Protein AF-0000000072204486 (afdb_homodimer)

Sequence (566 aa):
MQRIENWVGKGLTKVEKESEEYESIKNGFLKGMEFMGNATTVIAIHKNDVSFSLARQARWDSFNIFSKAVAIKSGGDANVRNAWYGGSLDDLLEIVSVGFNGCKSHDDHDESHGVGIPLFSVHSSIDSAMCTVADEHGLRHVLLCRVILGKVEAVGCGSKQSQPSSKQYDSGVDDILAPTKHIIWTAFMNSHIHPNYILSFRYNYTKDSVVHGALKPQSPYVLFHNLVARVSNDLKPAEMTMLLRSYRIYRQRKISREVWINRVRLIVGDTLLHSVITKSNYDMQRIENWVGKGLTKVEKESEEYESIKNGFLKGMEFMGNATTVIAIHKNDVSFSLARQARWDSFNIFSKAVAIKSGGDANVRNAWYGGSLDDLLEIVSVGFNGCKSHDDHDESHGVGIPLFSVHSSIDSAMCTVADEHGLRHVLLCRVILGKVEAVGCGSKQSQPSSKQYDSGVDDILAPTKHIIWTAFMNSHIHPNYILSFRYNYTKDSVVHGALKPQSPYVLFHNLVARVSNDLKPAEMTMLLRSYRIYRQRKISREVWINRVRLIVGDTLLHSVITKSNYD

Organism: Vigna radiata var. radiata (NCBI:txid3916)

pLDDT: mean 88.45, std 14.52, range [36.92, 98.74]

Nearest PDB structures (foldseek):
  5ngo-assembly1_A  TM=8.896E-01  e=8.309E-18  Arabidopsis thaliana
  7plq-assembly2_B  TM=8.714E-01  e=3.525E-15  Triticum aestivum
  7plq-assembly1_A  TM=8.861E-01  e=4.785E-15  Triticum aestivum
  4py4-assembly1_B  TM=8.687E-01  e=6.100E-12  Homo sapiens
  3smi-assembly3_A  TM=8.714E-01  e=1.464E-10  Homo sapiens

InterPro domains:
  IPR012317 Poly(ADP-ribose) polymerase, catalytic domain [PS51059] (1-222)
  IPR022003 RST domain [PF12174] (216-279)
  IPR022003 RST domain [PS51879] (215-283)
  IPR044964 Inactive poly [ADP-ribose] polymerase RCD1/SRO1-5 [PTHR32263] (13-282)

Radius of gyration: 28.66 Å; Cα contacts (8 Å, |Δi|>4): 1047; chains: 2; bounding box: 44×99×75 Å

Solvent-accessible surface area (backbone atoms only — not comparable to full-atom values): 29965 Å² total; per-residue (Å²): 131,64,77,69,60,75,30,48,84,65,44,28,38,75,51,54,78,88,36,68,67,38,46,52,54,51,51,44,42,37,63,13,24,59,83,37,26,88,34,46,46,79,74,48,42,32,32,55,42,44,82,70,42,55,67,44,38,36,43,52,52,32,28,50,46,41,40,51,36,37,7,61,75,55,78,68,44,21,52,70,42,60,27,27,36,44,29,40,64,68,56,53,54,42,31,71,74,66,34,52,67,65,54,75,81,70,54,93,80,48,76,33,49,30,43,31,46,70,28,18,26,51,69,29,32,41,64,23,59,32,41,28,42,60,46,99,83,55,40,28,36,36,35,40,25,44,33,54,35,42,41,67,40,72,28,54,76,62,37,76,51,52,60,62,96,45,89,78,38,61,25,30,19,65,30,82,91,67,50,52,36,36,30,34,25,47,41,37,41,58,44,35,43,44,74,42,32,43,40,31,29,36,68,40,70,69,75,59,76,73,77,71,72,82,69,71,94,63,73,82,78,67,54,64,53,39,48,50,42,69,44,54,83,79,48,52,34,70,49,42,44,50,51,52,49,51,48,52,44,39,75,69,63,73,47,53,71,68,59,45,52,53,50,48,38,68,67,68,30,65,68,56,50,48,54,52,55,55,46,52,73,69,96,131,64,76,68,60,74,30,48,84,63,44,27,39,76,53,54,76,88,37,68,68,39,47,51,54,51,51,44,43,38,61,12,24,58,84,38,26,86,33,45,46,78,73,50,42,32,34,54,42,43,82,68,41,56,67,44,38,36,45,52,52,33,28,50,45,40,40,52,36,37,7,60,75,54,77,68,45,22,51,68,43,60,27,27,35,42,29,40,62,70,56,51,53,43,32,71,71,65,34,53,69,66,54,75,80,68,55,92,81,49,78,33,52,31,43,30,46,70,28,18,27,52,70,29,32,40,65,23,58,32,42,27,42,60,46,99,86,55,40,27,37,36,35,39,24,43,32,54,34,42,40,66,40,71,27,53,77,62,36,77,50,52,61,64,94,45,90,77,38,61,24,31,20,65,31,82,90,67,50,50,36,36,29,35,25,47,42,36,40,58,45,34,45,45,73,41,32,42,40,31,29,36,68,40,69,68,75,62,75,74,76,71,70,84,71,72,94,62,74,82,76,69,54,64,52,39,50,49,42,70,44,54,84,78,49,52,34,70,47,43,45,50,52,53,49,50,48,52,42,37,76,68,62,73,47,52,70,68,58,44,53,52,51,48,40,70,66,67,32,61,70,56,50,49,54,53,55,56,46,53,73,68,96

Structure (mmCIF, N/CA/C/O backbone):
data_AF-0000000072204486-model_v1
#
loop_
_entity.id
_entity.type
_entity.pdbx_description
1 polymer 'Probable inactive poly'
#
loop_
_atom_site.group_PDB
_atom_site.id
_atom_site.type_symbol
_atom_site.label_atom_id
_atom_site.label_alt_id
_atom_site.label_comp_id
_atom_site.label_asym_id
_atom_site.label_entity_id
_atom_site.label_seq_id
_atom_site.pdbx_PDB_ins_code
_atom_site.Cartn_x
_atom_site.Cartn_y
_atom_site.Cartn_z
_atom_site.occupancy
_atom_site.B_iso_or_equiv
_atom_site.auth_seq_id
_atom_site.auth_comp_id
_atom_site.auth_asym_id
_atom_site.auth_atom_id
_atom_site.pdbx_PDB_model_num
ATOM 1 N N . MET A 1 1 ? -22.84 -21.935 -11.918 1 50.25 1 MET A N 1
ATOM 2 C CA . MET A 1 1 ? -21.919 -21.038 -12.611 1 50.25 1 MET A CA 1
ATOM 3 C C . MET A 1 1 ? -20.798 -20.585 -11.681 1 50.25 1 MET A C 1
ATOM 5 O O . MET A 1 1 ? -21.033 -20.322 -10.501 1 50.25 1 MET A O 1
ATOM 9 N N . GLN A 1 2 ? -19.505 -20.815 -12.13 1 75.04 2 GLN A N 1
ATOM 10 C CA . GLN A 1 2 ? -18.332 -20.444 -11.345 1 75.04 2 GLN A CA 1
ATOM 11 C C . GLN A 1 2 ? -18.327 -18.949 -11.037 1 75.04 2 GLN A C 1
ATOM 13 O O . GLN A 1 2 ? -18.758 -18.139 -11.861 1 75.04 2 GLN A O 1
ATOM 18 N N . ARG A 1 3 ? -18.228 -18.531 -9.823 1 83.73 3 ARG A N 1
ATOM 19 C CA . ARG A 1 3 ? -18.246 -17.156 -9.335 1 83.73 3 ARG A CA 1
ATOM 20 C C . ARG A 1 3 ? -17.466 -16.235 -10.267 1 83.73 3 ARG A C 1
ATOM 22 O O . ARG A 1 3 ? -17.89 -15.107 -10.532 1 83.73 3 ARG A O 1
ATOM 29 N N . ILE A 1 4 ? -16.421 -16.802 -10.875 1 90.61 4 ILE A N 1
ATOM 30 C CA . ILE A 1 4 ? -15.576 -15.968 -11.722 1 90.61 4 ILE A CA 1
ATOM 31 C C . ILE A 1 4 ? -16.309 -15.641 -13.021 1 90.61 4 ILE A C 1
ATOM 33 O O . ILE A 1 4 ? -16.08 -14.589 -13.622 1 90.61 4 ILE A O 1
ATOM 37 N N . GLU A 1 5 ? -17.28 -16.431 -13.422 1 90.09 5 GLU A N 1
ATOM 38 C CA . GLU A 1 5 ? -18.035 -16.209 -14.651 1 90.09 5 GLU A CA 1
ATOM 39 C C . GLU A 1 5 ? -18.903 -14.958 -14.548 1 90.09 5 GLU A C 1
ATOM 41 O O . GLU A 1 5 ? -19.212 -14.325 -15.559 1 90.09 5 GLU A O 1
ATOM 46 N N . ASN A 1 6 ? -19.257 -14.589 -13.336 1 90.48 6 ASN A N 1
ATOM 47 C CA . ASN A 1 6 ? -20.05 -13.385 -13.11 1 90.48 6 ASN A CA 1
ATOM 48 C C . ASN A 1 6 ? -19.264 -12.124 -13.453 1 90.48 6 ASN A C 1
ATOM 50 O O . ASN A 1 6 ? -19.845 -11.048 -13.61 1 90.48 6 ASN A O 1
ATOM 54 N N . TRP A 1 7 ? -17.983 -12.319 -13.604 1 92.37 7 TRP A N 1
ATOM 55 C CA . TRP A 1 7 ? -17.12 -11.173 -13.871 1 92.37 7 TRP A CA 1
ATOM 56 C C . TRP A 1 7 ? -16.779 -11.081 -15.354 1 92.37 7 TRP A C 1
ATOM 58 O O . TRP A 1 7 ? -16.186 -10.097 -15.801 1 92.37 7 TRP A O 1
ATOM 68 N N . VAL A 1 8 ? -17.148 -12.13 -16.042 1 92.55 8 VAL A N 1
ATOM 69 C CA . VAL A 1 8 ? -16.941 -12.089 -17.486 1 92.55 8 VAL A CA 1
ATOM 70 C C . VAL A 1 8 ? -17.818 -11.003 -18.104 1 92.55 8 VAL A C 1
ATOM 72 O O . VAL A 1 8 ? -19.026 -10.958 -17.859 1 92.55 8 VAL A O 1
ATOM 75 N N . GLY A 1 9 ? -17.258 -10.07 -18.901 1 91 9 GLY A N 1
ATOM 76 C CA . GLY A 1 9 ? -17.978 -8.919 -19.42 1 91 9 GLY A CA 1
ATOM 77 C C . GLY A 1 9 ? -18.033 -7.759 -18.444 1 91 9 GLY A C 1
ATOM 78 O O . GLY A 1 9 ? -18.507 -6.673 -18.787 1 91 9 GLY A O 1
ATOM 79 N N . LYS A 1 10 ? -17.64 -8.03 -17.205 1 91.47 10 LYS A N 1
ATOM 80 C CA . LYS A 1 10 ? -17.58 -7.004 -16.168 1 91.47 10 LYS A CA 1
ATOM 81 C C . LYS A 1 10 ? -16.154 -6.82 -15.658 1 91.47 10 LYS A C 1
ATOM 83 O O . LYS A 1 10 ? -15.914 -6.842 -14.449 1 91.47 10 LYS A O 1
ATOM 88 N N . GLY A 1 11 ? -15.265 -6.762 -16.584 1 94.35 11 GLY A N 1
ATOM 89 C CA . GLY A 1 11 ? -13.88 -6.498 -16.231 1 94.35 11 GLY A CA 1
ATOM 90 C C . GLY A 1 11 ? -12.944 -7.634 -16.595 1 94.35 11 GLY A C 1
ATOM 91 O O . GLY A 1 11 ? -11.723 -7.463 -16.6 1 94.35 11 GLY A O 1
ATOM 92 N N . LEU A 1 12 ? -13.526 -8.813 -16.815 1 97.51 12 LEU A N 1
ATOM 93 C CA . LEU A 1 12 ? -12.738 -9.959 -17.255 1 97.51 12 LEU A CA 1
ATOM 94 C C . LEU A 1 12 ? -13.234 -10.475 -18.602 1 97.51 12 LEU A C 1
ATOM 96 O O . LEU A 1 12 ? -14.424 -10.378 -18.908 1 97.51 12 LEU A O 1
ATOM 100 N N . THR A 1 13 ? -12.345 -11 -19.392 1 97.47 13 THR A N 1
ATOM 101 C CA . THR A 1 13 ? -12.675 -11.637 -20.662 1 97.47 13 THR A CA 1
ATOM 102 C C . THR A 1 13 ? -12.142 -13.067 -20.704 1 97.47 13 THR A C 1
ATOM 104 O O . THR A 1 13 ? -10.995 -13.319 -20.327 1 97.47 13 THR A O 1
ATOM 107 N N . LYS A 1 14 ? -12.956 -13.923 -21.134 1 96.69 14 LYS A N 1
ATOM 108 C CA . LYS A 1 14 ? -12.538 -15.318 -21.242 1 96.69 14 LYS A CA 1
ATOM 109 C C . LYS A 1 14 ? -11.584 -15.516 -22.417 1 96.69 14 LYS A C 1
ATOM 111 O O . LYS A 1 14 ? -11.852 -15.051 -23.527 1 96.69 14 LYS A O 1
ATOM 116 N N . VAL A 1 15 ? -10.466 -16.127 -22.173 1 97.72 15 VAL A N 1
ATOM 117 C CA . VAL A 1 15 ? -9.524 -16.448 -23.24 1 97.72 15 VAL A CA 1
ATOM 118 C C . VAL A 1 15 ? -9.951 -17.74 -23.935 1 97.72 15 VAL A C 1
ATOM 120 O O . VAL A 1 15 ? -10.219 -18.747 -23.276 1 97.72 15 VAL A O 1
ATOM 123 N N . GLU A 1 16 ? -9.973 -17.714 -25.205 1 96.81 16 GLU A N 1
ATOM 124 C CA . GLU A 1 16 ? -10.433 -18.871 -25.968 1 96.81 16 GLU A CA 1
ATOM 125 C C . GLU A 1 16 ? -9.454 -20.035 -25.85 1 96.81 16 GLU A C 1
ATOM 127 O O . GLU A 1 16 ? -8.251 -19.865 -26.063 1 96.81 16 GLU A O 1
ATOM 132 N N . LYS A 1 17 ? -9.918 -21.25 -25.599 1 95.02 17 LYS A N 1
ATOM 133 C CA . LYS A 1 17 ? -9.108 -22.441 -25.361 1 95.02 17 LYS A CA 1
ATOM 134 C C . LYS A 1 17 ? -8.283 -22.801 -26.594 1 95.02 17 LYS A C 1
ATOM 136 O O . LYS A 1 17 ? -7.183 -23.343 -26.474 1 95.02 17 LYS A O 1
ATOM 141 N N . GLU A 1 18 ? -8.675 -22.5 -27.785 1 93.61 18 GLU A N 1
ATOM 142 C CA . GLU A 1 18 ? -7.984 -22.877 -29.014 1 93.61 18 GLU A CA 1
ATOM 143 C C . GLU A 1 18 ? -6.989 -21.801 -29.441 1 93.61 18 GLU A C 1
ATOM 145 O O . GLU A 1 18 ? -6.254 -21.979 -30.414 1 93.61 18 GLU A O 1
ATOM 150 N N . SER A 1 19 ? -6.937 -20.792 -28.645 1 96.93 19 SER A N 1
ATOM 151 C CA . SER A 1 19 ? -6.052 -19.694 -29.021 1 96.93 19 SER A CA 1
ATOM 152 C C . SER A 1 19 ? -4.614 -19.972 -28.596 1 96.93 19 SER A C 1
ATOM 154 O O . SER A 1 19 ? -4.375 -20.737 -27.659 1 96.93 19 SER A O 1
ATOM 156 N N . GLU A 1 20 ? -3.688 -19.413 -29.282 1 97.49 20 GLU A N 1
ATOM 157 C CA . GLU A 1 20 ? -2.275 -19.514 -28.93 1 97.49 20 GLU A CA 1
ATOM 158 C C . GLU A 1 20 ? -2.007 -18.928 -27.547 1 97.49 20 GLU A C 1
ATOM 160 O O . GLU A 1 20 ? -1.173 -19.443 -26.8 1 97.49 20 GLU A O 1
ATOM 165 N N . GLU A 1 21 ? -2.72 -17.868 -27.282 1 97.36 21 GLU A N 1
ATOM 166 C CA . GLU A 1 21 ? -2.593 -17.214 -25.983 1 97.36 21 GLU A CA 1
ATOM 167 C C . GLU A 1 21 ? -2.944 -18.17 -24.847 1 97.36 21 GLU A C 1
ATOM 169 O O . GLU A 1 21 ? -2.189 -18.299 -23.881 1 97.36 21 GLU A O 1
ATOM 174 N N . TYR A 1 22 ? -3.985 -18.814 -24.955 1 97.86 22 TYR A N 1
ATOM 175 C CA . TYR A 1 22 ? -4.429 -19.778 -23.954 1 97.86 22 TYR A CA 1
ATOM 176 C C . TYR A 1 22 ? -3.404 -20.892 -23.778 1 97.86 22 TYR A C 1
ATOM 178 O O . TYR A 1 22 ? -3.011 -21.21 -22.653 1 97.86 22 TYR A O 1
ATOM 186 N N . GLU A 1 23 ? -2.943 -21.458 -24.833 1 97.71 23 GLU A N 1
ATOM 187 C CA . GLU A 1 23 ? -2.026 -22.593 -24.799 1 97.71 23 GLU A CA 1
ATOM 188 C C . GLU A 1 23 ? -0.687 -22.201 -24.179 1 97.71 23 GLU A C 1
ATOM 190 O O . GLU A 1 23 ? -0.098 -22.975 -23.421 1 97.71 23 GLU A O 1
ATOM 195 N N . SER A 1 24 ? -0.28 -21.052 -24.569 1 97.65 24 SER A N 1
ATOM 196 C CA . SER A 1 24 ? 1.001 -20.585 -24.048 1 97.65 24 SER A CA 1
ATOM 197 C C . SER A 1 24 ? 0.959 -20.435 -22.531 1 97.65 24 SER A C 1
ATOM 199 O O . SER A 1 24 ? 1.851 -20.916 -21.829 1 97.65 24 SER A O 1
ATOM 201 N N . ILE A 1 25 ? -0.062 -19.786 -21.993 1 98.27 25 ILE A N 1
ATOM 202 C CA . ILE A 1 25 ? -0.194 -19.554 -20.559 1 98.27 25 ILE A CA 1
ATOM 203 C C . ILE A 1 25 ? -0.395 -20.885 -19.837 1 98.27 25 ILE A C 1
ATOM 205 O O . ILE A 1 25 ? 0.243 -21.146 -18.814 1 98.27 25 ILE A O 1
ATOM 209 N N . LYS A 1 26 ? -1.264 -21.747 -20.398 1 98.07 26 LYS A N 1
ATOM 210 C CA . LYS A 1 26 ? -1.537 -23.063 -19.826 1 98.07 26 LYS A CA 1
ATOM 211 C C . LYS A 1 26 ? -0.262 -23.897 -19.735 1 98.07 26 LYS A C 1
ATOM 213 O O . LYS A 1 26 ? 0.059 -24.436 -18.673 1 98.07 26 LYS A O 1
ATOM 218 N N . ASN A 1 27 ? 0.456 -23.977 -20.806 1 97.24 27 ASN A N 1
ATOM 219 C CA . ASN A 1 27 ? 1.669 -24.789 -20.841 1 97.24 27 ASN A CA 1
ATOM 220 C C . ASN A 1 27 ? 2.734 -24.245 -19.893 1 97.24 27 ASN A C 1
ATOM 222 O O . ASN A 1 27 ? 3.44 -25.015 -19.239 1 97.24 27 ASN A O 1
ATOM 226 N N . GLY A 1 28 ? 2.837 -22.904 -19.914 1 97.2 28 GLY A N 1
ATOM 227 C CA . GLY A 1 28 ? 3.762 -22.298 -18.97 1 97.2 28 GLY A CA 1
ATOM 228 C C . GLY A 1 28 ? 3.438 -22.624 -17.524 1 97.2 28 GLY A C 1
ATOM 229 O O . GLY A 1 28 ? 4.333 -22.942 -16.738 1 97.2 28 GLY A O 1
ATOM 230 N N . PHE A 1 29 ? 2.207 -22.574 -17.193 1 98.38 29 PHE A N 1
ATOM 231 C CA . PHE A 1 29 ? 1.757 -22.872 -15.839 1 98.38 29 PHE A CA 1
ATOM 232 C C . PHE A 1 29 ? 2.05 -24.323 -15.478 1 98.38 29 PHE A C 1
ATOM 234 O O . PHE A 1 29 ? 2.602 -24.604 -14.412 1 98.38 29 PHE A O 1
ATOM 241 N N . LEU A 1 30 ? 1.705 -25.216 -16.325 1 97.46 30 LEU A N 1
ATOM 242 C CA . LEU A 1 30 ? 1.849 -26.643 -16.062 1 97.46 30 LEU A CA 1
ATOM 243 C C . LEU A 1 30 ? 3.32 -27.032 -15.963 1 97.46 30 LEU A C 1
ATOM 245 O O . LEU A 1 30 ? 3.687 -27.893 -15.16 1 97.46 30 LEU A O 1
ATOM 249 N N . LYS A 1 31 ? 4.11 -26.427 -16.802 1 96.44 31 LYS A N 1
ATOM 250 C CA . LYS A 1 31 ? 5.544 -26.691 -16.73 1 96.44 31 LYS A CA 1
ATOM 251 C C . LYS A 1 31 ? 6.108 -26.3 -15.367 1 96.44 31 LYS A C 1
ATOM 253 O O . LYS A 1 31 ? 6.955 -27.006 -14.814 1 96.44 31 LYS A O 1
ATOM 258 N N . GLY A 1 32 ? 5.633 -25.187 -14.803 1 96.92 32 GLY A N 1
ATOM 259 C CA . GLY A 1 32 ? 6.098 -24.713 -13.51 1 96.92 32 GLY A CA 1
ATOM 260 C C . GLY A 1 32 ? 5.525 -25.497 -12.345 1 96.92 32 GLY A C 1
ATOM 261 O O . GLY A 1 32 ? 5.937 -25.307 -11.199 1 96.92 32 GLY A O 1
ATOM 262 N N . MET A 1 33 ? 4.635 -26.381 -12.571 1 96.21 33 MET A N 1
ATOM 263 C CA . MET A 1 33 ? 3.989 -27.183 -11.536 1 96.21 33 MET A CA 1
ATOM 264 C C . MET A 1 33 ? 4.817 -28.421 -11.209 1 96.21 33 MET A C 1
ATOM 266 O O . MET A 1 33 ? 4.453 -29.202 -10.329 1 96.21 33 MET A O 1
ATOM 270 N N . GLU A 1 34 ? 5.945 -28.607 -11.877 1 92.17 34 GLU A N 1
ATOM 271 C CA . GLU A 1 34 ? 6.867 -29.706 -11.607 1 92.17 34 GLU A CA 1
ATOM 272 C C . GLU A 1 34 ? 6.137 -31.046 -11.589 1 92.17 34 GLU A C 1
ATOM 274 O O . GLU A 1 34 ? 5.428 -31.386 -12.539 1 92.17 34 GLU A O 1
ATOM 279 N N . PHE A 1 35 ? 6.184 -31.812 -10.448 1 88.45 35 PHE A N 1
ATOM 280 C CA . PHE A 1 35 ? 5.635 -33.156 -10.316 1 88.45 35 PHE A CA 1
ATOM 281 C C . PHE A 1 35 ? 4.111 -33.119 -10.293 1 88.45 35 PHE A C 1
ATOM 283 O O . PHE A 1 35 ? 3.457 -34.145 -10.487 1 88.45 35 PHE A O 1
ATOM 290 N N . MET A 1 36 ? 3.579 -31.922 -10.071 1 92.61 36 MET A N 1
ATOM 291 C CA . MET A 1 36 ? 2.126 -31.796 -9.989 1 92.61 36 MET A CA 1
ATOM 292 C C . MET A 1 36 ? 1.523 -31.545 -11.367 1 92.61 36 MET A C 1
ATOM 294 O O . MET A 1 36 ? 0.3 -31.507 -11.517 1 92.61 36 MET A O 1
ATOM 298 N N . GLY A 1 37 ? 2.288 -31.321 -12.328 1 92.48 37 GLY A N 1
ATOM 299 C CA . GLY A 1 37 ? 1.819 -30.957 -13.656 1 92.48 37 GLY A CA 1
ATOM 300 C C . GLY A 1 37 ? 0.76 -31.9 -14.194 1 92.48 37 GLY A C 1
ATOM 301 O O . GLY A 1 37 ? -0.291 -31.459 -14.663 1 92.48 37 GLY A O 1
ATOM 302 N N . ASN A 1 38 ? 1.003 -33.162 -14.062 1 89.21 38 ASN A N 1
ATOM 303 C CA . ASN A 1 38 ? 0.089 -34.164 -14.6 1 89.21 38 ASN A CA 1
ATOM 304 C C . ASN A 1 38 ? -1.152 -34.318 -13.727 1 89.21 38 ASN A C 1
ATOM 306 O O . ASN A 1 38 ? -2.161 -34.873 -14.166 1 89.21 38 ASN A O 1
ATOM 310 N N . ALA A 1 39 ? -1.05 -33.848 -12.517 1 91.48 39 ALA A N 1
ATOM 311 C CA . ALA A 1 39 ? -2.165 -33.946 -11.579 1 91.48 39 ALA A CA 1
ATOM 312 C C . ALA A 1 39 ? -2.936 -32.631 -11.505 1 91.48 39 ALA A C 1
ATOM 314 O O . ALA A 1 39 ? -3.631 -32.366 -10.521 1 91.48 39 ALA A O 1
ATOM 315 N N . THR A 1 40 ? -2.689 -31.812 -12.508 1 94.98 40 THR A N 1
ATOM 316 C CA . THR A 1 40 ? -3.339 -30.506 -12.526 1 94.98 40 THR A CA 1
ATOM 317 C C . THR A 1 40 ? -4.077 -30.288 -13.843 1 94.98 40 THR A C 1
ATOM 319 O O . THR A 1 40 ? -3.536 -30.561 -14.917 1 94.98 40 THR A O 1
ATOM 322 N N . THR A 1 41 ? -5.326 -29.915 -13.756 1 95.73 41 THR A N 1
ATOM 323 C CA . THR A 1 41 ? -6.118 -29.584 -14.935 1 95.73 41 THR A CA 1
ATOM 324 C C . THR A 1 41 ? -6.47 -28.099 -14.952 1 95.73 41 THR A C 1
ATOM 326 O O . THR A 1 41 ? -7.054 -27.584 -13.996 1 95.73 41 THR A O 1
ATOM 329 N N . VAL A 1 42 ? -6.101 -27.432 -15.994 1 97.28 42 VAL A N 1
ATOM 330 C CA . VAL A 1 42 ? -6.469 -26.032 -16.172 1 97.28 42 VAL A CA 1
ATOM 331 C C . VAL A 1 42 ? -7.888 -25.937 -16.73 1 97.28 42 VAL A C 1
ATOM 333 O O . VAL A 1 42 ? -8.2 -26.543 -17.757 1 97.28 42 VAL A O 1
ATOM 336 N N . ILE A 1 43 ? -8.716 -25.177 -16.075 1 96.43 43 ILE A N 1
ATOM 337 C CA . ILE A 1 43 ? -10.137 -25.115 -16.402 1 96.43 43 ILE A CA 1
ATOM 338 C C . ILE A 1 43 ? -10.41 -23.903 -17.29 1 96.43 43 ILE A C 1
ATOM 340 O O . ILE A 1 43 ? -11.16 -23.996 -18.264 1 96.43 43 ILE A O 1
ATOM 344 N N . ALA A 1 44 ? -9.871 -22.78 -16.975 1 97.11 44 ALA A N 1
ATOM 345 C CA . ALA A 1 44 ? -10.156 -21.549 -17.707 1 97.11 44 ALA A CA 1
ATOM 346 C C . ALA A 1 44 ? -9.089 -20.491 -17.44 1 97.11 44 ALA A C 1
ATOM 348 O O . ALA A 1 44 ? -8.376 -20.559 -16.435 1 97.11 44 ALA A O 1
ATOM 349 N N . ILE A 1 45 ? -8.962 -19.623 -18.349 1 98.29 45 ILE A N 1
ATOM 350 C CA . ILE A 1 45 ? -8.115 -18.442 -18.228 1 98.29 45 ILE A CA 1
ATOM 351 C C . ILE A 1 45 ? -8.927 -17.189 -18.547 1 98.29 45 ILE A C 1
ATOM 353 O O . ILE A 1 45 ? -9.624 -17.136 -19.563 1 98.29 45 ILE A O 1
ATOM 357 N N . HIS A 1 46 ? -8.924 -16.27 -17.695 1 98.25 46 HIS A N 1
ATOM 358 C CA . HIS A 1 46 ? -9.622 -15.002 -17.869 1 98.25 46 HIS A CA 1
ATOM 359 C C . HIS A 1 46 ? -8.641 -13.835 -17.918 1 98.25 46 HIS A C 1
ATOM 361 O O . HIS A 1 46 ? -7.719 -13.759 -17.103 1 98.25 46 HIS A O 1
ATOM 367 N N . LYS A 1 47 ? -8.823 -13.009 -18.854 1 98.22 47 LYS A N 1
ATOM 368 C CA . LYS A 1 47 ? -7.94 -11.863 -19.054 1 98.22 47 LYS A CA 1
ATOM 369 C C . LYS A 1 47 ? -8.51 -10.608 -18.399 1 98.22 47 LYS A C 1
ATOM 371 O O . LYS A 1 47 ? -9.711 -10.345 -18.49 1 98.22 47 LYS A O 1
ATOM 376 N N . ASN A 1 48 ? -7.667 -9.845 -17.651 1 97.9 48 ASN A N 1
ATOM 377 C CA . ASN A 1 48 ? -8.016 -8.528 -17.129 1 97.9 48 ASN A CA 1
ATOM 378 C C . ASN A 1 48 ? -8.272 -7.529 -18.253 1 97.9 48 ASN A C 1
ATOM 380 O O . ASN A 1 48 ? -7.365 -7.209 -19.024 1 97.9 48 ASN A O 1
ATOM 384 N N . ASP A 1 49 ? -9.463 -7.033 -18.37 1 96.76 49 ASP A N 1
ATOM 385 C CA . ASP A 1 49 ? -9.831 -6.082 -19.415 1 96.76 49 ASP A CA 1
ATOM 386 C C . ASP A 1 49 ? -9.466 -4.655 -19.012 1 96.76 49 ASP A C 1
ATOM 388 O O . ASP A 1 49 ? -10.252 -3.97 -18.355 1 96.76 49 ASP A O 1
ATOM 392 N N . VAL A 1 50 ? -8.422 -4.141 -19.506 1 95.14 50 VAL A N 1
ATOM 393 C CA . VAL A 1 50 ? -7.88 -2.832 -19.158 1 95.14 50 VAL A CA 1
ATOM 394 C C . VAL A 1 50 ? -8.823 -1.736 -19.649 1 95.14 50 VAL A C 1
ATOM 396 O O . VAL A 1 50 ? -8.883 -0.652 -19.063 1 95.14 50 VAL A O 1
ATOM 399 N N . SER A 1 51 ? -9.617 -1.957 -20.631 1 94.12 51 SER A N 1
ATOM 400 C CA . SER A 1 51 ? -10.478 -0.952 -21.246 1 94.12 51 SER A CA 1
ATOM 401 C C . SER A 1 51 ? -11.834 -0.885 -20.552 1 94.12 51 SER A C 1
ATOM 403 O O . SER A 1 51 ? -12.676 -0.055 -20.9 1 94.12 51 SER A O 1
ATOM 405 N N . PHE A 1 52 ? -12.127 -1.738 -19.611 1 94.39 52 PHE A N 1
ATOM 406 C CA . PHE A 1 52 ? -13.424 -1.84 -18.953 1 94.39 52 PHE A CA 1
ATOM 407 C C . PHE A 1 52 ? -13.766 -0.544 -18.227 1 94.39 52 PHE A C 1
ATOM 409 O O . PHE A 1 52 ? -14.933 -0.151 -18.166 1 94.39 52 PHE A O 1
ATOM 416 N N . SER A 1 53 ? -12.675 0.099 -17.553 1 92.94 53 SER A N 1
ATOM 417 C CA . SER A 1 53 ? -12.887 1.347 -16.828 1 92.94 53 SER A CA 1
ATOM 418 C C . SER A 1 53 ? -11.693 2.284 -16.979 1 92.94 53 SER A C 1
ATOM 420 O O . SER A 1 53 ? -10.599 1.849 -17.344 1 92.94 53 SER A O 1
ATOM 422 N N . LEU A 1 54 ? -11.941 3.538 -16.666 1 93.74 54 LEU A N 1
ATOM 423 C CA . LEU A 1 54 ? -10.882 4.538 -16.735 1 93.74 54 LEU A CA 1
ATOM 424 C C . LEU A 1 54 ? -9.801 4.257 -15.696 1 93.74 54 LEU A C 1
ATOM 426 O O . LEU A 1 54 ? -8.618 4.504 -15.942 1 93.74 54 LEU A O 1
ATOM 430 N N . ALA A 1 55 ? -10.21 3.786 -14.558 1 92.48 55 ALA A N 1
ATOM 431 C CA . ALA A 1 55 ? -9.258 3.462 -13.499 1 92.48 55 ALA A CA 1
ATOM 432 C C . ALA A 1 55 ? -8.306 2.353 -13.938 1 92.48 55 ALA A C 1
ATOM 434 O O . ALA A 1 55 ? -7.101 2.425 -13.686 1 92.48 55 ALA A O 1
ATOM 435 N N . ARG A 1 56 ? -8.806 1.341 -14.567 1 94.86 56 ARG A N 1
ATOM 436 C CA . ARG A 1 56 ? -7.98 0.238 -15.049 1 94.86 56 ARG A CA 1
ATOM 437 C C . ARG A 1 56 ? -7.015 0.709 -16.131 1 94.86 56 ARG A C 1
ATOM 439 O O . ARG A 1 56 ? -5.844 0.323 -16.137 1 94.86 56 ARG A O 1
ATOM 446 N N . GLN A 1 57 ? -7.53 1.542 -17.003 1 96.91 57 GLN A N 1
ATOM 447 C CA . GLN A 1 57 ? -6.674 2.11 -18.039 1 96.91 57 GLN A CA 1
ATOM 448 C C . GLN A 1 57 ? -5.557 2.952 -17.43 1 96.91 57 GLN A C 1
ATOM 450 O O . GLN A 1 57 ? -4.409 2.886 -17.876 1 96.91 57 GLN A O 1
ATOM 455 N N . ALA A 1 58 ? -5.9 3.729 -16.453 1 97.33 58 ALA A N 1
ATOM 456 C CA . ALA A 1 58 ? -4.907 4.554 -15.769 1 97.33 58 ALA A CA 1
ATOM 457 C C . ALA A 1 58 ? -3.828 3.691 -15.122 1 97.33 58 ALA A C 1
ATOM 459 O O . ALA A 1 58 ? -2.647 4.047 -15.138 1 97.33 58 ALA A O 1
ATOM 460 N N . ARG A 1 59 ? -4.221 2.586 -14.562 1 97.4 59 ARG A N 1
ATOM 461 C CA . ARG A 1 59 ? -3.255 1.673 -13.959 1 97.4 59 ARG A CA 1
ATOM 462 C C . ARG A 1 59 ? -2.309 1.104 -15.01 1 97.4 59 ARG A C 1
ATOM 464 O O . ARG A 1 59 ? -1.103 1 -14.776 1 97.4 59 ARG A O 1
ATOM 471 N N . TRP A 1 60 ? -2.837 0.773 -16.136 1 98.02 60 TRP A N 1
ATOM 472 C CA . TRP A 1 60 ? -2.013 0.273 -17.231 1 98.02 60 TRP A CA 1
ATOM 473 C C . TRP A 1 60 ? -1.039 1.343 -17.713 1 98.02 60 TRP A C 1
ATOM 475 O O . TRP A 1 60 ? 0.144 1.066 -17.92 1 98.02 60 TRP A O 1
ATOM 485 N N . ASP A 1 61 ? -1.545 2.549 -17.858 1 98.07 61 ASP A N 1
ATOM 486 C CA . ASP A 1 61 ? -0.705 3.658 -18.298 1 98.07 61 ASP A CA 1
ATOM 487 C C . ASP A 1 61 ? 0.393 3.953 -17.278 1 98.07 61 ASP A C 1
ATOM 489 O O . ASP A 1 61 ? 1.538 4.221 -17.651 1 98.07 61 ASP A O 1
ATOM 493 N N . SER A 1 62 ? -0.006 3.949 -16.058 1 97.8 62 SER A N 1
ATOM 494 C CA . SER A 1 62 ? 0.963 4.162 -14.988 1 97.8 62 SER A CA 1
ATOM 495 C C . SER A 1 62 ? 2.055 3.098 -15.01 1 97.8 62 SER A C 1
ATOM 497 O O . SER A 1 62 ? 3.241 3.415 -14.9 1 97.8 62 SER A O 1
ATOM 499 N N . PHE A 1 63 ? 1.697 1.831 -15.138 1 98.41 63 PHE A N 1
ATOM 500 C CA . PHE A 1 63 ? 2.659 0.739 -15.233 1 98.41 63 PHE A CA 1
ATOM 501 C C . PHE A 1 63 ? 3.655 0.992 -16.359 1 98.41 63 PHE A C 1
ATOM 503 O O . PHE A 1 63 ? 4.86 0.802 -16.182 1 98.41 63 PHE A O 1
ATOM 510 N N . ASN A 1 64 ? 3.13 1.454 -17.47 1 98.31 64 ASN A N 1
ATOM 511 C CA . ASN A 1 64 ? 3.979 1.719 -18.626 1 98.31 64 ASN A CA 1
ATOM 512 C C . ASN A 1 64 ? 4.934 2.88 -18.366 1 98.31 64 ASN A C 1
ATOM 514 O O . ASN A 1 64 ? 6.09 2.846 -18.792 1 98.31 64 ASN A O 1
ATOM 518 N N . ILE A 1 65 ? 4.488 3.863 -17.708 1 98.09 65 ILE A N 1
ATOM 519 C CA . ILE A 1 65 ? 5.325 5.006 -17.364 1 98.09 65 ILE A CA 1
ATOM 520 C C . ILE A 1 65 ? 6.476 4.553 -16.469 1 98.09 65 ILE A C 1
ATOM 522 O O . ILE A 1 65 ? 7.634 4.899 -16.713 1 98.09 65 ILE A O 1
ATOM 526 N N . PHE A 1 66 ? 6.133 3.787 -15.481 1 98.19 66 PHE A N 1
ATOM 527 C CA . PHE A 1 66 ? 7.167 3.31 -14.569 1 98.19 66 PHE A CA 1
ATOM 528 C C . PHE A 1 66 ? 8.112 2.348 -15.278 1 98.19 66 PHE A C 1
ATOM 530 O O . PHE A 1 66 ? 9.314 2.334 -15.002 1 98.19 66 PHE A O 1
ATOM 537 N N . SER A 1 67 ? 7.545 1.472 -16.14 1 98.41 67 SER A N 1
ATOM 538 C CA . SER A 1 67 ? 8.385 0.56 -16.91 1 98.41 67 SER A CA 1
ATOM 539 C C . SER A 1 67 ? 9.429 1.321 -17.72 1 98.41 67 SER A C 1
ATOM 541 O O . SER A 1 67 ? 10.606 0.953 -17.727 1 98.41 67 SER A O 1
ATOM 543 N N . LYS A 1 68 ? 9.019 2.389 -18.35 1 97.84 68 LYS A N 1
ATOM 544 C CA . LYS A 1 68 ? 9.93 3.21 -19.142 1 97.84 68 LYS A CA 1
ATOM 545 C C . LYS A 1 68 ? 10.958 3.904 -18.253 1 97.84 68 LYS A C 1
ATOM 547 O O . LYS A 1 68 ? 12.146 3.942 -18.581 1 97.84 68 LYS A O 1
ATOM 552 N N . ALA A 1 69 ? 10.526 4.447 -17.17 1 97.02 69 ALA A N 1
ATOM 553 C CA . ALA A 1 69 ? 11.419 5.144 -16.248 1 97.02 69 ALA A CA 1
ATOM 554 C C . ALA A 1 69 ? 12.503 4.207 -15.721 1 97.02 69 ALA A C 1
ATOM 556 O O . ALA A 1 69 ? 13.683 4.564 -15.699 1 97.02 69 ALA A O 1
ATOM 557 N N . VAL A 1 70 ? 12.083 3.012 -15.319 1 97.21 70 VAL A N 1
ATOM 558 C CA . VAL A 1 70 ? 13.022 2.041 -14.766 1 97.21 70 VAL A CA 1
ATOM 559 C C . VAL A 1 70 ? 13.98 1.568 -15.858 1 97.21 70 VAL A C 1
ATOM 561 O O . VAL A 1 70 ? 15.16 1.327 -15.594 1 97.21 70 VAL A O 1
ATOM 564 N N . ALA A 1 71 ? 13.453 1.399 -17.097 1 97.57 71 ALA A N 1
ATOM 565 C CA . ALA A 1 71 ? 14.299 1.004 -18.219 1 97.57 71 ALA A CA 1
ATOM 566 C C . ALA A 1 71 ? 15.422 2.013 -18.441 1 97.57 71 ALA A C 1
ATOM 568 O O . ALA A 1 71 ? 16.583 1.632 -18.608 1 97.57 71 ALA A O 1
ATOM 569 N N . ILE A 1 72 ? 15.077 3.269 -18.43 1 96.23 72 ILE A N 1
ATOM 570 C CA . ILE A 1 72 ? 16.068 4.321 -18.633 1 96.23 72 ILE A CA 1
ATOM 571 C C . ILE A 1 72 ? 17.092 4.29 -17.501 1 96.23 72 ILE A C 1
ATOM 573 O O . ILE A 1 72 ? 18.3 4.334 -17.746 1 96.23 72 ILE A O 1
ATOM 577 N N . LYS A 1 73 ? 16.588 4.176 -16.281 1 93.73 73 LYS A N 1
ATOM 578 C CA . LYS A 1 73 ? 17.451 4.139 -15.103 1 93.73 73 LYS A CA 1
ATOM 579 C C . LYS A 1 73 ? 18.396 2.942 -15.152 1 93.73 73 LYS A C 1
ATOM 581 O O . LYS A 1 73 ? 19.53 3.02 -14.675 1 93.73 73 LYS A O 1
ATOM 586 N N . SER A 1 74 ? 17.886 1.816 -15.685 1 91.73 74 SER A N 1
ATOM 587 C CA . SER A 1 74 ? 18.624 0.558 -15.646 1 91.73 74 SER A CA 1
ATOM 588 C C . SER A 1 74 ? 19.328 0.289 -16.972 1 91.73 74 SER A C 1
ATOM 590 O O . SER A 1 74 ? 19.618 -0.863 -17.304 1 91.73 74 SER A O 1
ATOM 592 N N . GLY A 1 75 ? 19.594 1.225 -17.841 1 91.57 75 GLY A N 1
ATOM 593 C CA . GLY A 1 75 ? 20.36 1.064 -19.066 1 91.57 75 GLY A CA 1
ATOM 594 C C . GLY A 1 75 ? 19.539 0.506 -20.214 1 91.57 75 GLY A C 1
ATOM 595 O O . GLY A 1 75 ? 20.057 -0.237 -21.051 1 91.57 75 GLY A O 1
ATOM 596 N N . GLY A 1 76 ? 18.231 0.67 -20.158 1 93.03 76 GLY A N 1
ATOM 597 C CA . GLY A 1 76 ? 17.413 0.349 -21.317 1 93.03 76 GLY A CA 1
ATOM 598 C C . GLY A 1 76 ? 16.501 -0.842 -21.093 1 93.03 76 GLY A C 1
ATOM 599 O O . GLY A 1 76 ? 15.708 -1.196 -21.968 1 93.03 76 GLY A O 1
ATOM 600 N N . ASP A 1 77 ? 16.589 -1.527 -19.993 1 95.98 77 ASP A N 1
ATOM 601 C CA . ASP A 1 77 ? 15.771 -2.701 -19.707 1 95.98 77 ASP A CA 1
ATOM 602 C C . ASP A 1 77 ? 15.126 -2.598 -18.327 1 95.98 77 ASP A C 1
ATOM 604 O O . ASP A 1 77 ? 15.823 -2.582 -17.31 1 95.98 77 ASP A O 1
ATOM 608 N N . ALA A 1 78 ? 13.868 -2.565 -18.291 1 97.65 78 ALA A N 1
ATOM 609 C CA . ALA A 1 78 ? 13.14 -2.485 -17.027 1 97.65 78 ALA A CA 1
ATOM 610 C C . ALA A 1 78 ? 13.068 -3.85 -16.349 1 97.65 78 ALA A C 1
ATOM 612 O O . ALA A 1 78 ? 12.62 -3.959 -15.205 1 97.65 78 ALA A O 1
ATOM 613 N N . ASN A 1 79 ? 13.617 -4.934 -17.059 1 97.63 79 ASN A N 1
ATOM 614 C CA . ASN A 1 79 ? 13.563 -6.284 -16.508 1 97.63 79 ASN A CA 1
ATOM 615 C C . ASN A 1 79 ? 12.134 -6.688 -16.154 1 97.63 79 ASN A C 1
ATOM 617 O O . ASN A 1 79 ? 11.863 -7.097 -15.024 1 97.63 79 ASN A O 1
ATOM 621 N N . VAL A 1 80 ? 11.205 -6.453 -17.121 1 98.3 80 VAL A N 1
ATOM 622 C CA . VAL A 1 80 ? 9.804 -6.82 -16.948 1 98.3 80 VAL A CA 1
ATOM 623 C C . VAL A 1 80 ? 9.632 -8.323 -17.157 1 98.3 80 VAL A C 1
ATOM 625 O O . VAL A 1 80 ? 10.096 -8.873 -18.158 1 98.3 80 VAL A O 1
ATOM 628 N N . ARG A 1 81 ? 8.977 -9.016 -16.188 1 97.87 81 ARG A N 1
ATOM 629 C CA . ARG A 1 81 ? 8.793 -10.463 -16.231 1 97.87 81 ARG A CA 1
ATOM 630 C C . ARG A 1 81 ? 7.373 -10.847 -15.829 1 97.87 81 ARG A C 1
ATOM 632 O O . ARG A 1 81 ? 6.656 -10.046 -15.225 1 97.87 81 ARG A O 1
ATOM 639 N N . ASN A 1 82 ? 7.038 -12.014 -16.235 1 98.14 82 ASN A N 1
ATOM 640 C CA . ASN A 1 82 ? 5.805 -12.607 -15.728 1 98.14 82 ASN A CA 1
ATOM 641 C C . ASN A 1 82 ? 6.028 -13.306 -14.39 1 98.14 82 ASN A C 1
ATOM 643 O O . ASN A 1 82 ? 7.085 -13.897 -14.162 1 98.14 82 ASN A O 1
ATOM 647 N N . ALA A 1 83 ? 5.094 -13.208 -13.51 1 98.29 83 ALA A N 1
ATOM 648 C CA . ALA A 1 83 ? 5.159 -13.848 -12.198 1 98.29 83 ALA A CA 1
ATOM 649 C C . ALA A 1 83 ? 3.768 -14.239 -11.708 1 98.29 83 ALA A C 1
ATOM 651 O O . ALA A 1 83 ? 2.769 -13.645 -12.119 1 98.29 83 ALA A O 1
ATOM 652 N N . TRP A 1 84 ? 3.734 -15.199 -10.816 1 98.08 84 TRP A N 1
ATOM 653 C CA . TRP A 1 84 ? 2.469 -15.72 -10.308 1 98.08 84 TRP A CA 1
ATOM 654 C C . TRP A 1 84 ? 2.173 -15.169 -8.917 1 98.08 84 TRP A C 1
ATOM 656 O O . TRP A 1 84 ? 3.084 -14.998 -8.104 1 98.08 84 TRP A O 1
ATOM 666 N N . TYR A 1 85 ? 0.951 -14.895 -8.666 1 96.77 85 TYR A N 1
ATOM 667 C CA . TYR A 1 85 ? 0.438 -14.536 -7.348 1 96.77 85 TYR A CA 1
ATOM 668 C C . TYR A 1 85 ? -0.713 -15.448 -6.944 1 96.77 85 TYR A C 1
ATOM 670 O O . TYR A 1 85 ? -1.682 -15.604 -7.691 1 96.77 85 TYR A O 1
ATOM 678 N N . GLY A 1 86 ? -0.557 -16.079 -5.82 1 93.7 86 GLY A N 1
ATOM 679 C CA . GLY A 1 86 ? -1.603 -16.954 -5.315 1 93.7 86 GLY A CA 1
ATOM 680 C C . GLY A 1 86 ? -2.455 -16.306 -4.24 1 93.7 86 GLY A C 1
ATOM 681 O O . GLY A 1 86 ? -1.95 -15.535 -3.422 1 93.7 86 GLY A O 1
ATOM 682 N N . GLY A 1 87 ? -3.743 -16.648 -4.235 1 91.45 87 GLY A N 1
ATOM 683 C CA . GLY A 1 87 ? -4.692 -16.161 -3.247 1 91.45 87 GLY A CA 1
ATOM 684 C C . GLY A 1 87 ? -6.085 -16.736 -3.424 1 91.45 87 GLY A C 1
ATOM 685 O O . GLY A 1 87 ? -6.276 -17.693 -4.177 1 91.45 87 GLY A O 1
ATOM 686 N N . SER A 1 88 ? -6.987 -16.241 -2.683 1 92.22 88 SER A N 1
ATOM 687 C CA . SER A 1 88 ? -8.388 -16.609 -2.866 1 92.22 88 SER A CA 1
ATOM 688 C C . SER A 1 88 ? -8.984 -15.921 -4.089 1 92.22 88 SER A C 1
ATOM 690 O O . SER A 1 88 ? -8.471 -14.896 -4.543 1 92.22 88 SER A O 1
ATOM 692 N N . LEU A 1 89 ? -10.016 -16.476 -4.602 1 94.51 89 LEU A N 1
ATOM 693 C CA . LEU A 1 89 ? -10.667 -15.857 -5.751 1 94.51 89 LEU A CA 1
ATOM 694 C C . LEU A 1 89 ? -11.116 -14.437 -5.422 1 94.51 89 LEU A C 1
ATOM 696 O O . LEU A 1 89 ? -10.951 -13.525 -6.235 1 94.51 89 LEU A O 1
ATOM 700 N N . ASP A 1 90 ? -11.643 -14.239 -4.222 1 92.78 90 ASP A N 1
ATOM 701 C CA . ASP A 1 90 ? -12.097 -12.916 -3.805 1 92.78 90 ASP A CA 1
ATOM 702 C C . ASP A 1 90 ? -10.946 -11.913 -3.812 1 92.78 90 ASP A C 1
ATOM 704 O O . ASP A 1 90 ? -11.107 -10.778 -4.266 1 92.78 90 ASP A O 1
ATOM 708 N N . ASP A 1 91 ? -9.836 -12.353 -3.341 1 92.41 91 ASP A N 1
ATOM 709 C CA . ASP A 1 91 ? -8.65 -11.503 -3.318 1 92.41 91 ASP A CA 1
ATOM 710 C C . ASP A 1 91 ? -8.228 -11.111 -4.733 1 92.41 91 ASP A C 1
ATOM 712 O O . ASP A 1 91 ? -7.917 -9.947 -4.993 1 92.41 91 ASP A O 1
ATOM 716 N N . LEU A 1 92 ? -8.22 -12.07 -5.557 1 96.06 92 LEU A N 1
ATOM 717 C CA . LEU A 1 92 ? -7.762 -11.835 -6.922 1 96.06 92 LEU A CA 1
ATOM 718 C C . LEU A 1 92 ? -8.704 -10.885 -7.655 1 96.06 92 LEU A C 1
ATOM 720 O O . LEU A 1 92 ? -8.255 -9.995 -8.38 1 96.06 92 LEU A O 1
ATOM 724 N N . LEU A 1 93 ? -9.973 -11.066 -7.451 1 94.71 93 LEU A N 1
ATOM 725 C CA . LEU A 1 93 ? -10.956 -10.196 -8.088 1 94.71 93 LEU A CA 1
ATOM 726 C C . LEU A 1 93 ? -10.847 -8.771 -7.555 1 94.71 93 LEU A C 1
ATOM 728 O O . LEU A 1 93 ? -11.004 -7.808 -8.309 1 94.71 93 LEU A O 1
ATOM 732 N N . GLU A 1 94 ? -10.548 -8.667 -6.333 1 93.37 94 GLU A N 1
ATOM 733 C CA . GLU A 1 94 ? -10.33 -7.348 -5.746 1 93.37 94 GLU A CA 1
ATOM 734 C C . GLU A 1 94 ? -9.099 -6.674 -6.345 1 93.37 94 GLU A C 1
ATOM 736 O O . GLU A 1 94 ? -9.132 -5.485 -6.67 1 93.37 94 GLU A O 1
ATOM 741 N N . ILE A 1 95 ? -8.082 -7.395 -6.468 1 95.42 95 ILE A N 1
ATOM 742 C CA . ILE A 1 95 ? -6.835 -6.871 -7.015 1 95.42 95 ILE A CA 1
ATOM 743 C C . ILE A 1 95 ? -7.069 -6.36 -8.435 1 95.42 95 ILE A C 1
ATOM 745 O O . ILE A 1 95 ? -6.634 -5.26 -8.785 1 95.42 95 ILE A O 1
ATOM 749 N N . VAL A 1 96 ? -7.752 -7.083 -9.235 1 95.49 96 VAL A N 1
ATOM 750 C CA . VAL A 1 96 ? -7.995 -6.695 -10.62 1 95.49 96 VAL A CA 1
ATOM 751 C C . VAL A 1 96 ? -8.91 -5.474 -10.663 1 95.49 96 VAL A C 1
ATOM 753 O O . VAL A 1 96 ? -8.763 -4.609 -11.53 1 95.49 96 VAL A O 1
ATOM 756 N N . SER A 1 97 ? -9.76 -5.342 -9.734 1 93.35 97 SER A N 1
ATOM 757 C CA . SER A 1 97 ? -10.753 -4.273 -9.732 1 93.35 97 SER A CA 1
ATOM 758 C C . SER A 1 97 ? -10.169 -2.977 -9.178 1 93.35 97 SER A C 1
ATOM 760 O O . SER A 1 97 ? -10.399 -1.9 -9.731 1 93.35 97 SER A O 1
ATOM 762 N N . VAL A 1 98 ? -9.338 -3.095 -8.076 1 92.37 98 VAL A N 1
ATOM 763 C CA . VAL A 1 98 ? -8.961 -1.885 -7.353 1 92.37 98 VAL A CA 1
ATOM 764 C C . VAL A 1 98 ? -7.441 -1.809 -7.229 1 92.37 98 VAL A C 1
ATOM 766 O O . VAL A 1 98 ? -6.878 -0.723 -7.073 1 92.37 98 VAL A O 1
ATOM 769 N N . GLY A 1 99 ? -6.819 -2.91 -7.3 1 94.15 99 GLY A N 1
ATOM 770 C CA . GLY A 1 99 ? -5.382 -2.964 -7.082 1 94.15 99 GLY A CA 1
ATOM 771 C C . GLY A 1 99 ? -4.999 -3.687 -5.805 1 94.15 99 GLY A C 1
ATOM 772 O O . GLY A 1 99 ? -5.866 -4.068 -5.016 1 94.15 99 GLY A O 1
ATOM 773 N N . PHE A 1 100 ? -3.727 -3.849 -5.6 1 94.19 100 PHE A N 1
ATOM 774 C CA . PHE A 1 100 ? -3.204 -4.487 -4.398 1 94.19 100 PHE A CA 1
ATOM 775 C C . PHE A 1 100 ? -3.413 -3.597 -3.178 1 94.19 100 PHE A C 1
ATOM 777 O O . PHE A 1 100 ? -3.246 -2.378 -3.257 1 94.19 100 PHE A O 1
ATOM 784 N N . ASN A 1 101 ? -3.811 -4.1 -2.036 1 87.61 101 ASN A N 1
ATOM 785 C CA . ASN A 1 101 ? -4.104 -3.33 -0.832 1 87.61 101 ASN A CA 1
ATOM 786 C C . ASN A 1 101 ? -3.165 -3.699 0.313 1 87.61 101 ASN A C 1
ATOM 788 O O . ASN A 1 101 ? -3.518 -3.552 1.484 1 87.61 101 ASN A O 1
ATOM 792 N N . GLY A 1 102 ? -2.011 -4.079 0.021 1 77.19 102 GLY A N 1
ATOM 793 C CA . GLY A 1 102 ? -1.027 -4.388 1.047 1 77.19 102 GLY A CA 1
ATOM 794 C C . GLY A 1 102 ? -0.649 -5.857 1.087 1 77.19 102 GLY A C 1
ATOM 795 O O . GLY A 1 102 ? -1.008 -6.621 0.189 1 77.19 102 GLY A O 1
ATOM 796 N N . CYS A 1 103 ? 0.236 -5.94 2.099 1 60.97 103 CYS A N 1
ATOM 797 C CA . CYS A 1 103 ? 0.754 -7.298 2.216 1 60.97 103 CYS A CA 1
ATOM 798 C C . CYS A 1 103 ? -0.114 -8.135 3.149 1 60.97 103 CYS A C 1
ATOM 800 O O . CYS A 1 103 ? -0.653 -7.62 4.13 1 60.97 103 CYS A O 1
ATOM 802 N N . LYS A 1 104 ? -0.693 -9.131 2.649 1 55.67 104 LYS A N 1
ATOM 803 C CA . LYS A 1 104 ? -1.368 -10.03 3.58 1 55.67 104 LYS A CA 1
ATOM 804 C C . LYS A 1 104 ? -0.428 -10.471 4.699 1 55.67 104 LYS A C 1
ATOM 806 O O . LYS A 1 104 ? 0.785 -10.558 4.499 1 55.67 104 LYS A O 1
ATOM 811 N N . SER A 1 105 ? -0.886 -10.202 6.073 1 48.86 105 SER A N 1
ATOM 812 C CA . SER A 1 105 ? -0.2 -10.504 7.325 1 48.86 105 SER A CA 1
ATOM 813 C C . SER A 1 105 ? 0.606 -11.794 7.216 1 48.86 105 SER A C 1
ATOM 815 O O . SER A 1 105 ? 0.13 -12.784 6.656 1 48.86 105 SER A O 1
ATOM 817 N N . HIS A 1 106 ? 1.918 -11.551 6.994 1 44.93 106 HIS A N 1
ATOM 818 C CA . HIS A 1 106 ? 2.792 -12.703 7.183 1 44.93 106 HIS A CA 1
ATOM 819 C C . HIS A 1 106 ? 2.517 -13.391 8.516 1 44.93 106 HIS A C 1
ATOM 821 O O . HIS A 1 106 ? 2.384 -12.727 9.546 1 44.93 106 HIS A O 1
ATOM 827 N N . ASP A 1 107 ? 1.861 -14.268 8.55 1 45.17 107 ASP A N 1
ATOM 828 C CA . ASP A 1 107 ? 1.87 -15.092 9.755 1 45.17 107 ASP A CA 1
ATOM 829 C C . ASP A 1 107 ? 3.292 -15.278 10.282 1 45.17 107 ASP A C 1
ATOM 831 O O . ASP A 1 107 ? 4.255 -15.232 9.513 1 45.17 107 ASP A O 1
ATOM 835 N N . ASP A 1 108 ? 3.565 -15.119 11.549 1 44.83 108 ASP A N 1
ATOM 836 C CA . ASP A 1 108 ? 4.757 -15.334 12.364 1 44.83 108 ASP A CA 1
ATOM 837 C C . ASP A 1 108 ? 5.647 -16.418 11.759 1 44.83 108 ASP A C 1
ATOM 839 O O . ASP A 1 108 ? 6.847 -16.469 12.036 1 44.83 108 ASP A O 1
ATOM 843 N N . HIS A 1 109 ? 5.139 -17.361 11.203 1 46.04 109 HIS A N 1
ATOM 844 C CA . HIS A 1 109 ? 5.977 -18.478 10.782 1 46.04 109 HIS A CA 1
ATOM 845 C C . HIS A 1 109 ? 6.45 -18.299 9.343 1 46.04 109 HIS A C 1
ATOM 847 O O . HIS A 1 109 ? 7.041 -19.212 8.762 1 46.04 109 HIS A O 1
ATOM 853 N N . ASP A 1 110 ? 6.093 -17.125 8.797 1 52.89 110 ASP A N 1
ATOM 854 C CA . ASP A 1 110 ? 6.26 -17.049 7.348 1 52.89 110 ASP A CA 1
ATOM 855 C C . ASP A 1 110 ? 7.674 -16.605 6.981 1 52.89 110 ASP A C 1
ATOM 857 O O . ASP A 1 110 ? 8.207 -15.662 7.571 1 52.89 110 ASP A O 1
ATOM 861 N N . GLU A 1 111 ? 8.575 -17.527 6.66 1 61.83 111 GLU A N 1
ATOM 862 C CA . GLU A 1 111 ? 9.831 -17.344 5.939 1 61.83 111 GLU A CA 1
ATOM 863 C C . GLU A 1 111 ? 9.705 -16.251 4.881 1 61.83 111 GLU A C 1
ATOM 865 O O . GLU A 1 111 ? 9.913 -16.503 3.692 1 61.83 111 GLU A O 1
ATOM 870 N N . SER A 1 112 ? 9.3 -15.023 5.427 1 73.27 112 SER A N 1
ATOM 871 C CA . SER A 1 112 ? 9.11 -13.907 4.506 1 73.27 112 SER A CA 1
ATOM 872 C C . SER A 1 112 ? 10.438 -13.242 4.161 1 73.27 112 SER A C 1
ATOM 874 O O . SER A 1 112 ? 11.371 -13.252 4.967 1 73.27 112 SER A O 1
ATOM 876 N N . HIS A 1 113 ? 10.692 -13.005 2.908 1 79.4 113 HIS A N 1
ATOM 877 C CA . HIS A 1 113 ? 11.86 -12.289 2.409 1 79.4 113 HIS A CA 1
ATOM 878 C C . HIS A 1 113 ? 11.594 -10.789 2.33 1 79.4 113 HIS A C 1
ATOM 880 O O . HIS A 1 113 ? 11.82 -10.168 1.289 1 79.4 113 HIS A O 1
ATOM 886 N N . GLY A 1 114 ? 11.065 -10.186 3.475 1 81.77 114 GLY A N 1
ATOM 887 C CA . GLY A 1 114 ? 10.786 -8.758 3.486 1 81.77 114 GLY A CA 1
ATOM 888 C C . GLY A 1 114 ? 9.303 -8.441 3.532 1 81.77 114 GLY A C 1
ATOM 889 O O . GLY A 1 114 ? 8.468 -9.347 3.515 1 81.77 114 GLY A O 1
ATOM 890 N N . VAL A 1 115 ? 9.085 -7.198 3.602 1 86.62 115 VAL A N 1
ATOM 891 C CA . VAL A 1 115 ? 7.712 -6.71 3.681 1 86.62 115 VAL A CA 1
ATOM 892 C C . VAL A 1 115 ? 7.282 -6.153 2.326 1 86.62 115 VAL A C 1
ATOM 894 O O . VAL A 1 115 ? 7.761 -5.099 1.9 1 86.62 115 VAL A O 1
ATOM 897 N N . GLY A 1 116 ? 6.428 -6.849 1.635 1 92.3 116 GLY A N 1
ATOM 898 C CA . GLY A 1 116 ? 5.939 -6.5 0.311 1 92.3 116 GLY A CA 1
ATOM 899 C C . GLY A 1 116 ? 5.031 -7.558 -0.288 1 92.3 116 GLY A C 1
ATOM 900 O O . GLY A 1 116 ? 4.441 -8.36 0.439 1 92.3 116 GLY A O 1
ATOM 901 N N . ILE A 1 117 ? 4.843 -7.437 -1.551 1 94.02 117 ILE A N 1
ATOM 902 C CA . ILE A 1 117 ? 4.029 -8.404 -2.279 1 94.02 117 ILE A CA 1
ATOM 903 C C . ILE A 1 117 ? 4.922 -9.496 -2.863 1 94.02 117 ILE A C 1
ATOM 905 O O . ILE A 1 117 ? 5.689 -9.247 -3.796 1 94.02 117 ILE A O 1
ATOM 909 N N . PRO A 1 118 ? 4.832 -10.643 -2.298 1 93.61 118 PRO A N 1
ATOM 910 C CA . PRO A 1 118 ? 5.607 -11.745 -2.871 1 93.61 118 PRO A CA 1
ATOM 911 C C . PRO A 1 118 ? 4.982 -12.306 -4.146 1 93.61 118 PRO A C 1
ATOM 913 O O . PRO A 1 118 ? 3.781 -12.589 -4.177 1 93.61 118 PRO A O 1
ATOM 916 N N . LEU A 1 119 ? 5.743 -12.409 -5.164 1 96.08 119 LEU A N 1
ATOM 917 C CA . LEU A 1 119 ? 5.347 -13.062 -6.407 1 96.08 119 LEU A CA 1
ATOM 918 C C . LEU A 1 119 ? 6.296 -14.206 -6.747 1 96.08 119 LEU A C 1
ATOM 920 O O . LEU A 1 119 ? 7.496 -14.123 -6.478 1 96.08 119 LEU A O 1
ATOM 924 N N . PHE A 1 120 ? 5.739 -15.184 -7.331 1 96.71 120 PHE A N 1
ATOM 925 C CA . PHE A 1 120 ? 6.557 -16.342 -7.673 1 96.71 120 PHE A CA 1
ATOM 926 C C . PHE A 1 120 ? 6.96 -16.306 -9.142 1 96.71 120 PHE A C 1
ATOM 928 O O . PHE A 1 120 ? 6.156 -15.945 -10.003 1 96.71 120 PHE A O 1
ATOM 935 N N . SER A 1 121 ? 8.179 -16.741 -9.398 1 96.57 121 SER A N 1
ATOM 936 C CA . SER A 1 121 ? 8.692 -16.773 -10.764 1 96.57 121 SER A CA 1
ATOM 937 C C . SER A 1 121 ? 7.798 -17.613 -11.67 1 96.57 121 SER A C 1
ATOM 939 O O . SER A 1 121 ? 7.129 -18.539 -11.206 1 96.57 121 SER A O 1
ATOM 941 N N . VAL A 1 122 ? 7.848 -17.315 -12.917 1 94.64 122 VAL A N 1
ATOM 942 C CA . VAL A 1 122 ? 6.986 -17.956 -13.905 1 94.64 122 VAL A CA 1
ATOM 943 C C . VAL A 1 122 ? 7.28 -19.453 -13.953 1 94.64 122 VAL A C 1
ATOM 945 O O . VAL A 1 122 ? 6.4 -20.255 -14.277 1 94.64 122 VAL A O 1
ATOM 948 N N . HIS A 1 123 ? 8.463 -19.873 -13.542 1 94.4 123 HIS A N 1
ATOM 949 C CA . HIS A 1 123 ? 8.857 -21.278 -13.563 1 94.4 123 HIS A CA 1
ATOM 950 C C . HIS A 1 123 ? 8.561 -21.953 -12.228 1 94.4 123 HIS A C 1
ATOM 952 O O . HIS A 1 123 ? 8.845 -23.14 -12.051 1 94.4 123 HIS A O 1
ATOM 958 N N . SER A 1 124 ? 7.978 -21.174 -11.346 1 94.93 124 SER A N 1
ATOM 959 C CA . SER A 1 124 ? 7.672 -21.701 -10.021 1 94.93 124 SER A CA 1
ATOM 960 C C . SER A 1 124 ? 6.181 -21.597 -9.715 1 94.93 124 SER A C 1
ATOM 962 O O . SER A 1 124 ? 5.794 -21.15 -8.634 1 94.93 124 SER A O 1
ATOM 964 N N . SER A 1 125 ? 5.365 -21.995 -10.651 1 96.91 125 SER A N 1
ATOM 965 C CA . SER A 1 125 ? 3.921 -21.891 -10.47 1 96.91 125 SER A CA 1
ATOM 966 C C . SER A 1 125 ? 3.443 -22.766 -9.316 1 96.91 125 SER A C 1
ATOM 968 O O . SER A 1 125 ? 2.448 -22.45 -8.661 1 96.91 125 SER A O 1
ATOM 970 N N . ILE A 1 126 ? 4.169 -23.856 -9.006 1 96.12 126 ILE A N 1
ATOM 971 C CA . ILE A 1 126 ? 3.762 -24.771 -7.944 1 96.12 126 ILE A CA 1
ATOM 972 C C . ILE A 1 126 ? 3.741 -24.033 -6.607 1 96.12 126 ILE A C 1
ATOM 974 O O . ILE A 1 126 ? 2.843 -24.244 -5.789 1 96.12 126 ILE A O 1
ATOM 978 N N . ASP A 1 127 ? 4.658 -23.152 -6.39 1 94.15 127 ASP A N 1
ATOM 979 C CA . ASP A 1 127 ? 4.715 -22.403 -5.139 1 94.15 127 ASP A CA 1
ATOM 980 C C . ASP A 1 127 ? 3.492 -21.502 -4.981 1 94.15 127 ASP A C 1
ATOM 982 O O . ASP A 1 127 ? 2.934 -21.39 -3.888 1 94.15 127 ASP A O 1
ATOM 986 N N . SER A 1 128 ? 3.123 -20.842 -6.013 1 95.11 128 SER A N 1
ATOM 987 C CA . SER A 1 128 ? 1.933 -19.999 -5.98 1 95.11 128 SER A CA 1
ATOM 988 C C . SER A 1 128 ? 0.67 -20.833 -5.793 1 95.11 128 SER A C 1
ATOM 990 O O . SER A 1 128 ? -0.249 -20.426 -5.078 1 95.11 128 SER A O 1
ATOM 992 N N . ALA A 1 129 ? 0.639 -21.962 -6.45 1 95.72 129 ALA A N 1
ATOM 993 C CA . ALA A 1 129 ? -0.522 -22.844 -6.366 1 95.72 129 ALA A CA 1
ATOM 994 C C . ALA A 1 129 ? -0.754 -23.312 -4.932 1 95.72 129 ALA A C 1
ATOM 996 O O . ALA A 1 129 ? -1.898 -23.492 -4.508 1 95.72 129 ALA A O 1
ATOM 997 N N . MET A 1 130 ? 0.327 -23.467 -4.154 1 93.06 130 MET A N 1
ATOM 998 C CA . MET A 1 130 ? 0.222 -23.917 -2.769 1 93.06 130 MET A CA 1
ATOM 999 C C . MET A 1 130 ? -0.387 -22.831 -1.888 1 93.06 130 MET A C 1
ATOM 1001 O O . MET A 1 130 ? -0.849 -23.111 -0.78 1 93.06 130 MET A O 1
ATOM 1005 N N . CYS A 1 131 ? -0.427 -21.591 -2.421 1 91.19 131 CYS A N 1
ATOM 1006 C CA . CYS A 1 131 ? -0.93 -20.457 -1.654 1 91.19 131 CYS A CA 1
ATOM 1007 C C . CYS A 1 131 ? -2.411 -20.227 -1.931 1 91.19 131 CYS A C 1
ATOM 1009 O O . CYS A 1 131 ? -3.002 -19.275 -1.418 1 91.19 131 CYS A O 1
ATOM 1011 N N . THR A 1 132 ? -2.974 -21.031 -2.683 1 93.73 132 THR A N 1
ATOM 1012 C CA . THR A 1 132 ? -4.363 -20.832 -3.084 1 93.73 132 THR A CA 1
ATOM 1013 C C . THR A 1 132 ? -5.306 -21.6 -2.162 1 93.73 132 THR A C 1
ATOM 1015 O O . THR A 1 132 ? -4.876 -22.49 -1.426 1 93.73 132 THR A O 1
ATOM 1018 N N . VAL A 1 133 ? -6.538 -21.166 -2.206 1 90.47 133 VAL A N 1
ATOM 1019 C CA . VAL A 1 133 ? -7.633 -21.833 -1.509 1 90.47 133 VAL A CA 1
ATOM 1020 C C . VAL A 1 133 ? -8.725 -22.212 -2.506 1 90.47 133 VAL A C 1
ATOM 1022 O O . VAL A 1 133 ? -9.08 -21.417 -3.38 1 90.47 133 VAL A O 1
ATOM 1025 N N . ALA A 1 134 ? -9.143 -23.439 -2.379 1 90.47 134 ALA A N 1
ATOM 1026 C CA . ALA A 1 134 ? -10.199 -23.877 -3.288 1 90.47 134 ALA A CA 1
ATOM 1027 C C . ALA A 1 134 ? -11.496 -23.116 -3.029 1 90.47 134 ALA A C 1
ATOM 1029 O O . ALA A 1 134 ? -11.842 -22.84 -1.878 1 90.47 134 ALA A O 1
ATOM 1030 N N . ASP A 1 135 ? -12.149 -22.786 -4.068 1 88.22 135 ASP A N 1
ATOM 1031 C CA . ASP A 1 135 ? -13.446 -22.136 -3.908 1 88.22 135 ASP A CA 1
ATOM 1032 C C . ASP A 1 135 ? -14.554 -23.166 -3.697 1 88.22 135 ASP A C 1
ATOM 1034 O O . ASP A 1 135 ? -14.277 -24.341 -3.445 1 88.22 135 ASP A O 1
ATOM 1038 N N . GLU A 1 136 ? -15.827 -22.739 -3.699 1 84.55 136 GLU A N 1
ATOM 1039 C CA . GLU A 1 136 ? -16.975 -23.584 -3.384 1 84.55 136 GLU A CA 1
ATOM 1040 C C . GLU A 1 136 ? -17.119 -24.718 -4.395 1 84.55 136 GLU A C 1
ATOM 1042 O O . GLU A 1 136 ? -17.738 -25.743 -4.102 1 84.55 136 GLU A O 1
ATOM 1047 N N . HIS A 1 137 ? -16.525 -24.686 -5.54 1 85.15 137 HIS A N 1
ATOM 1048 C CA . HIS A 1 137 ? -16.622 -25.705 -6.579 1 85.15 137 HIS A CA 1
ATOM 1049 C C . HIS A 1 137 ? -15.333 -26.514 -6.679 1 85.15 137 HIS A C 1
ATOM 1051 O O . HIS A 1 137 ? -15.133 -27.255 -7.644 1 85.15 137 HIS A O 1
ATOM 1057 N N . GLY A 1 138 ? -14.419 -26.231 -5.744 1 86.8 138 GLY A N 1
ATOM 1058 C CA . GLY A 1 138 ? -13.165 -26.968 -5.749 1 86.8 138 GLY A CA 1
ATOM 1059 C C . GLY A 1 138 ? -12.133 -26.385 -6.696 1 86.8 138 GLY A C 1
ATOM 1060 O O . GLY A 1 138 ? -11.093 -26.998 -6.943 1 86.8 138 GLY A O 1
ATOM 1061 N N . LEU A 1 139 ? -12.427 -25.265 -7.223 1 92.79 139 LEU A N 1
ATOM 1062 C CA . LEU A 1 139 ? -11.513 -24.612 -8.154 1 92.79 139 LEU A CA 1
ATOM 1063 C C . LEU A 1 139 ? -10.53 -23.714 -7.411 1 92.79 139 LEU A C 1
ATOM 1065 O O . LEU A 1 139 ? -10.895 -23.066 -6.428 1 92.79 139 LEU A O 1
ATOM 1069 N N . ARG A 1 140 ? -9.359 -23.732 -7.914 1 95.68 140 ARG A N 1
ATOM 1070 C CA . ARG A 1 140 ? -8.299 -22.86 -7.418 1 95.68 140 ARG A CA 1
ATOM 1071 C C . ARG A 1 140 ? -7.89 -21.84 -8.476 1 95.68 140 ARG A C 1
ATOM 1073 O O . ARG A 1 140 ? -8.085 -22.066 -9.672 1 95.68 140 ARG A O 1
ATOM 1080 N N . HIS A 1 141 ? -7.348 -20.715 -7.963 1 96.91 141 HIS A N 1
ATOM 1081 C CA . HIS A 1 141 ? -7.074 -19.623 -8.889 1 96.91 141 HIS A CA 1
ATOM 1082 C C . HIS A 1 141 ? -5.723 -18.979 -8.598 1 96.91 141 HIS A C 1
ATOM 1084 O O . HIS A 1 141 ? -5.344 -18.817 -7.436 1 96.91 141 HIS A O 1
ATOM 1090 N N . VAL A 1 142 ? -5.006 -18.663 -9.608 1 97.83 142 VAL A N 1
ATOM 1091 C CA . VAL A 1 142 ? -3.766 -17.901 -9.498 1 97.83 142 VAL A CA 1
ATOM 1092 C C . VAL A 1 142 ? -3.807 -16.707 -10.448 1 97.83 142 VAL A C 1
ATOM 1094 O O . VAL A 1 142 ? -4.539 -16.72 -11.441 1 97.83 142 VAL A O 1
ATOM 1097 N N . LEU A 1 143 ? -3.091 -15.7 -10.091 1 98.26 143 LEU A N 1
ATOM 1098 C CA . LEU A 1 143 ? -3.004 -14.469 -10.869 1 98.26 143 LEU A CA 1
ATOM 1099 C C . LEU A 1 143 ? -1.657 -14.368 -11.577 1 98.26 143 LEU A C 1
ATOM 1101 O O . LEU A 1 143 ? -0.607 -14.408 -10.932 1 98.26 143 LEU A O 1
ATOM 1105 N N . LEU A 1 144 ? -1.674 -14.336 -12.926 1 98.73 144 LEU A N 1
ATOM 1106 C CA . LEU A 1 144 ? -0.462 -14.05 -13.685 1 98.73 144 LEU A CA 1
ATOM 1107 C C . LEU A 1 144 ? -0.265 -12.546 -13.848 1 98.73 144 LEU A C 1
ATOM 1109 O O . LEU A 1 144 ? -1.136 -11.856 -14.383 1 98.73 144 LEU A O 1
ATOM 1113 N N . CYS A 1 145 ? 0.881 -12.079 -13.409 1 98.62 145 CYS A N 1
ATOM 1114 C CA . CYS A 1 145 ? 1.151 -10.645 -13.413 1 98.62 145 CYS A CA 1
ATOM 1115 C C . CYS A 1 145 ? 2.367 -10.322 -14.273 1 98.62 145 CYS A C 1
ATOM 1117 O O . CYS A 1 145 ? 3.265 -11.153 -14.423 1 98.62 145 CYS A O 1
ATOM 1119 N N . ARG A 1 146 ? 2.326 -9.145 -14.862 1 98.5 146 ARG A N 1
ATOM 1120 C CA . ARG A 1 146 ? 3.544 -8.511 -15.355 1 98.5 146 ARG A CA 1
ATOM 1121 C C . ARG A 1 146 ? 4.191 -7.654 -14.273 1 98.5 146 ARG A C 1
ATOM 1123 O O . ARG A 1 146 ? 3.513 -6.871 -13.605 1 98.5 146 ARG A O 1
ATOM 1130 N N . VAL A 1 147 ? 5.496 -7.826 -14.092 1 98.67 147 VAL A N 1
ATOM 1131 C CA . VAL A 1 147 ? 6.137 -7.184 -12.949 1 98.67 147 VAL A CA 1
ATOM 1132 C C . VAL A 1 147 ? 7.405 -6.465 -13.404 1 98.67 147 VAL A C 1
ATOM 1134 O O . VAL A 1 147 ? 8.2 -7.018 -14.168 1 98.67 147 VAL A O 1
ATOM 1137 N N . ILE A 1 148 ? 7.564 -5.232 -12.999 1 98.7 148 ILE A N 1
ATOM 1138 C CA . ILE A 1 148 ? 8.802 -4.487 -13.2 1 98.7 148 ILE A CA 1
ATOM 1139 C C . ILE A 1 148 ? 9.802 -4.842 -12.102 1 98.7 148 ILE A C 1
ATOM 1141 O O . ILE A 1 148 ? 9.626 -4.455 -10.944 1 98.7 148 ILE A O 1
ATOM 1145 N N . LEU A 1 149 ? 10.845 -5.522 -12.427 1 98.11 149 LEU A N 1
ATOM 1146 C CA . LEU A 1 149 ? 11.804 -5.948 -11.414 1 98.11 149 LEU A CA 1
ATOM 1147 C C . LEU A 1 149 ? 12.98 -4.981 -11.338 1 98.11 149 LEU A C 1
ATOM 1149 O O . LEU A 1 149 ? 13.595 -4.827 -10.281 1 98.11 149 LEU A O 1
ATOM 1153 N N . GLY A 1 150 ? 13.303 -4.311 -12.506 1 97.5 150 GLY A N 1
ATOM 1154 C CA . GLY A 1 150 ? 14.468 -3.44 -12.525 1 97.5 150 GLY A CA 1
ATOM 1155 C C . GLY A 1 150 ? 15.733 -4.125 -12.042 1 97.5 150 GLY A C 1
ATOM 1156 O O . GLY A 1 150 ? 16.033 -5.247 -12.454 1 97.5 150 GLY A O 1
ATOM 1157 N N . LYS A 1 151 ? 16.518 -3.403 -11.282 1 96.86 151 LYS A N 1
ATOM 1158 C CA . LYS A 1 151 ? 17.681 -3.996 -10.628 1 96.86 151 LYS A CA 1
ATOM 1159 C C . LYS A 1 151 ? 17.29 -4.669 -9.316 1 96.86 151 LYS A C 1
ATOM 1161 O O . LYS A 1 151 ? 16.696 -4.037 -8.441 1 96.86 151 LYS A O 1
ATOM 1166 N N . VAL A 1 152 ? 17.658 -5.901 -9.145 1 97.07 152 VAL A N 1
ATOM 1167 C CA . VAL A 1 152 ? 17.168 -6.696 -8.023 1 97.07 152 VAL A CA 1
ATOM 1168 C C . VAL A 1 152 ? 18.252 -6.802 -6.953 1 97.07 152 VAL A C 1
ATOM 1170 O O . VAL A 1 152 ? 19.442 -6.676 -7.251 1 97.07 152 VAL A O 1
ATOM 1173 N N . GLU A 1 153 ? 17.844 -6.994 -5.733 1 97.48 153 GLU A N 1
ATOM 1174 C CA . GLU A 1 153 ? 18.747 -7.283 -4.623 1 97.48 153 GLU A CA 1
ATOM 1175 C C . GLU A 1 153 ? 18.286 -8.511 -3.842 1 97.48 153 GLU A C 1
ATOM 1177 O O . GLU A 1 153 ? 17.092 -8.816 -3.802 1 97.48 153 GLU A O 1
ATOM 1182 N N . ALA A 1 154 ? 19.225 -9.217 -3.267 1 96.56 154 ALA A N 1
ATOM 1183 C CA . ALA A 1 154 ? 18.902 -10.391 -2.46 1 96.56 154 ALA A CA 1
ATOM 1184 C C . ALA A 1 154 ? 18.35 -9.985 -1.097 1 96.56 154 ALA A C 1
ATOM 1186 O O . ALA A 1 154 ? 18.901 -9.102 -0.435 1 96.56 154 ALA A O 1
ATOM 1187 N N . VAL A 1 155 ? 17.209 -10.559 -0.761 1 95.52 155 VAL A N 1
ATOM 1188 C CA . VAL A 1 155 ? 16.605 -10.341 0.55 1 95.52 155 VAL A CA 1
ATOM 1189 C C . VAL A 1 155 ? 16.57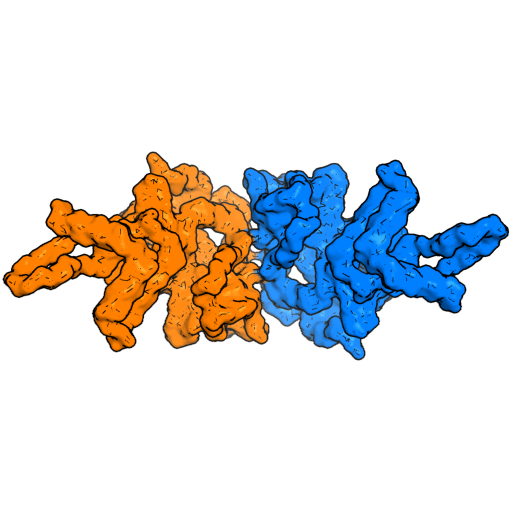9 -11.652 1.332 1 95.52 155 VAL A C 1
ATOM 1191 O O . VAL A 1 155 ? 15.96 -12.627 0.9 1 95.52 155 VAL A O 1
ATOM 1194 N N . GLY A 1 156 ? 17.177 -11.683 2.452 1 90.74 156 GLY A N 1
ATOM 1195 C CA . GLY A 1 156 ? 17.287 -12.902 3.238 1 90.74 156 GLY A CA 1
ATOM 1196 C C . GLY A 1 156 ? 15.975 -13.325 3.87 1 90.74 156 GLY A C 1
ATOM 1197 O O . GLY A 1 156 ? 15.071 -12.505 4.045 1 90.74 156 GLY A O 1
ATOM 1198 N N . CYS A 1 157 ? 15.933 -14.602 4.169 1 87.13 157 CYS A N 1
ATOM 1199 C CA . CYS A 1 157 ? 14.763 -15.135 4.858 1 87.13 157 CYS A CA 1
ATOM 1200 C C . CYS A 1 157 ? 14.6 -14.494 6.231 1 87.13 157 CYS A C 1
ATOM 1202 O O . CYS A 1 157 ? 15.578 -14.323 6.961 1 87.13 157 CYS A O 1
ATOM 1204 N N . GLY A 1 158 ? 13.358 -14.097 6.514 1 86.42 158 GLY A N 1
ATOM 1205 C CA . GLY A 1 158 ? 13.089 -13.493 7.809 1 86.42 158 GLY A CA 1
ATOM 1206 C C . GLY A 1 158 ? 13.34 -11.997 7.833 1 86.42 158 GLY A C 1
ATOM 1207 O O . GLY A 1 158 ? 13.09 -11.337 8.843 1 86.42 158 GLY A O 1
ATOM 1208 N N . SER A 1 159 ? 13.756 -11.43 6.761 1 89.66 159 SER A N 1
ATOM 1209 C CA . SER A 1 159 ? 14.051 -10.003 6.682 1 89.66 159 SER A CA 1
ATOM 1210 C C . SER A 1 159 ? 12.797 -9.166 6.907 1 89.66 159 SER A C 1
ATOM 1212 O O . SER A 1 159 ? 11.703 -9.553 6.49 1 89.66 159 SER A O 1
ATOM 1214 N N . LYS A 1 160 ? 12.984 -8.033 7.491 1 86.55 160 LYS A N 1
ATOM 1215 C CA . LYS A 1 160 ? 11.893 -7.083 7.687 1 86.55 160 LYS A CA 1
ATOM 1216 C C . LYS A 1 160 ? 12.042 -5.875 6.766 1 86.55 160 LYS A C 1
ATOM 1218 O O . LYS A 1 160 ? 11.384 -4.852 6.964 1 86.55 160 LYS A O 1
ATOM 1223 N N . GLN A 1 161 ? 12.908 -6.03 5.818 1 90.15 161 GLN A N 1
ATOM 1224 C CA . GLN A 1 161 ? 13.13 -4.955 4.857 1 90.15 161 GLN A CA 1
ATOM 1225 C C . GLN A 1 161 ? 11.843 -4.605 4.115 1 90.15 161 GLN A C 1
ATOM 1227 O O . GLN A 1 161 ? 11.143 -5.493 3.624 1 90.15 161 GLN A O 1
ATOM 1232 N N . SER A 1 162 ? 11.52 -3.312 4.046 1 89.46 162 SER A N 1
ATOM 1233 C CA . SER A 1 162 ? 10.269 -2.896 3.419 1 89.46 162 SER A CA 1
ATOM 1234 C C . SER A 1 162 ? 10.522 -1.92 2.275 1 89.46 162 SER A C 1
ATOM 1236 O O . SER A 1 162 ? 9.579 -1.383 1.69 1 89.46 162 SER A O 1
ATOM 1238 N N . GLN A 1 163 ? 11.748 -1.652 2.001 1 91.69 163 GLN A N 1
ATOM 1239 C CA . GLN A 1 163 ? 12.167 -0.752 0.931 1 91.69 163 GLN A CA 1
ATOM 1240 C C . GLN A 1 163 ? 13.532 -1.152 0.379 1 91.69 163 GLN A C 1
ATOM 1242 O O . GLN A 1 163 ? 14.256 -1.931 1.002 1 91.69 163 GLN A O 1
ATOM 1247 N N . PRO A 1 164 ? 13.826 -0.631 -0.784 1 93.71 164 PRO A N 1
ATOM 1248 C CA . PRO A 1 164 ? 15.154 -0.949 -1.314 1 93.71 164 PRO A CA 1
ATOM 1249 C C . PRO A 1 164 ? 16.283 -0.459 -0.41 1 93.71 164 PRO A C 1
ATOM 1251 O O . PRO A 1 164 ? 16.148 0.576 0.247 1 93.71 164 PRO A O 1
ATOM 1254 N N . SER A 1 165 ? 17.373 -1.207 -0.364 1 93.32 165 SER A N 1
ATOM 1255 C CA . SER A 1 165 ? 18.513 -0.857 0.477 1 93.32 165 SER A CA 1
ATOM 1256 C C . SER A 1 165 ? 19.2 0.409 -0.023 1 93.32 165 SER A C 1
ATOM 1258 O O . SER A 1 165 ? 19.893 1.087 0.738 1 93.32 165 SER A O 1
ATOM 1260 N N . SER A 1 166 ? 19.078 0.683 -1.291 1 91.28 166 SER A N 1
ATOM 1261 C CA . SER A 1 166 ? 19.611 1.895 -1.904 1 91.28 166 SER A CA 1
ATOM 1262 C C . SER A 1 166 ? 18.802 2.295 -3.133 1 91.28 166 SER A C 1
ATOM 1264 O O . SER A 1 166 ? 17.949 1.535 -3.596 1 91.28 166 SER A O 1
ATOM 1266 N N . LYS A 1 167 ? 19.087 3.408 -3.673 1 86.55 167 LYS A N 1
ATOM 1267 C CA . LYS A 1 167 ? 18.351 3.952 -4.811 1 86.55 167 LYS A CA 1
ATOM 1268 C C . LYS A 1 167 ? 18.633 3.153 -6.08 1 86.55 167 LYS A C 1
ATOM 1270 O O . LYS A 1 167 ? 17.897 3.26 -7.064 1 86.55 167 LYS A O 1
ATOM 1275 N N . GLN A 1 168 ? 19.607 2.345 -6.017 1 90.98 168 GLN A N 1
ATOM 1276 C CA . GLN A 1 168 ? 19.997 1.604 -7.211 1 90.98 168 GLN A CA 1
ATOM 1277 C C . GLN A 1 168 ? 19.081 0.405 -7.439 1 90.98 168 GLN A C 1
ATOM 1279 O O . GLN A 1 168 ? 18.954 -0.081 -8.564 1 90.98 168 GLN A O 1
ATOM 1284 N N . TYR A 1 169 ? 18.472 -0.078 -6.386 1 95.34 169 TYR A N 1
ATOM 1285 C CA . TYR A 1 169 ? 17.667 -1.29 -6.488 1 95.34 169 TYR A CA 1
ATOM 1286 C C . TYR A 1 169 ? 16.182 -0.954 -6.567 1 95.34 169 TYR A C 1
ATOM 1288 O O . TYR A 1 169 ? 15.751 0.098 -6.088 1 95.34 169 TYR A O 1
ATOM 1296 N N . ASP A 1 170 ? 15.454 -1.88 -7.132 1 96.13 170 ASP A N 1
ATOM 1297 C CA . ASP A 1 170 ? 14.027 -1.646 -7.326 1 96.13 170 ASP A CA 1
ATOM 1298 C C . ASP A 1 170 ? 13.195 -2.732 -6.648 1 96.13 170 ASP A C 1
ATOM 1300 O O . ASP A 1 170 ? 12.068 -2.48 -6.216 1 96.13 170 ASP A O 1
ATOM 1304 N N . SER A 1 171 ? 13.677 -3.941 -6.596 1 96.63 171 SER A N 1
ATOM 1305 C CA . SER A 1 171 ? 12.922 -5.059 -6.04 1 96.63 171 SER A CA 1
ATOM 1306 C C . SER A 1 171 ? 13.843 -6.058 -5.347 1 96.63 171 SER A C 1
ATOM 1308 O O . SER A 1 171 ? 15.068 -5.936 -5.42 1 96.63 171 SER A O 1
ATOM 1310 N N . GLY A 1 172 ? 13.222 -6.944 -4.646 1 96.71 172 GLY A N 1
ATOM 1311 C CA . GLY A 1 172 ? 13.971 -7.985 -3.961 1 96.71 172 GLY A CA 1
ATOM 1312 C C . GLY A 1 172 ? 13.731 -9.369 -4.534 1 96.71 172 GLY A C 1
ATOM 1313 O O . GLY A 1 172 ? 12.697 -9.617 -5.159 1 96.71 172 GLY A O 1
ATOM 1314 N N . VAL A 1 173 ? 14.7 -10.275 -4.357 1 96.41 173 VAL A N 1
ATOM 1315 C CA . VAL A 1 173 ? 14.576 -11.681 -4.727 1 96.41 173 VAL A CA 1
ATOM 1316 C C . VAL A 1 173 ? 15.125 -12.561 -3.606 1 96.41 173 VAL A C 1
ATOM 1318 O O . VAL A 1 173 ? 15.919 -12.103 -2.781 1 96.41 173 VAL A O 1
ATOM 1321 N N . ASP A 1 174 ? 14.656 -13.772 -3.528 1 93.15 174 ASP A N 1
ATOM 1322 C CA . ASP A 1 174 ? 15.142 -14.714 -2.524 1 93.15 174 ASP A CA 1
ATOM 1323 C C . ASP A 1 174 ? 16.532 -15.233 -2.886 1 93.15 174 ASP A C 1
ATOM 1325 O O . ASP A 1 174 ? 17.331 -15.551 -2.003 1 93.15 174 ASP A O 1
ATOM 1329 N N . ASP A 1 175 ? 16.775 -15.352 -4.245 1 93.03 175 ASP A N 1
ATOM 1330 C CA . ASP A 1 175 ? 18.05 -15.81 -4.791 1 93.03 175 ASP A CA 1
ATOM 1331 C C . ASP A 1 175 ? 18.406 -15.05 -6.066 1 93.03 175 ASP A C 1
ATOM 1333 O O . ASP A 1 175 ? 17.625 -15.028 -7.02 1 93.03 175 ASP A O 1
ATOM 1337 N N . ILE A 1 176 ? 19.565 -14.49 -6.117 1 93.62 176 ILE A N 1
ATOM 1338 C CA . ILE A 1 176 ? 19.959 -13.645 -7.24 1 93.62 176 ILE A CA 1
ATOM 1339 C C . ILE A 1 176 ? 20.205 -14.51 -8.474 1 93.62 176 ILE A C 1
ATOM 1341 O O . ILE A 1 176 ? 19.901 -14.1 -9.597 1 93.62 176 ILE A O 1
ATOM 1345 N N . LEU A 1 177 ? 20.753 -15.692 -8.298 1 93.19 177 LEU A N 1
ATOM 1346 C CA . LEU A 1 177 ? 21.132 -16.557 -9.41 1 93.19 177 LEU A CA 1
ATOM 1347 C C . LEU A 1 177 ? 19.913 -17.277 -9.978 1 93.19 177 LEU A C 1
ATOM 1349 O O . LEU A 1 177 ? 19.785 -17.424 -11.196 1 93.19 177 LEU A O 1
ATOM 1353 N N . ALA A 1 178 ? 19.064 -17.722 -9.067 1 92.57 178 ALA A N 1
ATOM 1354 C CA . ALA A 1 178 ? 17.863 -18.447 -9.474 1 92.57 178 ALA A CA 1
ATOM 1355 C C . ALA A 1 178 ? 16.656 -18.018 -8.644 1 92.57 178 ALA A C 1
ATOM 1357 O O . ALA A 1 178 ? 16.179 -18.773 -7.794 1 92.57 178 ALA A O 1
ATOM 1358 N N . PRO A 1 179 ? 16.135 -16.931 -8.967 1 94.77 179 PRO A N 1
ATOM 1359 C CA . PRO A 1 179 ? 15.032 -16.412 -8.155 1 94.77 179 PRO A CA 1
ATOM 1360 C C . PRO A 1 179 ? 13.764 -17.255 -8.274 1 94.77 179 PRO A C 1
ATOM 1362 O O . PRO A 1 179 ? 13.339 -17.585 -9.384 1 94.77 179 PRO A O 1
ATOM 1365 N N . THR A 1 180 ? 13.233 -17.634 -7.164 1 93.14 180 THR A N 1
ATOM 1366 C CA . THR A 1 180 ? 11.94 -18.31 -7.14 1 93.14 180 THR A CA 1
ATOM 1367 C C . THR A 1 180 ? 10.837 -17.353 -6.699 1 93.14 180 THR A C 1
ATOM 1369 O O . THR A 1 180 ? 9.661 -17.575 -6.992 1 93.14 180 THR A O 1
ATOM 1372 N N . LYS A 1 181 ? 11.308 -16.302 -5.994 1 94.65 181 LYS A N 1
ATOM 1373 C CA . LYS A 1 181 ? 10.373 -15.311 -5.47 1 94.65 181 LYS A CA 1
ATOM 1374 C C . LYS A 1 181 ? 10.842 -13.893 -5.781 1 94.65 181 LYS A C 1
ATOM 1376 O O . LYS A 1 181 ? 12.037 -13.6 -5.711 1 94.65 181 LYS A O 1
ATOM 1381 N N . HIS A 1 182 ? 9.959 -13.134 -6.154 1 96.31 182 HIS A N 1
ATOM 1382 C CA . HIS A 1 182 ? 10.176 -11.699 -6.298 1 96.31 182 HIS A CA 1
ATOM 1383 C C . HIS A 1 182 ? 9.43 -10.917 -5.222 1 96.31 182 HIS A C 1
ATOM 1385 O O . HIS A 1 182 ? 8.267 -11.206 -4.933 1 96.31 182 HIS A O 1
ATOM 1391 N N . ILE A 1 183 ? 10.108 -9.997 -4.599 1 95.41 183 ILE A N 1
ATOM 1392 C CA . ILE A 1 183 ? 9.493 -9.173 -3.565 1 95.41 183 ILE A CA 1
ATOM 1393 C C . ILE A 1 183 ? 9.307 -7.748 -4.083 1 95.41 183 ILE A C 1
ATOM 1395 O O . ILE A 1 183 ? 10.285 -7.033 -4.313 1 95.41 183 ILE A O 1
ATOM 1399 N N . ILE A 1 184 ? 8.104 -7.348 -4.264 1 96.33 184 ILE A N 1
ATOM 1400 C CA . ILE A 1 184 ? 7.789 -5.977 -4.651 1 96.33 184 ILE A CA 1
ATOM 1401 C C . ILE A 1 184 ? 7.381 -5.174 -3.419 1 96.33 184 ILE A C 1
ATOM 1403 O O . ILE A 1 184 ? 6.417 -5.523 -2.733 1 96.33 184 ILE A O 1
ATOM 1407 N N . TRP A 1 185 ? 8.103 -4.158 -3.212 1 94.72 185 TRP A N 1
ATOM 1408 C CA . TRP A 1 185 ? 7.872 -3.345 -2.022 1 94.72 185 TRP A CA 1
ATOM 1409 C C . TRP A 1 185 ? 6.47 -2.746 -2.036 1 94.72 185 TRP A C 1
ATOM 1411 O O . TRP A 1 185 ? 5.927 -2.445 -3.101 1 94.72 185 TRP A O 1
ATOM 1421 N N . THR A 1 186 ? 5.969 -2.503 -0.848 1 92.88 186 THR A N 1
ATOM 1422 C CA . THR A 1 186 ? 4.597 -2.029 -0.704 1 92.88 186 THR A CA 1
ATOM 1423 C C . THR A 1 186 ? 4.402 -0.706 -1.438 1 92.88 186 THR A C 1
ATOM 1425 O O . THR A 1 186 ? 3.376 -0.496 -2.089 1 92.88 186 THR A O 1
ATOM 1428 N N . ALA A 1 187 ? 5.334 0.153 -1.429 1 93.97 187 ALA A N 1
ATOM 1429 C CA . ALA A 1 187 ? 5.24 1.455 -2.084 1 93.97 187 ALA A CA 1
ATOM 1430 C C . ALA A 1 187 ? 5.119 1.3 -3.597 1 93.97 187 ALA A C 1
ATOM 1432 O O . ALA A 1 187 ? 4.636 2.205 -4.283 1 93.97 187 ALA A O 1
ATOM 1433 N N . PHE A 1 188 ? 5.495 0.112 -4.139 1 96.07 188 PHE A N 1
ATOM 1434 C CA . PHE A 1 188 ? 5.584 -0.088 -5.581 1 96.07 188 PHE A CA 1
ATOM 1435 C C . PHE A 1 188 ? 4.497 -1.04 -6.063 1 96.07 188 PHE A C 1
ATOM 1437 O O . PHE A 1 188 ? 4.362 -1.279 -7.265 1 96.07 188 PHE A O 1
ATOM 1444 N N . MET A 1 189 ? 3.682 -1.523 -5.198 1 95.02 189 MET A N 1
ATOM 1445 C CA . MET A 1 189 ? 2.835 -2.671 -5.508 1 95.02 189 MET A CA 1
ATOM 1446 C C . MET A 1 189 ? 1.889 -2.354 -6.662 1 95.02 189 MET A C 1
ATOM 1448 O O . MET A 1 189 ? 1.668 -3.193 -7.537 1 95.02 189 MET A O 1
ATOM 1452 N N . ASN A 1 190 ? 1.393 -1.15 -6.772 1 96.05 190 ASN A N 1
ATOM 1453 C CA . ASN A 1 190 ? 0.413 -0.862 -7.814 1 96.05 190 ASN A CA 1
ATOM 1454 C C . ASN A 1 190 ? 1.044 -0.115 -8.985 1 96.05 190 ASN A C 1
ATOM 1456 O O . ASN A 1 190 ? 0.384 0.136 -9.995 1 96.05 190 ASN A O 1
ATOM 1460 N N . SER A 1 191 ? 2.31 0.184 -8.875 1 96.93 191 SER A N 1
ATOM 1461 C CA . SER A 1 191 ? 3.034 0.785 -9.991 1 96.93 191 SER A CA 1
ATOM 1462 C C . SER A 1 191 ? 3.86 -0.256 -10.739 1 96.93 191 SER A C 1
ATOM 1464 O O . SER A 1 191 ? 4.078 -0.133 -11.946 1 96.93 191 SER A O 1
ATOM 1466 N N . HIS A 1 192 ? 4.315 -1.285 -10.004 1 98.2 192 HIS A N 1
ATOM 1467 C CA . HIS A 1 192 ? 5.285 -2.212 -10.576 1 98.2 192 HIS A CA 1
ATOM 1468 C C . HIS A 1 192 ? 4.646 -3.565 -10.871 1 98.2 192 HIS A C 1
ATOM 1470 O O . HIS A 1 192 ? 5.292 -4.451 -11.436 1 98.2 192 HIS A O 1
ATOM 1476 N N . ILE A 1 193 ? 3.408 -3.756 -10.471 1 98.42 193 ILE A N 1
ATOM 1477 C CA . ILE A 1 193 ? 2.726 -5.017 -10.742 1 98.42 193 ILE A CA 1
ATOM 1478 C C . ILE A 1 193 ? 1.462 -4.756 -11.557 1 98.42 193 ILE A C 1
ATOM 1480 O O . ILE A 1 193 ? 0.619 -3.945 -11.164 1 98.42 193 ILE A O 1
ATOM 1484 N N . HIS A 1 194 ? 1.287 -5.41 -12.641 1 98.59 194 HIS A N 1
ATOM 1485 C CA . HIS A 1 194 ? 0.061 -5.342 -13.429 1 98.59 194 HIS A CA 1
ATOM 1486 C C . HIS A 1 194 ? -0.589 -6.715 -13.555 1 98.59 194 HIS A C 1
ATOM 1488 O O . HIS A 1 194 ? -0.033 -7.614 -14.191 1 98.59 194 HIS A O 1
ATOM 1494 N N . PRO A 1 195 ? -1.765 -6.906 -12.948 1 98.18 195 PRO A N 1
ATOM 1495 C CA . PRO A 1 195 ? -2.464 -8.19 -13.044 1 98.18 195 PRO A CA 1
ATOM 1496 C C . PRO A 1 195 ? -3.031 -8.451 -14.438 1 98.18 195 PRO A C 1
ATOM 1498 O O . PRO A 1 195 ? -3.87 -7.686 -14.92 1 98.18 195 PRO A O 1
ATOM 1501 N N . ASN A 1 196 ? -2.651 -9.544 -15.104 1 98.23 196 ASN A N 1
ATOM 1502 C CA . ASN A 1 196 ? -3.009 -9.777 -16.499 1 98.23 196 ASN A CA 1
ATOM 1503 C C . ASN A 1 196 ? -4.091 -10.846 -16.63 1 98.23 196 ASN A C 1
ATOM 1505 O O . ASN A 1 196 ? -5.092 -10.641 -17.318 1 98.23 196 ASN A O 1
ATOM 1509 N N . TYR A 1 197 ? -3.817 -12.015 -15.971 1 98.42 197 TYR A N 1
ATOM 1510 C CA . TYR A 1 197 ? -4.708 -13.148 -16.189 1 98.42 197 TYR A CA 1
ATOM 1511 C C . TYR A 1 197 ? -5.04 -13.842 -14.874 1 98.42 197 TYR A C 1
ATOM 1513 O O . TYR A 1 197 ? -4.186 -13.953 -13.991 1 98.42 197 TYR A O 1
ATOM 1521 N N . ILE A 1 198 ? -6.237 -14.281 -14.76 1 98.27 198 ILE A N 1
ATOM 1522 C CA . ILE A 1 198 ? -6.6 -15.232 -13.716 1 98.27 198 ILE A CA 1
ATOM 1523 C C . ILE A 1 198 ? -6.742 -16.629 -14.316 1 98.27 198 ILE A C 1
ATOM 1525 O O . ILE A 1 198 ? -7.536 -16.838 -15.236 1 98.27 198 ILE A O 1
ATOM 1529 N N . LEU A 1 199 ? -5.932 -17.529 -13.854 1 98.25 199 LEU A N 1
ATOM 1530 C CA . LEU A 1 199 ? -5.976 -18.918 -14.298 1 98.25 199 LEU A CA 1
ATOM 1531 C C . LEU A 1 199 ? -6.663 -19.799 -13.261 1 98.25 199 LEU A C 1
ATOM 1533 O O . LEU A 1 199 ? -6.304 -19.771 -12.081 1 98.25 199 LEU A O 1
ATOM 1537 N N . SER A 1 200 ? -7.661 -20.543 -13.664 1 97.44 200 SER A N 1
ATOM 1538 C CA . SER A 1 200 ? -8.404 -21.458 -12.803 1 97.44 200 SER A CA 1
ATOM 1539 C C . SER A 1 200 ? -8.003 -22.906 -13.06 1 97.44 200 SER A C 1
ATOM 1541 O O . SER A 1 200 ? -7.916 -23.337 -14.211 1 97.44 200 SER A O 1
ATOM 1543 N N . PHE A 1 201 ? -7.791 -23.615 -11.985 1 96.94 201 PHE A N 1
ATOM 1544 C CA . PHE A 1 201 ? -7.353 -24.997 -12.141 1 96.94 201 PHE A CA 1
ATOM 1545 C C . PHE A 1 201 ? -7.871 -25.862 -10.998 1 96.94 201 PHE A C 1
ATOM 1547 O O . PHE A 1 201 ? -8.456 -25.35 -10.042 1 96.94 201 PHE A O 1
ATOM 1554 N N . ARG A 1 202 ? -7.734 -27.105 -11.124 1 94.62 202 ARG A N 1
ATOM 1555 C CA . ARG A 1 202 ? -8.063 -28.068 -10.078 1 94.62 202 ARG A CA 1
ATOM 1556 C C . ARG A 1 202 ? -7.053 -29.211 -10.049 1 94.62 202 ARG A C 1
ATOM 1558 O O . ARG A 1 202 ? -6.397 -29.492 -11.054 1 94.62 202 ARG A O 1
ATOM 1565 N N . TYR A 1 203 ? -6.904 -29.746 -8.863 1 91.76 203 TYR A N 1
ATOM 1566 C CA . TYR A 1 203 ? -6.068 -30.932 -8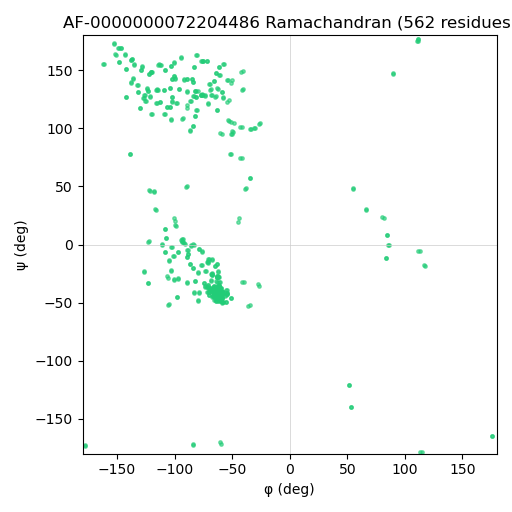.72 1 91.76 203 TYR A CA 1
ATOM 1567 C C . TYR A 1 203 ? -6.859 -32.197 -9.031 1 91.76 203 TYR A C 1
ATOM 1569 O O . TYR A 1 203 ? -8.028 -32.313 -8.657 1 91.76 203 TYR A O 1
ATOM 1577 N N . ASN A 1 204 ? -6.139 -33.09 -9.734 1 87.29 204 ASN A N 1
ATOM 1578 C CA . ASN A 1 204 ? -6.709 -34.403 -10.018 1 87.29 204 ASN A CA 1
ATOM 1579 C C . ASN A 1 204 ? -5.925 -35.515 -9.327 1 87.29 204 ASN A C 1
ATOM 1581 O O . ASN A 1 204 ? -4.709 -35.411 -9.158 1 87.29 204 ASN A O 1
ATOM 1585 N N . TYR A 1 205 ? -6.622 -36.379 -8.727 1 77.24 205 TYR A N 1
ATOM 1586 C CA . TYR A 1 205 ? -5.929 -37.537 -8.173 1 77.24 205 TYR A CA 1
ATOM 1587 C C . TYR A 1 205 ? -6.11 -38.759 -9.065 1 77.24 205 TYR A C 1
ATOM 1589 O O . TYR A 1 205 ? -7.142 -38.907 -9.724 1 77.24 205 TYR A O 1
ATOM 1597 N N . THR A 1 206 ? -4.941 -39.353 -9.516 1 67.45 206 THR A N 1
ATOM 1598 C CA . THR A 1 206 ? -4.953 -40.57 -10.321 1 67.45 206 THR A CA 1
ATOM 1599 C C . THR A 1 206 ? -4.849 -41.806 -9.433 1 67.45 206 THR A C 1
ATOM 1601 O O . THR A 1 206 ? -4.298 -41.742 -8.332 1 67.45 206 THR A O 1
ATOM 1604 N N . LYS A 1 207 ? -5.603 -42.903 -9.842 1 61.94 207 LYS A N 1
ATOM 1605 C CA . LYS A 1 207 ? -5.534 -44.168 -9.116 1 61.94 207 LYS A CA 1
ATOM 1606 C C . LYS A 1 207 ? -4.091 -44.644 -8.977 1 61.94 207 LYS A C 1
ATOM 1608 O O . LYS A 1 207 ? -3.33 -44.627 -9.948 1 61.94 207 LYS A O 1
ATOM 1613 N N . ASP A 1 208 ? -3.471 -44.585 -7.838 1 57.82 208 ASP A N 1
ATOM 1614 C CA . ASP A 1 208 ? -2.128 -45.083 -7.559 1 57.82 208 ASP A CA 1
ATOM 1615 C C . ASP A 1 208 ? -1.964 -46.522 -8.043 1 57.82 208 ASP A C 1
ATOM 1617 O O . ASP A 1 208 ? -2.836 -47.363 -7.813 1 57.82 208 ASP A O 1
ATOM 1621 N N . SER A 1 209 ? -1.465 -46.845 -9.21 1 49.79 209 SER A N 1
ATOM 1622 C CA . SER A 1 209 ? -1.247 -48.25 -9.537 1 49.79 209 SER A CA 1
ATOM 1623 C C . SER A 1 209 ? -0.669 -49.011 -8.348 1 49.79 209 SER A C 1
ATOM 1625 O O . SER A 1 209 ? 0.311 -48.572 -7.742 1 49.79 209 SER A O 1
ATOM 1627 N N . VAL A 1 210 ? -1.474 -49.725 -7.668 1 46.13 210 VAL A N 1
ATOM 1628 C CA . VAL A 1 210 ? -1.003 -50.676 -6.666 1 46.13 210 VAL A CA 1
ATOM 1629 C C . VAL A 1 210 ? 0.225 -51.416 -7.193 1 46.13 210 VAL A C 1
ATOM 1631 O O . VAL A 1 210 ? 0.138 -52.155 -8.176 1 46.13 210 VAL A O 1
ATOM 1634 N N . VAL A 1 211 ? 1.37 -50.913 -7.292 1 41.79 211 VAL A N 1
ATOM 1635 C CA . VAL A 1 211 ? 2.439 -51.888 -7.48 1 41.79 211 VAL A CA 1
ATOM 1636 C C . VAL A 1 211 ? 2.344 -52.972 -6.409 1 41.79 211 VAL A C 1
ATOM 1638 O O . VAL A 1 211 ? 2.518 -52.695 -5.22 1 41.79 211 VAL A O 1
ATOM 1641 N N . HIS A 1 212 ? 1.408 -53.937 -6.553 1 37.65 212 HIS A N 1
ATOM 1642 C CA . HIS A 1 212 ? 1.352 -55.164 -5.768 1 37.65 212 HIS A CA 1
ATOM 1643 C C . HIS A 1 212 ? 2.731 -55.806 -5.649 1 37.65 212 HIS A C 1
ATOM 1645 O O . HIS A 1 212 ? 2.845 -57.031 -5.568 1 37.65 212 HIS A O 1
ATOM 1651 N N . GLY A 1 213 ? 3.95 -55.273 -5.834 1 37.61 213 GLY A N 1
ATOM 1652 C CA . GLY A 1 213 ? 4.991 -56.268 -5.632 1 37.61 213 GLY A CA 1
ATOM 1653 C C . GLY A 1 213 ? 4.842 -57.033 -4.331 1 37.61 213 GLY A C 1
ATOM 1654 O O . GLY A 1 213 ? 4.154 -56.58 -3.413 1 37.61 213 GLY A O 1
ATOM 1655 N N . ALA A 1 214 ? 5.118 -58.372 -4.265 1 38.35 214 ALA A N 1
ATOM 1656 C CA . ALA A 1 214 ? 5.023 -59.5 -3.342 1 38.35 214 ALA A CA 1
ATOM 1657 C C . ALA A 1 214 ? 5.307 -59.061 -1.908 1 38.35 214 ALA A C 1
ATOM 1659 O O . ALA A 1 214 ? 5.208 -59.862 -0.976 1 38.35 214 ALA A O 1
ATOM 1660 N N . LEU A 1 215 ? 6.509 -58.365 -1.705 1 38.83 215 LEU A N 1
ATOM 1661 C CA . LEU A 1 215 ? 7.022 -58.525 -0.349 1 38.83 215 LEU A CA 1
ATOM 1662 C C . LEU A 1 215 ? 6.022 -58.002 0.676 1 38.83 215 LEU A C 1
ATOM 1664 O O . LEU A 1 215 ? 5.092 -57.271 0.326 1 38.83 215 LEU A O 1
ATOM 1668 N N . LYS A 1 216 ? 6.426 -57.916 2.054 1 40.51 216 LYS A N 1
ATOM 1669 C CA . LYS A 1 216 ? 5.882 -57.519 3.349 1 40.51 216 LYS A CA 1
ATOM 1670 C C . LYS A 1 216 ? 5.036 -56.255 3.226 1 40.51 216 LYS A C 1
ATOM 1672 O O . LYS A 1 216 ? 5.255 -55.44 2.327 1 40.51 216 LYS A O 1
ATOM 1677 N N . PRO A 1 217 ? 3.96 -56.034 4.06 1 39.61 217 PRO A N 1
ATOM 1678 C CA . PRO A 1 217 ? 3.013 -54.917 4.073 1 39.61 217 PRO A CA 1
ATOM 1679 C C . PRO A 1 217 ? 3.677 -53.577 3.768 1 39.61 217 PRO A C 1
ATOM 1681 O O . PRO A 1 217 ? 4.477 -53.084 4.567 1 39.61 217 PRO A O 1
ATOM 1684 N N . GLN A 1 218 ? 4.487 -53.438 2.735 1 39.69 218 GLN A N 1
ATOM 1685 C CA . GLN A 1 218 ? 5.087 -52.159 2.369 1 39.69 218 GLN A CA 1
ATOM 1686 C C . GLN A 1 218 ? 4.039 -51.051 2.332 1 39.69 218 GLN A C 1
ATOM 1688 O O . GLN A 1 218 ? 2.901 -51.278 1.917 1 39.69 218 GLN A O 1
ATOM 1693 N N . SER A 1 219 ? 3.934 -50.103 3.321 1 47.44 219 SER A N 1
ATOM 1694 C CA . SER A 1 219 ? 3.053 -48.944 3.423 1 47.44 219 SER A CA 1
ATOM 1695 C C . SER A 1 219 ? 2.63 -48.448 2.044 1 47.44 219 SER A C 1
ATOM 1697 O O . SER A 1 219 ? 3.428 -48.455 1.104 1 47.44 219 SER A O 1
ATOM 1699 N N . PRO A 1 220 ? 1.336 -48.794 1.713 1 51.44 220 PRO A N 1
ATOM 1700 C CA . PRO A 1 220 ? 0.806 -48.28 0.448 1 51.44 220 PRO A CA 1
ATOM 1701 C C . PRO A 1 220 ? 1.405 -46.929 0.064 1 51.44 220 PRO A C 1
ATOM 1703 O O . PRO A 1 220 ? 1.621 -46.077 0.929 1 51.44 220 PRO A O 1
ATOM 1706 N N . TYR A 1 221 ? 2.361 -46.909 -0.83 1 63.07 221 TYR A N 1
ATOM 1707 C CA . TYR A 1 221 ? 3.104 -45.773 -1.363 1 63.07 221 TYR A CA 1
ATOM 1708 C C . TYR A 1 221 ? 2.17 -44.787 -2.055 1 63.07 221 TYR A C 1
ATOM 1710 O O . TYR A 1 221 ? 1.352 -45.178 -2.89 1 63.07 221 TYR A O 1
ATOM 1718 N N . VAL A 1 222 ? 1.758 -43.8 -1.405 1 70.99 222 VAL A N 1
ATOM 1719 C CA . VAL A 1 222 ? 1.029 -42.719 -2.059 1 70.99 222 VAL A CA 1
ATOM 1720 C C . VAL A 1 222 ? 2.014 -41.758 -2.722 1 70.99 222 VAL A C 1
ATOM 1722 O O . VAL A 1 222 ? 2.942 -41.267 -2.075 1 70.99 222 VAL A O 1
ATOM 1725 N N . LEU A 1 223 ? 1.816 -41.802 -4.072 1 81.23 223 LEU A N 1
ATOM 1726 C CA . LEU A 1 223 ? 2.62 -40.796 -4.758 1 81.23 223 LEU A CA 1
ATOM 1727 C C . LEU A 1 223 ? 2.368 -39.409 -4.175 1 81.23 223 LEU A C 1
ATOM 1729 O O . LEU A 1 223 ? 1.238 -39.082 -3.806 1 81.23 223 LEU A O 1
ATOM 1733 N N . PHE A 1 224 ? 3.369 -38.654 -4.065 1 86.2 224 PHE A N 1
ATOM 1734 C CA . PHE A 1 224 ? 3.288 -37.364 -3.391 1 86.2 224 PHE A CA 1
ATOM 1735 C C . PHE A 1 224 ? 2.261 -36.464 -4.067 1 86.2 224 PHE A C 1
ATOM 1737 O O . PHE A 1 224 ? 1.546 -35.716 -3.396 1 86.2 224 PHE A O 1
ATOM 1744 N N . HIS A 1 225 ? 2.212 -36.479 -5.42 1 87.35 225 HIS A N 1
ATOM 1745 C CA . HIS A 1 225 ? 1.254 -35.607 -6.091 1 87.35 225 HIS A CA 1
ATOM 1746 C C . HIS A 1 225 ? -0.18 -35.994 -5.745 1 87.35 225 HIS A C 1
ATOM 1748 O O . HIS A 1 225 ? -1.058 -35.131 -5.666 1 87.35 225 HIS A O 1
ATOM 1754 N N . ASN A 1 226 ? -0.381 -37.283 -5.505 1 87.04 226 ASN A N 1
ATOM 1755 C CA . ASN A 1 226 ? -1.701 -37.73 -5.073 1 87.04 226 ASN A CA 1
ATOM 1756 C C . ASN A 1 226 ? -2.01 -37.275 -3.649 1 87.04 226 ASN A C 1
ATOM 1758 O O . ASN A 1 226 ? -3.141 -36.891 -3.347 1 87.04 226 ASN A O 1
ATOM 1762 N N . LEU A 1 227 ? -1.042 -37.418 -2.855 1 87.15 227 LEU A N 1
ATOM 1763 C CA . LEU A 1 227 ? -1.202 -36.935 -1.488 1 87.15 227 LEU A CA 1
ATOM 1764 C C . LEU A 1 227 ? -1.585 -35.459 -1.473 1 87.15 227 LEU A C 1
ATOM 1766 O O . LEU A 1 227 ? -2.56 -35.073 -0.824 1 87.15 227 LEU A O 1
ATOM 1770 N N . VAL A 1 228 ? -0.855 -34.63 -2.218 1 89.67 228 VAL A N 1
ATOM 1771 C CA . VAL A 1 228 ? -1.081 -33.189 -2.276 1 89.67 228 VAL A CA 1
ATOM 1772 C C . VAL A 1 228 ? -2.501 -32.908 -2.761 1 89.67 228 VAL A C 1
ATOM 1774 O O . VAL A 1 228 ? -3.218 -32.098 -2.168 1 89.67 228 VAL A O 1
ATOM 1777 N N . ALA A 1 229 ? -2.851 -33.579 -3.741 1 88.82 229 ALA A N 1
ATOM 1778 C CA . ALA A 1 229 ? -4.173 -33.376 -4.328 1 88.82 229 ALA A CA 1
ATOM 1779 C C . ALA A 1 229 ? -5.275 -33.706 -3.325 1 88.82 229 ALA A C 1
ATOM 1781 O O . ALA A 1 229 ? -6.288 -33.006 -3.255 1 88.82 229 ALA A O 1
ATOM 1782 N N . ARG A 1 230 ? -5.07 -34.667 -2.509 1 87.31 230 ARG A N 1
ATOM 1783 C CA . ARG A 1 230 ? -6.109 -35.151 -1.605 1 87.31 230 ARG A CA 1
ATOM 1784 C C . ARG A 1 230 ? -6.201 -34.278 -0.359 1 87.31 230 ARG A C 1
ATOM 1786 O O . ARG A 1 230 ? -7.286 -34.085 0.192 1 87.31 230 ARG A O 1
ATOM 1793 N N . VAL A 1 231 ? -5.133 -33.752 0.018 1 89.68 231 VAL A N 1
ATOM 1794 C CA . VAL A 1 231 ? -5.139 -33.032 1.287 1 89.68 231 VAL A CA 1
ATOM 1795 C C . VAL A 1 231 ? -5.317 -31.537 1.032 1 89.68 231 VAL A C 1
ATOM 1797 O O . VAL A 1 231 ? -5.493 -30.757 1.971 1 89.68 231 VAL A O 1
ATOM 1800 N N . SER A 1 232 ? -5.315 -31.099 -0.15 1 89.17 232 SER A N 1
ATOM 1801 C CA . SER A 1 232 ? -5.258 -29.691 -0.53 1 89.17 232 SER A CA 1
ATOM 1802 C C . SER A 1 232 ? -6.473 -28.928 -0.014 1 89.17 232 SER A C 1
ATOM 1804 O O . SER A 1 232 ? -6.386 -27.733 0.274 1 89.17 232 SER A O 1
ATOM 1806 N N . ASN A 1 233 ? -7.569 -29.539 0.176 1 87.57 233 ASN A N 1
ATOM 1807 C CA . ASN A 1 233 ? -8.776 -28.85 0.619 1 87.57 233 ASN A CA 1
ATOM 1808 C C . ASN A 1 233 ? -8.871 -28.809 2.142 1 87.57 233 ASN A C 1
ATOM 1810 O O . ASN A 1 233 ? -9.7 -28.085 2.697 1 87.57 233 ASN A O 1
ATOM 1814 N N . ASP A 1 234 ? -8.043 -29.543 2.812 1 89.63 234 ASP A N 1
ATOM 1815 C CA . ASP A 1 234 ? -8.127 -29.659 4.265 1 89.63 234 ASP A CA 1
ATOM 1816 C C . ASP A 1 234 ? -7.026 -28.85 4.945 1 89.63 234 ASP A C 1
ATOM 1818 O O . ASP A 1 234 ? -7.064 -28.636 6.158 1 89.63 234 ASP A O 1
ATOM 1822 N N . LEU A 1 235 ? -6.042 -28.433 4.182 1 90.84 235 LEU A N 1
ATOM 1823 C CA . LEU A 1 235 ? -4.896 -27.732 4.748 1 90.84 235 LEU A CA 1
ATOM 1824 C C . LEU A 1 235 ? -4.924 -26.254 4.374 1 90.84 235 LEU A C 1
ATOM 1826 O O . LEU A 1 235 ? -5.371 -25.894 3.282 1 90.84 235 LEU A O 1
ATOM 1830 N N . LYS A 1 236 ? -4.366 -25.442 5.277 1 89.61 236 LYS A N 1
ATOM 1831 C CA . LYS A 1 236 ? -4.151 -24.026 4.995 1 89.61 236 LYS A CA 1
ATOM 1832 C C . LYS A 1 236 ? -2.953 -23.825 4.071 1 89.61 236 LYS A C 1
ATOM 1834 O O . LYS A 1 236 ? -2.08 -24.691 3.981 1 89.61 236 LYS A O 1
ATOM 1839 N N . PRO A 1 237 ? -2.937 -22.732 3.434 1 88.71 237 PRO A N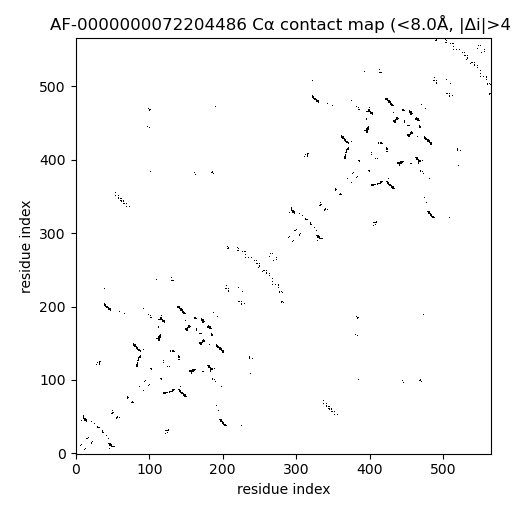 1
ATOM 1840 C CA . PRO A 1 237 ? -1.83 -22.457 2.515 1 88.71 237 PRO A CA 1
ATOM 1841 C C . PRO A 1 237 ? -0.463 -22.586 3.182 1 88.71 237 PRO A C 1
ATOM 1843 O O . PRO A 1 237 ? 0.473 -23.12 2.582 1 88.71 237 PRO A O 1
ATOM 1846 N N . ALA A 1 238 ? -0.333 -22.106 4.346 1 87.99 238 ALA A N 1
ATOM 1847 C CA . ALA A 1 238 ? 0.941 -22.208 5.053 1 87.99 238 ALA A CA 1
ATOM 1848 C C . ALA A 1 238 ? 1.363 -23.666 5.216 1 87.99 238 ALA A C 1
ATOM 1850 O O . ALA A 1 238 ? 2.541 -23.997 5.068 1 87.99 238 ALA A O 1
ATOM 1851 N N . GLU A 1 239 ? 0.401 -24.515 5.55 1 91.45 239 GLU A N 1
ATOM 1852 C CA . GLU A 1 239 ? 0.678 -25.94 5.709 1 91.45 239 GLU A CA 1
ATOM 1853 C C . GLU A 1 239 ? 1.053 -26.582 4.376 1 91.45 239 GLU A C 1
ATOM 1855 O O . GLU A 1 239 ? 1.943 -27.433 4.32 1 91.45 239 GLU A O 1
ATOM 1860 N N . MET A 1 240 ? 0.358 -26.2 3.353 1 92.47 240 MET A N 1
ATOM 1861 C CA . MET A 1 240 ? 0.664 -26.72 2.024 1 92.47 240 MET A CA 1
ATOM 1862 C C . MET A 1 240 ? 2.086 -26.353 1.611 1 92.47 240 MET A C 1
ATOM 1864 O O . MET A 1 240 ? 2.802 -27.176 1.037 1 92.47 240 MET A O 1
ATOM 1868 N N . THR A 1 241 ? 2.441 -25.136 1.875 1 90.06 241 THR A N 1
ATOM 1869 C CA . THR A 1 241 ? 3.789 -24.672 1.564 1 90.06 241 THR A CA 1
ATOM 1870 C C . THR A 1 241 ? 4.829 -25.469 2.347 1 90.06 241 THR A C 1
ATOM 1872 O O . THR A 1 241 ? 5.871 -25.841 1.803 1 90.06 241 THR A O 1
ATOM 1875 N N . MET A 1 242 ? 4.534 -25.719 3.596 1 91.32 242 MET A N 1
ATOM 1876 C CA . MET A 1 242 ? 5.436 -26.521 4.417 1 91.32 242 MET A CA 1
ATOM 1877 C C . MET A 1 242 ? 5.568 -27.934 3.859 1 91.32 242 MET A C 1
ATOM 1879 O O . MET A 1 242 ? 6.656 -28.512 3.872 1 91.32 242 MET A O 1
ATOM 1883 N N . LEU A 1 243 ? 4.478 -28.469 3.434 1 92.96 243 LEU A N 1
ATOM 1884 C CA . LEU A 1 243 ? 4.47 -29.808 2.853 1 92.96 243 LEU A CA 1
ATOM 1885 C C . LEU A 1 243 ? 5.359 -29.868 1.616 1 92.96 243 LEU A C 1
ATOM 1887 O O . LEU A 1 243 ? 6.187 -30.773 1.485 1 92.96 243 LEU A O 1
ATOM 1891 N N . LEU A 1 244 ? 5.221 -28.941 0.756 1 92.57 244 LEU A N 1
ATOM 1892 C CA . LEU A 1 244 ? 6.036 -28.88 -0.452 1 92.57 244 LEU A CA 1
ATOM 1893 C C . LEU A 1 244 ? 7.514 -28.734 -0.105 1 92.57 244 LEU A C 1
ATOM 1895 O O . LEU A 1 244 ? 8.365 -29.396 -0.704 1 92.57 244 LEU A O 1
ATOM 1899 N N . ARG A 1 245 ? 7.765 -27.899 0.753 1 90.47 245 ARG A N 1
ATOM 1900 C CA . ARG A 1 245 ? 9.148 -27.695 1.174 1 90.47 245 ARG A CA 1
ATOM 1901 C C . ARG A 1 245 ? 9.755 -28.99 1.704 1 90.47 245 ARG A C 1
ATOM 1903 O O . ARG A 1 245 ? 10.901 -29.318 1.39 1 90.47 245 ARG A O 1
ATOM 1910 N N . SER A 1 246 ? 9.054 -29.642 2.584 1 92.11 246 SER A N 1
ATOM 1911 C CA . SER A 1 246 ? 9.53 -30.905 3.138 1 92.11 246 SER A CA 1
ATOM 1912 C C . SER A 1 246 ? 9.842 -31.91 2.034 1 92.11 246 SER A C 1
ATOM 1914 O O . SER A 1 246 ? 10.825 -32.649 2.119 1 92.11 246 SER A O 1
ATOM 1916 N N . TYR A 1 247 ? 9.064 -31.952 1.053 1 92.82 247 TYR A N 1
ATOM 1917 C CA . TYR A 1 247 ? 9.271 -32.864 -0.066 1 92.82 247 TYR A CA 1
ATOM 1918 C C . TYR A 1 247 ? 10.532 -32.5 -0.841 1 92.82 247 TYR A C 1
ATOM 1920 O O . TYR A 1 247 ? 11.296 -33.379 -1.245 1 92.82 247 TYR A O 1
ATOM 1928 N N . ARG A 1 248 ? 10.686 -31.22 -1.079 1 90.68 248 ARG A N 1
ATOM 1929 C CA . ARG A 1 248 ? 11.872 -30.771 -1.801 1 90.68 248 ARG A CA 1
ATOM 1930 C C . ARG A 1 248 ? 13.145 -31.155 -1.055 1 90.68 248 ARG A C 1
ATOM 1932 O O . ARG A 1 248 ? 14.114 -31.614 -1.664 1 90.68 248 ARG A O 1
ATOM 1939 N N . ILE A 1 249 ? 13.141 -31.004 0.227 1 91.38 249 ILE A N 1
ATOM 1940 C CA . ILE A 1 249 ? 14.291 -31.365 1.049 1 91.38 249 ILE A CA 1
ATOM 1941 C C . ILE A 1 249 ? 14.549 -32.867 0.943 1 91.38 249 ILE A C 1
ATOM 1943 O O . ILE A 1 249 ? 15.699 -33.299 0.837 1 91.38 249 ILE A O 1
ATOM 1947 N N . TYR A 1 250 ? 13.521 -33.622 0.953 1 92.48 250 TYR A N 1
ATOM 1948 C CA . TYR A 1 250 ? 13.618 -35.072 0.821 1 92.48 250 TYR A CA 1
ATOM 1949 C C . TYR A 1 250 ? 14.172 -35.46 -0.544 1 92.48 250 TYR A C 1
ATOM 1951 O O . TYR A 1 250 ? 15.045 -36.325 -0.643 1 92.48 250 TYR A O 1
ATOM 1959 N N . ARG A 1 251 ? 13.637 -34.819 -1.55 1 91.07 251 ARG A N 1
ATOM 1960 C CA . ARG A 1 251 ? 14.065 -35.123 -2.912 1 91.07 251 ARG A CA 1
ATOM 1961 C C . ARG A 1 251 ? 15.539 -34.783 -3.111 1 91.07 251 ARG A C 1
ATOM 1963 O O . ARG A 1 251 ? 16.224 -35.418 -3.916 1 91.07 251 ARG A O 1
ATOM 1970 N N . GLN A 1 252 ? 16.005 -33.861 -2.382 1 91.52 252 GLN A N 1
ATOM 1971 C CA . GLN A 1 252 ? 17.409 -33.469 -2.446 1 91.52 252 GLN A CA 1
ATOM 1972 C C . GLN A 1 252 ? 18.273 -34.378 -1.577 1 91.52 252 GLN A C 1
ATOM 1974 O O . GLN A 1 252 ? 19.476 -34.148 -1.433 1 91.52 252 GLN A O 1
ATOM 1979 N N . ARG A 1 253 ? 17.679 -35.35 -0.922 1 92.01 253 ARG A N 1
ATOM 1980 C CA . ARG A 1 253 ? 18.349 -36.359 -0.108 1 92.01 253 ARG A CA 1
ATOM 1981 C C . ARG A 1 253 ? 18.999 -35.73 1.119 1 92.01 253 ARG A C 1
ATOM 1983 O O . ARG A 1 253 ? 20.057 -36.178 1.566 1 92.01 253 ARG A O 1
ATOM 1990 N N . LYS A 1 254 ? 18.415 -34.742 1.516 1 93.37 254 LYS A N 1
ATOM 1991 C CA . LYS A 1 254 ? 18.929 -34.076 2.709 1 93.37 254 LYS A CA 1
ATOM 1992 C C . LYS A 1 254 ? 18.352 -34.696 3.978 1 93.37 254 LYS A C 1
ATOM 1994 O O . LYS A 1 254 ? 18.879 -34.488 5.072 1 93.37 254 LYS A O 1
ATOM 1999 N N . ILE A 1 255 ? 17.334 -35.404 3.847 1 92.53 255 ILE A N 1
ATOM 2000 C CA . ILE A 1 255 ? 16.732 -36.123 4.964 1 92.53 255 ILE A CA 1
ATOM 2001 C C . ILE A 1 255 ? 16.329 -37.527 4.518 1 92.53 255 ILE A C 1
ATOM 2003 O O . ILE A 1 255 ? 16.154 -37.779 3.324 1 92.53 255 ILE A O 1
ATOM 2007 N N . SER A 1 256 ? 16.198 -38.37 5.518 1 92.57 256 SER A N 1
ATOM 2008 C CA . SER A 1 256 ? 15.784 -39.737 5.217 1 92.57 256 SER A CA 1
ATOM 2009 C C . SER A 1 256 ? 14.273 -39.828 5.029 1 92.57 256 SER A C 1
ATOM 2011 O O . SER A 1 256 ? 13.541 -38.901 5.381 1 92.57 256 SER A O 1
ATOM 2013 N N . ARG A 1 257 ? 13.861 -40.901 4.442 1 90.13 257 ARG A N 1
ATOM 2014 C CA . ARG A 1 257 ? 12.437 -41.131 4.216 1 90.13 257 ARG A CA 1
ATOM 2015 C C . ARG A 1 257 ? 11.669 -41.146 5.534 1 90.13 257 ARG A C 1
ATOM 2017 O O . ARG A 1 257 ? 10.567 -40.6 5.622 1 90.13 257 ARG A O 1
ATOM 2024 N N . GLU A 1 258 ? 12.232 -41.731 6.511 1 91.4 258 GLU A N 1
ATOM 2025 C CA . GLU A 1 258 ? 11.571 -41.823 7.809 1 91.4 258 GLU A CA 1
ATOM 2026 C C . GLU A 1 258 ? 11.356 -40.441 8.419 1 91.4 258 GLU A C 1
ATOM 2028 O O . GLU A 1 258 ? 10.284 -40.153 8.956 1 91.4 258 GLU A O 1
ATOM 2033 N N . VAL A 1 259 ? 12.372 -39.699 8.334 1 93.36 259 VAL A N 1
ATOM 2034 C CA . VAL A 1 259 ? 12.277 -38.343 8.865 1 93.36 259 VAL A CA 1
ATOM 2035 C C . VAL A 1 259 ? 11.226 -37.556 8.086 1 93.36 259 VAL A C 1
ATOM 2037 O O . VAL A 1 259 ? 10.435 -36.814 8.674 1 93.36 259 VAL A O 1
ATOM 2040 N N . TRP A 1 260 ? 11.21 -37.706 6.813 1 93.19 260 TRP A N 1
ATOM 2041 C CA . TRP A 1 260 ? 10.253 -36.998 5.969 1 93.19 260 TRP A CA 1
ATOM 2042 C C . TRP A 1 260 ? 8.823 -37.407 6.304 1 93.19 260 TRP A C 1
ATOM 2044 O O . TRP A 1 260 ? 7.936 -36.557 6.411 1 93.19 260 TRP A O 1
ATOM 2054 N N . ILE A 1 261 ? 8.575 -38.675 6.488 1 89.77 261 ILE A N 1
ATOM 2055 C CA . ILE A 1 261 ? 7.243 -39.178 6.806 1 89.77 261 ILE A CA 1
ATOM 2056 C C . ILE A 1 261 ? 6.77 -38.586 8.132 1 89.77 261 ILE A C 1
ATOM 2058 O O . ILE A 1 261 ? 5.605 -38.205 8.268 1 89.77 261 ILE A O 1
ATOM 2062 N N . ASN A 1 262 ? 7.641 -38.482 9.031 1 92.61 262 ASN A N 1
ATOM 2063 C CA . ASN A 1 262 ? 7.299 -37.881 10.316 1 92.61 262 ASN A CA 1
ATOM 2064 C C . ASN A 1 262 ? 6.907 -36.415 10.163 1 92.61 262 ASN A C 1
ATOM 2066 O O . ASN A 1 262 ? 5.979 -35.944 10.823 1 92.61 262 ASN A O 1
ATOM 2070 N N . ARG A 1 263 ? 7.582 -35.722 9.323 1 92.72 263 ARG A N 1
ATOM 2071 C CA . ARG A 1 263 ? 7.252 -34.325 9.06 1 92.72 263 ARG A CA 1
ATOM 2072 C C . ARG A 1 263 ? 5.879 -34.201 8.408 1 92.72 263 ARG A C 1
ATOM 2074 O O . ARG A 1 263 ? 5.095 -33.318 8.761 1 92.72 263 ARG A O 1
ATOM 2081 N N . VAL A 1 264 ? 5.671 -35.046 7.509 1 92.64 264 VAL A N 1
ATOM 2082 C CA . VAL A 1 264 ? 4.387 -35.04 6.816 1 92.64 264 VAL A CA 1
ATOM 2083 C C . VAL A 1 264 ? 3.26 -35.296 7.814 1 92.64 264 VAL A C 1
ATOM 2085 O O . VAL A 1 264 ? 2.22 -34.635 7.769 1 92.64 264 VAL A O 1
ATOM 2088 N N . ARG A 1 265 ? 3.485 -36.186 8.722 1 92.47 265 ARG A N 1
ATOM 2089 C CA . ARG A 1 265 ? 2.494 -36.505 9.745 1 92.47 265 ARG A CA 1
ATOM 2090 C C . ARG A 1 265 ? 2.223 -35.301 10.641 1 92.47 265 ARG A C 1
ATOM 2092 O O . ARG A 1 265 ? 1.084 -35.07 11.051 1 92.47 265 ARG A O 1
ATOM 2099 N N . LEU A 1 266 ? 3.218 -34.625 10.862 1 93.62 266 LEU A N 1
ATOM 2100 C CA . LEU A 1 266 ? 3.084 -33.452 11.718 1 93.62 266 LEU A CA 1
ATOM 2101 C C . LEU A 1 266 ? 2.314 -32.345 11.006 1 93.62 266 LEU A C 1
ATOM 2103 O O . LEU A 1 266 ? 1.537 -31.621 11.633 1 93.62 266 LEU A O 1
ATOM 2107 N N . ILE A 1 267 ? 2.495 -32.223 9.729 1 92.47 267 ILE A N 1
ATOM 2108 C CA . ILE A 1 267 ? 1.873 -31.157 8.951 1 92.47 267 ILE A CA 1
ATOM 2109 C C . ILE A 1 267 ? 0.417 -31.513 8.659 1 92.47 267 ILE A C 1
ATOM 2111 O O . ILE A 1 267 ? -0.484 -30.703 8.888 1 92.47 267 ILE A O 1
ATOM 2115 N N . VAL A 1 268 ? 0.134 -32.716 8.202 1 91.67 268 VAL A N 1
ATOM 2116 C CA . VAL A 1 268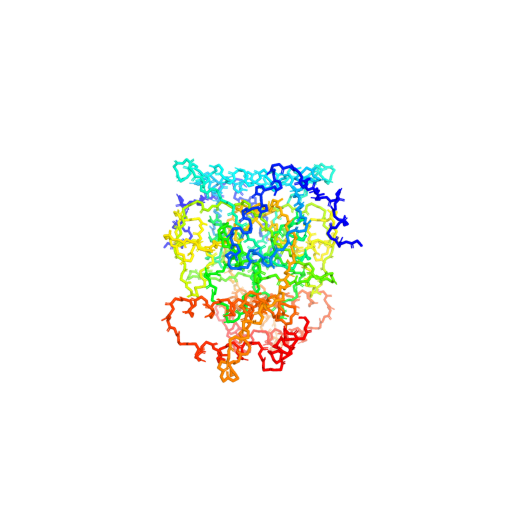 ? -1.163 -33.136 7.682 1 91.67 268 VAL A CA 1
ATOM 2117 C C . VAL A 1 268 ? -2.025 -33.679 8.819 1 91.67 268 VAL A C 1
ATOM 2119 O O . VAL A 1 268 ? -3.242 -33.475 8.837 1 91.67 268 VAL A O 1
ATOM 2122 N N . GLY A 1 269 ? -1.4 -34.29 9.779 1 92.15 269 GLY A N 1
ATOM 2123 C CA . GLY A 1 269 ? -2.122 -34.987 10.831 1 92.15 269 GLY A CA 1
ATOM 2124 C C . GLY A 1 269 ? -2.397 -36.442 10.504 1 92.15 269 GLY A C 1
ATOM 2125 O O . GLY A 1 269 ? -2.697 -36.78 9.357 1 92.15 269 GLY A O 1
ATOM 2126 N N . ASP A 1 270 ? -2.421 -37.266 11.479 1 89.78 270 ASP A N 1
ATOM 2127 C CA . ASP A 1 270 ? -2.527 -38.711 11.299 1 89.78 270 ASP A CA 1
ATOM 2128 C C . ASP A 1 270 ? -3.921 -39.103 10.813 1 89.78 270 ASP A C 1
ATOM 2130 O O . ASP A 1 270 ? -4.066 -40.017 9.999 1 89.78 270 ASP A O 1
ATOM 2134 N N . THR A 1 271 ? -4.861 -38.466 11.269 1 89.41 271 THR A N 1
ATOM 2135 C CA . THR A 1 271 ? -6.232 -38.81 10.907 1 89.41 271 THR A CA 1
ATOM 2136 C C . THR A 1 271 ? -6.477 -38.561 9.422 1 89.41 271 THR A C 1
ATOM 2138 O O . THR A 1 271 ? -6.984 -39.435 8.716 1 89.41 271 THR A O 1
ATOM 2141 N N . LEU A 1 272 ? -6.08 -37.461 9.007 1 89.55 272 LEU A N 1
ATOM 2142 C CA . LEU A 1 272 ? -6.256 -37.116 7.601 1 89.55 272 LEU A CA 1
ATOM 2143 C C . LEU A 1 272 ? -5.398 -38.008 6.71 1 89.55 272 LEU A C 1
ATOM 2145 O O . LEU A 1 272 ? -5.851 -38.46 5.656 1 89.55 272 LEU A O 1
ATOM 2149 N N . LEU A 1 273 ? -4.251 -38.283 7.128 1 87.71 273 LEU A N 1
ATOM 2150 C CA . LEU A 1 273 ? -3.359 -39.142 6.358 1 87.71 273 LEU A CA 1
ATOM 2151 C C . LEU A 1 273 ? -3.945 -40.543 6.212 1 87.71 273 LEU A C 1
ATOM 2153 O O . LEU A 1 273 ? -3.851 -41.152 5.144 1 87.71 273 LEU A O 1
ATOM 2157 N N . HIS A 1 274 ? -4.484 -40.971 7.285 1 85.43 274 HIS A N 1
ATOM 2158 C CA . HIS A 1 274 ? -5.11 -42.288 7.258 1 85.43 274 HIS A CA 1
ATOM 2159 C C . HIS A 1 274 ? -6.263 -42.329 6.261 1 85.43 274 HIS A C 1
ATOM 2161 O O . HIS A 1 274 ? -6.422 -43.309 5.53 1 85.43 274 HIS A O 1
ATOM 2167 N N . SER A 1 275 ? -7.019 -41.386 6.214 1 83.79 275 SER A N 1
ATOM 2168 C CA . SER A 1 275 ? -8.154 -41.315 5.298 1 83.79 275 SER A CA 1
ATOM 2169 C C . SER A 1 275 ? -7.691 -41.308 3.845 1 83.79 275 SER A C 1
ATOM 2171 O O . SER A 1 275 ? -8.339 -41.901 2.979 1 83.79 275 SER A O 1
ATOM 2173 N N . VAL A 1 276 ? -6.623 -40.649 3.587 1 82.2 276 VAL A N 1
ATOM 2174 C CA . VAL A 1 276 ? -6.086 -40.533 2.235 1 82.2 276 VAL A CA 1
ATOM 2175 C C . VAL A 1 276 ? -5.526 -41.881 1.784 1 82.2 276 VAL A C 1
ATOM 2177 O O . VAL A 1 276 ? -5.751 -42.305 0.648 1 82.2 276 VAL A O 1
ATOM 2180 N N . ILE A 1 277 ? -4.859 -42.587 2.673 1 78.2 277 ILE A N 1
ATOM 2181 C CA . ILE A 1 277 ? -4.217 -43.857 2.352 1 78.2 277 ILE A CA 1
ATOM 2182 C C . ILE A 1 277 ? -5.278 -44.933 2.139 1 78.2 277 ILE A C 1
ATOM 2184 O O . ILE A 1 277 ? -5.17 -45.748 1.219 1 78.2 277 ILE A O 1
ATOM 2188 N N . THR A 1 278 ? -6.226 -44.874 2.974 1 74.88 278 THR A N 1
ATOM 2189 C CA . THR A 1 278 ? -7.277 -45.881 2.886 1 74.88 278 THR A CA 1
ATOM 2190 C C . THR A 1 278 ? -8.11 -45.685 1.622 1 74.88 278 THR A C 1
ATOM 2192 O O . THR A 1 278 ? -8.517 -46.657 0.984 1 74.88 278 THR A O 1
ATOM 2195 N N . LYS A 1 279 ? -8.388 -44.572 1.205 1 69.94 279 LYS A N 1
ATOM 2196 C CA . LYS A 1 279 ? -9.187 -44.29 0.016 1 69.94 279 LYS A CA 1
ATOM 2197 C C . LYS A 1 279 ? -8.399 -44.581 -1.258 1 69.94 279 LYS A C 1
ATOM 2199 O O . LYS A 1 279 ? -8.984 -44.892 -2.298 1 69.94 279 LYS A O 1
ATOM 2204 N N . SER A 1 280 ? -7.137 -44.291 -1.164 1 63.12 280 SER A N 1
ATOM 2205 C CA . SER A 1 280 ? -6.304 -44.558 -2.332 1 63.12 280 SER A CA 1
ATOM 2206 C C . SER A 1 280 ? -6.284 -46.045 -2.668 1 63.12 280 SER A C 1
ATOM 2208 O O . SER A 1 280 ? -6.099 -46.423 -3.826 1 63.12 280 SER A O 1
ATOM 2210 N N . ASN A 1 281 ? -6.473 -46.852 -1.65 1 55.78 281 ASN A N 1
ATOM 2211 C CA . ASN A 1 281 ? -6.456 -48.296 -1.853 1 55.78 281 ASN A CA 1
ATOM 2212 C C . ASN A 1 281 ? -7.814 -48.813 -2.32 1 55.78 281 ASN A C 1
ATOM 2214 O O . ASN A 1 281 ? -7.913 -49.922 -2.849 1 55.78 281 ASN A O 1
ATOM 2218 N N . TYR A 1 282 ? -8.906 -48.035 -2.082 1 50.15 282 TYR A N 1
ATOM 2219 C CA . TYR A 1 282 ? -10.223 -48.566 -2.417 1 50.15 282 TYR A CA 1
ATOM 2220 C C . TYR A 1 282 ? -10.779 -47.898 -3.668 1 50.15 282 TYR A C 1
ATOM 2222 O O . TYR A 1 282 ? -11.686 -48.429 -4.313 1 50.15 282 TYR A O 1
ATOM 2230 N N . ASP A 1 283 ? -10.442 -46.769 -3.963 1 47.5 283 ASP A N 1
ATOM 2231 C CA . ASP A 1 283 ? -11.03 -46.241 -5.19 1 47.5 283 ASP A CA 1
ATOM 2232 C C . ASP A 1 283 ? -10.281 -46.749 -6.42 1 47.5 283 ASP A C 1
ATOM 2234 O O . ASP A 1 283 ? -9.05 -46.829 -6.415 1 47.5 283 ASP A O 1
ATOM 2238 N N . MET B 1 1 ? 23.401 21.654 11.778 1 50.71 1 MET B N 1
ATOM 2239 C CA . MET B 1 1 ? 22.581 21.68 10.571 1 50.71 1 MET B CA 1
ATOM 2240 C C . MET B 1 1 ? 21.403 20.72 10.692 1 50.71 1 MET B C 1
ATOM 2242 O O . MET B 1 1 ? 21.541 19.629 11.249 1 50.71 1 MET B O 1
ATOM 2246 N N . GLN B 1 2 ? 20.142 21.275 10.472 1 75.51 2 GLN B N 1
ATOM 2247 C CA . GLN B 1 2 ? 18.923 20.477 10.552 1 75.51 2 GLN B CA 1
ATOM 2248 C C . GLN B 1 2 ? 18.967 19.305 9.576 1 75.51 2 GLN B C 1
ATOM 2250 O O . GLN B 1 2 ? 19.508 19.428 8.475 1 75.51 2 GLN B O 1
ATOM 2255 N N . ARG B 1 3 ? 18.756 18.105 9.99 1 83.96 3 ARG B N 1
ATOM 2256 C CA . ARG B 1 3 ? 18.8 16.866 9.22 1 83.96 3 ARG B CA 1
ATOM 2257 C C . ARG B 1 3 ? 18.152 17.049 7.852 1 83.96 3 ARG B C 1
ATOM 2259 O O . ARG B 1 3 ? 18.654 16.539 6.848 1 83.96 3 ARG B O 1
ATOM 2266 N N . ILE B 1 4 ? 17.136 17.923 7.827 1 90.72 4 ILE B N 1
ATOM 2267 C CA . ILE B 1 4 ? 16.409 18.093 6.574 1 90.72 4 ILE B CA 1
ATOM 2268 C C . ILE B 1 4 ? 17.267 18.875 5.582 1 90.72 4 ILE B C 1
ATOM 2270 O O . ILE B 1 4 ? 17.139 18.7 4.368 1 90.72 4 ILE B O 1
ATOM 2274 N N . GLU B 1 5 ? 18.229 19.648 6.04 1 90.28 5 GLU B N 1
ATOM 2275 C CA . GLU B 1 5 ? 19.099 20.438 5.174 1 90.28 5 GLU B CA 1
ATOM 2276 C C . GLU B 1 5 ? 20.014 19.541 4.345 1 90.28 5 GLU B C 1
ATOM 2278 O O . GLU B 1 5 ? 20.443 19.922 3.254 1 90.28 5 GLU B O 1
ATOM 2283 N N . ASN B 1 6 ? 20.282 18.343 4.839 1 90.6 6 ASN B N 1
ATOM 2284 C CA . ASN B 1 6 ? 21.108 17.383 4.115 1 90.6 6 ASN B CA 1
ATOM 2285 C C . ASN B 1 6 ? 20.417 16.895 2.844 1 90.6 6 ASN B C 1
ATOM 2287 O O . ASN B 1 6 ? 21.061 16.324 1.963 1 90.6 6 ASN B O 1
ATOM 2291 N N . TRP B 1 7 ? 19.155 17.199 2.771 1 92.4 7 TRP B N 1
ATOM 2292 C CA . TRP B 1 7 ? 18.377 16.724 1.632 1 92.4 7 TRP B CA 1
ATOM 2293 C C . TRP B 1 7 ? 18.169 17.838 0.611 1 92.4 7 TRP B C 1
ATOM 2295 O O . TRP B 1 7 ? 17.663 17.595 -0.487 1 92.4 7 TRP B O 1
ATOM 2305 N N . VAL B 1 8 ? 18.536 19.01 1.035 1 92.56 8 VAL B N 1
ATOM 2306 C CA . VAL B 1 8 ? 18.464 20.117 0.087 1 92.56 8 VAL B CA 1
ATOM 2307 C C . VAL B 1 8 ? 19.441 19.878 -1.062 1 92.56 8 VAL B C 1
ATOM 2309 O O . VAL B 1 8 ? 20.623 19.609 -0.835 1 92.56 8 VAL B O 1
ATOM 2312 N N . GLY B 1 9 ? 19.001 19.94 -2.322 1 91.02 9 GLY B N 1
ATOM 2313 C CA . GLY B 1 9 ? 19.82 19.594 -3.473 1 91.02 9 GLY B CA 1
ATOM 2314 C C . GLY B 1 9 ? 19.838 18.106 -3.766 1 91.02 9 GLY B C 1
ATOM 2315 O O . GLY B 1 9 ? 20.395 17.674 -4.778 1 91.02 9 GLY B O 1
ATOM 2316 N N . LYS B 1 10 ? 19.318 17.334 -2.826 1 91.86 10 LYS B N 1
ATOM 2317 C CA . LYS B 1 10 ? 19.206 15.888 -2.988 1 91.86 10 LYS B CA 1
ATOM 2318 C C . LYS B 1 10 ? 17.747 15.441 -2.946 1 91.86 10 LYS B C 1
ATOM 2320 O O . LYS B 1 10 ? 17.392 14.53 -2.196 1 91.86 10 LYS B O 1
ATOM 2325 N N . GLY B 1 11 ? 16.958 16.152 -3.659 1 94.32 11 GLY B N 1
ATOM 2326 C CA . GLY B 1 11 ? 15.558 15.775 -3.774 1 94.32 11 GLY B CA 1
ATOM 2327 C C . GLY B 1 11 ? 14.612 16.81 -3.195 1 94.32 11 GLY B C 1
ATOM 2328 O O . GLY B 1 11 ? 13.406 16.766 -3.446 1 94.32 11 GLY B O 1
ATOM 2329 N N . LEU B 1 12 ? 15.154 17.696 -2.361 1 97.52 12 LEU B N 1
ATOM 2330 C CA . LEU B 1 12 ? 14.36 18.789 -1.809 1 97.52 12 LEU B CA 1
ATOM 2331 C C . LEU B 1 12 ? 14.953 20.14 -2.194 1 97.52 12 LEU B C 1
ATOM 2333 O O . LEU B 1 12 ? 16.169 20.266 -2.353 1 97.52 12 LEU B O 1
ATOM 2337 N N . THR B 1 13 ? 14.113 21.123 -2.347 1 97.49 13 THR B N 1
ATOM 2338 C CA . THR B 1 13 ? 14.528 22.497 -2.606 1 97.49 13 THR B CA 1
ATOM 2339 C C . THR B 1 13 ? 13.943 23.445 -1.563 1 97.49 13 THR B C 1
ATOM 2341 O O . THR B 1 13 ? 12.757 23.36 -1.235 1 97.49 13 THR B O 1
ATOM 2344 N N . LYS B 1 14 ? 14.748 24.275 -1.088 1 96.71 14 LYS B N 1
ATOM 2345 C CA . LYS B 1 14 ? 14.284 25.246 -0.1 1 96.71 14 LYS B CA 1
ATOM 2346 C C . LYS B 1 14 ? 13.435 26.332 -0.754 1 96.71 14 LYS B C 1
ATOM 2348 O O . LYS B 1 14 ? 13.824 26.902 -1.775 1 96.71 14 LYS B O 1
ATOM 2353 N N . VAL B 1 15 ? 12.268 26.568 -0.233 1 97.73 15 VAL B N 1
ATOM 2354 C CA . VAL B 1 15 ? 11.415 27.646 -0.722 1 97.73 15 VAL B CA 1
ATOM 2355 C C . VAL B 1 15 ? 11.845 28.97 -0.095 1 97.73 15 VAL B C 1
ATOM 2357 O O . VAL B 1 15 ? 12.001 29.065 1.125 1 97.73 15 VAL B O 1
ATOM 2360 N N . GLU B 1 16 ? 11.979 29.952 -0.88 1 96.8 16 GLU B N 1
ATOM 2361 C CA . GLU B 1 16 ? 12.455 31.244 -0.396 1 96.8 16 GLU B CA 1
ATOM 2362 C C . GLU B 1 16 ? 11.416 31.916 0.497 1 96.8 16 GLU B C 1
ATOM 2364 O O . GLU B 1 16 ? 10.247 32.026 0.123 1 96.8 16 GLU B O 1
ATOM 2369 N N . LYS B 1 17 ? 11.798 32.442 1.651 1 94.97 17 LYS B N 1
ATOM 2370 C CA . LYS B 1 17 ? 10.914 33.031 2.652 1 94.97 17 LYS B CA 1
ATOM 2371 C C . LYS B 1 17 ? 10.194 34.257 2.096 1 94.97 17 LYS B C 1
ATOM 2373 O O . LYS B 1 17 ? 9.063 34.55 2.489 1 94.97 17 LYS B O 1
ATOM 2378 N N . GLU B 1 18 ? 10.702 34.985 1.165 1 93.38 18 GLU B N 1
ATOM 2379 C CA . GLU B 1 18 ? 10.113 36.212 0.638 1 93.38 18 GLU B CA 1
ATOM 2380 C C . GLU B 1 18 ? 9.219 35.924 -0.564 1 93.38 18 GLU B C 1
ATOM 2382 O O . GLU B 1 18 ? 8.568 36.828 -1.092 1 93.38 18 GLU B O 1
ATOM 2387 N N . SER B 1 19 ? 9.132 34.681 -0.878 1 96.88 19 SER B N 1
ATOM 2388 C CA . SER B 1 19 ? 8.34 34.335 -2.054 1 96.88 19 SER B CA 1
ATOM 2389 C C . SER B 1 19 ? 6.858 34.235 -1.712 1 96.88 19 SER B C 1
ATOM 2391 O O . SER B 1 19 ? 6.496 33.982 -0.561 1 96.88 19 SER B O 1
ATOM 2393 N N . GLU B 1 20 ? 6.011 34.462 -2.65 1 97.47 20 GLU B N 1
ATOM 2394 C CA . GLU B 1 20 ? 4.569 34.309 -2.489 1 97.47 20 GLU B CA 1
ATOM 2395 C C . GLU B 1 20 ? 4.203 32.873 -2.123 1 97.47 20 GLU B C 1
ATOM 2397 O O . GLU B 1 20 ? 3.279 32.643 -1.34 1 97.47 20 GLU B O 1
ATOM 2402 N N . GLU B 1 21 ? 4.942 31.988 -2.722 1 97.38 21 GLU B N 1
ATOM 2403 C CA . GLU B 1 21 ? 4.728 30.57 -2.449 1 97.38 21 GLU B CA 1
ATOM 2404 C C . GLU B 1 21 ? 4.931 30.256 -0.969 1 97.38 21 GLU B C 1
ATOM 2406 O O . GLU B 1 21 ? 4.087 29.611 -0.344 1 97.38 21 GLU B O 1
ATOM 2411 N N . TYR B 1 22 ? 5.953 30.702 -0.431 1 97.87 22 TYR B N 1
ATOM 2412 C CA . TYR B 1 22 ? 6.26 30.496 0.98 1 97.87 22 TYR B CA 1
ATOM 2413 C C . TYR B 1 22 ? 5.173 31.092 1.867 1 97.87 22 TYR B C 1
ATOM 2415 O O . TYR B 1 22 ? 4.664 30.423 2.77 1 97.87 22 TYR B O 1
ATOM 2423 N N . GLU B 1 23 ? 4.78 32.284 1.62 1 97.68 23 GLU B N 1
ATOM 2424 C CA . GLU B 1 23 ? 3.812 33 2.447 1 97.68 23 GLU B CA 1
ATOM 2425 C C . GLU B 1 23 ? 2.442 32.329 2.397 1 97.68 23 GLU B C 1
ATOM 2427 O O . GLU B 1 23 ? 1.749 32.246 3.414 1 97.68 23 GLU B O 1
ATOM 2432 N N . SER B 1 24 ? 2.122 31.939 1.221 1 97.65 24 SER B N 1
ATOM 2433 C CA . SER B 1 24 ? 0.823 31.296 1.057 1 97.65 24 SER B CA 1
ATOM 2434 C C . SER B 1 24 ? 0.733 30.015 1.878 1 97.65 24 SER B C 1
ATOM 2436 O O . SER B 1 24 ? -0.241 29.804 2.605 1 97.65 24 SER B O 1
ATOM 2438 N N . ILE B 1 25 ? 1.726 29.149 1.797 1 98.27 25 ILE B N 1
ATOM 2439 C CA . ILE B 1 25 ? 1.737 27.876 2.51 1 98.27 25 ILE B CA 1
ATOM 2440 C C . ILE B 1 25 ? 1.811 28.128 4.014 1 98.27 25 ILE B C 1
ATOM 2442 O O . ILE B 1 25 ? 1.07 27.52 4.789 1 98.27 25 ILE B O 1
ATOM 2446 N N . LYS B 1 26 ? 2.699 29.062 4.431 1 98.07 26 LYS B N 1
ATOM 2447 C CA . LYS B 1 26 ? 2.86 29.419 5.838 1 98.07 26 LYS B CA 1
ATOM 2448 C C . LYS B 1 26 ? 1.547 29.921 6.431 1 98.07 26 LYS B C 1
ATOM 2450 O O . LYS B 1 26 ? 1.108 29.439 7.478 1 98.07 26 LYS B O 1
ATOM 2455 N N . ASN B 1 27 ? 0.922 30.841 5.757 1 97.23 27 ASN B N 1
ATOM 2456 C CA . ASN B 1 27 ? -0.316 31.425 6.261 1 97.23 27 ASN B CA 1
ATOM 2457 C C . ASN B 1 27 ? -1.439 30.393 6.322 1 97.23 27 ASN B C 1
ATOM 2459 O O . ASN B 1 27 ? -2.236 30.392 7.261 1 97.23 27 ASN B O 1
ATOM 2463 N N . GLY B 1 28 ? -1.479 29.579 5.251 1 97.21 28 GLY B N 1
ATOM 2464 C CA . GLY B 1 28 ? -2.459 28.505 5.276 1 97.21 28 GLY B CA 1
ATOM 2465 C C . GLY B 1 28 ? -2.28 27.562 6.451 1 97.21 28 GLY B C 1
ATOM 2466 O O . GLY B 1 28 ? -3.255 27.184 7.104 1 97.21 28 GLY B O 1
ATOM 2467 N N . PHE B 1 29 ? -1.081 27.223 6.731 1 98.41 29 PHE B N 1
ATOM 2468 C CA . PHE B 1 29 ? -0.769 26.328 7.839 1 98.41 29 PHE B CA 1
ATOM 2469 C C . PHE B 1 29 ? -1.154 26.961 9.171 1 98.41 29 PHE B C 1
ATOM 2471 O O . PHE B 1 29 ? -1.812 26.327 9.998 1 98.41 29 PHE B O 1
ATOM 2478 N N . LEU B 1 30 ? -0.773 28.164 9.382 1 97.47 30 LEU B N 1
ATOM 2479 C CA . LEU B 1 30 ? -1.001 28.854 10.647 1 97.47 30 LEU B CA 1
ATOM 2480 C C . LEU B 1 30 ? -2.491 29.083 10.881 1 97.47 30 LEU B C 1
ATOM 2482 O O . LEU B 1 30 ? -2.964 29.008 12.017 1 97.47 30 LEU B O 1
ATOM 2486 N N . LYS B 1 31 ? -3.177 29.391 9.814 1 96.49 31 LYS B N 1
ATOM 2487 C CA . LYS B 1 31 ? -4.622 29.562 9.937 1 96.49 31 LYS B CA 1
ATOM 2488 C C . LYS B 1 31 ? -5.289 28.277 10.421 1 96.49 31 LYS B C 1
ATOM 2490 O O . LYS B 1 31 ? -6.212 28.32 11.237 1 96.49 31 LYS B O 1
ATOM 2495 N N . GLY B 1 32 ? -4.814 27.123 9.938 1 96.98 32 GLY B N 1
ATOM 2496 C CA . GLY B 1 32 ? -5.374 25.837 10.322 1 96.98 32 GLY B CA 1
ATOM 2497 C C . GLY B 1 32 ? -4.941 25.387 11.705 1 96.98 32 GLY B C 1
ATOM 2498 O O . GLY B 1 32 ? -5.446 24.389 12.225 1 96.98 32 GLY B O 1
ATOM 2499 N N . MET B 1 33 ? -4.077 26.072 12.335 1 96.3 33 MET B N 1
ATOM 2500 C CA . MET B 1 33 ? -3.564 25.732 13.659 1 96.3 33 MET B CA 1
ATOM 2501 C C . MET B 1 33 ? -4.475 26.281 14.752 1 96.3 33 MET B C 1
ATOM 2503 O O . MET B 1 33 ? -4.23 26.059 15.939 1 96.3 33 MET B O 1
ATOM 2507 N N . GLU B 1 34 ? -5.539 26.976 14.385 1 92.27 34 GLU B N 1
ATOM 2508 C CA . GLU B 1 34 ? -6.531 27.491 15.325 1 92.27 34 GLU B CA 1
ATOM 2509 C C . GLU B 1 34 ? -5.867 28.279 16.451 1 92.27 34 GLU B C 1
ATOM 2511 O O . GLU B 1 34 ? -5.089 29.2 16.196 1 92.27 34 GLU B O 1
ATOM 2516 N N . PHE B 1 35 ? -6.06 27.864 17.75 1 88.53 35 PHE B N 1
ATOM 2517 C CA . PHE B 1 35 ? -5.585 28.572 18.933 1 88.53 35 PHE B CA 1
ATOM 2518 C C . PHE B 1 35 ? -4.07 28.468 19.054 1 88.53 35 PHE B C 1
ATOM 2520 O O . PHE B 1 35 ? -3.447 29.232 19.795 1 88.53 35 PHE B O 1
ATOM 2527 N N . MET B 1 36 ? -3.498 27.525 18.305 1 92.65 36 MET B N 1
ATOM 2528 C CA . MET B 1 36 ? -2.054 27.322 18.389 1 92.65 36 MET B CA 1
ATOM 2529 C C . MET B 1 36 ? -1.32 28.216 17.395 1 92.65 36 MET B C 1
ATOM 2531 O O . MET B 1 36 ? -0.089 28.257 17.383 1 92.65 36 MET B O 1
ATOM 2535 N N . GLY B 1 37 ? -1.985 28.868 16.555 1 92.44 37 GLY B N 1
ATOM 2536 C CA . GLY B 1 37 ? -1.384 29.658 15.492 1 92.44 37 GLY B CA 1
ATOM 2537 C C . GLY B 1 37 ? -0.32 30.618 15.99 1 92.44 37 GLY B C 1
ATOM 2538 O O . GLY B 1 37 ? 0.787 30.662 15.449 1 92.44 37 GLY B O 1
ATOM 2539 N N . ASN B 1 38 ? -0.621 31.314 17.047 1 89.22 38 ASN B N 1
ATOM 2540 C CA . ASN B 1 38 ? 0.295 32.317 17.578 1 89.22 38 ASN B CA 1
ATOM 2541 C C . ASN B 1 38 ? 1.443 31.674 18.351 1 89.22 38 ASN B C 1
ATOM 2543 O O . ASN B 1 38 ? 2.465 32.316 18.601 1 89.22 38 ASN B O 1
ATOM 2547 N N . ALA B 1 39 ? 1.242 30.447 18.72 1 91.53 39 ALA B N 1
ATOM 2548 C CA . ALA B 1 39 ? 2.261 29.724 19.477 1 91.53 39 ALA B CA 1
ATOM 2549 C C . ALA B 1 39 ? 3.079 28.814 18.566 1 91.53 39 ALA B C 1
ATOM 2551 O O . ALA B 1 39 ? 3.696 27.852 19.03 1 91.53 39 ALA B O 1
ATOM 2552 N N . THR B 1 40 ? 2.964 29.087 17.284 1 95.04 40 THR B N 1
ATOM 2553 C CA . THR B 1 40 ? 3.669 28.26 16.31 1 95.04 40 THR B CA 1
ATOM 2554 C C . THR B 1 40 ? 4.533 29.122 15.394 1 95.04 40 THR B C 1
ATOM 2556 O O . THR B 1 40 ? 4.08 30.154 14.895 1 95.04 40 THR B O 1
ATOM 2559 N N . THR B 1 41 ? 5.781 28.774 15.271 1 95.78 41 THR B N 1
ATOM 2560 C CA . THR B 1 41 ? 6.69 29.456 14.356 1 95.78 41 THR B CA 1
ATOM 2561 C C . THR B 1 41 ? 7.107 28.53 13.217 1 95.78 41 THR B C 1
ATOM 2563 O O . THR B 1 41 ? 7.625 27.437 13.457 1 95.78 41 THR B O 1
ATOM 2566 N N . VAL B 1 42 ? 6.862 28.943 12.02 1 97.31 42 VAL B N 1
ATOM 2567 C CA . VAL B 1 42 ? 7.308 28.198 10.848 1 97.31 42 VAL B CA 1
ATOM 2568 C C . VAL B 1 42 ? 8.774 28.516 10.561 1 97.31 42 VAL B C 1
ATOM 2570 O O . VAL B 1 42 ? 9.149 29.683 10.433 1 97.31 42 VAL B O 1
ATOM 2573 N N . ILE B 1 43 ? 9.571 27.492 10.445 1 96.49 43 ILE B N 1
ATOM 2574 C CA . ILE B 1 43 ? 11.017 27.65 10.326 1 96.49 43 ILE B CA 1
ATOM 2575 C C . ILE B 1 43 ? 11.424 27.581 8.856 1 96.49 43 ILE B C 1
ATOM 2577 O O . ILE B 1 43 ? 12.258 28.366 8.399 1 96.49 43 ILE B O 1
ATOM 2581 N N . ALA B 1 44 ? 10.911 26.657 8.124 1 97.16 44 ALA B N 1
ATOM 2582 C CA . ALA B 1 44 ? 11.316 26.453 6.735 1 97.16 44 ALA B CA 1
ATOM 2583 C C . ALA B 1 44 ? 10.278 25.632 5.976 1 97.16 44 ALA B C 1
ATOM 2585 O O . ALA B 1 44 ? 9.474 24.921 6.583 1 97.16 44 ALA B O 1
ATOM 2586 N N . ILE B 1 45 ? 10.265 25.811 4.716 1 98.31 45 ILE B N 1
ATOM 2587 C CA . ILE B 1 45 ? 9.464 25.017 3.79 1 98.31 45 ILE B CA 1
ATOM 2588 C C . ILE B 1 45 ? 10.357 24.451 2.689 1 98.31 45 ILE B C 1
ATOM 2590 O O . ILE B 1 45 ? 11.146 25.181 2.084 1 98.31 45 ILE B O 1
ATOM 2594 N N . HIS B 1 46 ? 10.321 23.209 2.502 1 98.29 46 HIS B N 1
ATOM 2595 C CA . HIS B 1 46 ? 11.088 22.525 1.467 1 98.29 46 HIS B CA 1
ATOM 2596 C C . HIS B 1 46 ? 10.169 21.883 0.434 1 98.29 46 HIS B C 1
ATOM 2598 O O . HIS B 1 46 ? 9.178 21.241 0.791 1 98.29 46 HIS B O 1
ATOM 2604 N N . LYS B 1 47 ? 10.478 22.099 -0.774 1 98.21 47 LYS B N 1
ATOM 2605 C CA . LYS B 1 47 ? 9.669 21.582 -1.874 1 98.21 47 LYS B CA 1
ATOM 2606 C C . LYS B 1 47 ? 10.233 20.265 -2.399 1 98.21 47 LYS B C 1
ATOM 2608 O O . LYS B 1 47 ? 11.448 20.12 -2.551 1 98.21 47 LYS B O 1
ATOM 2613 N N . ASN B 1 48 ? 9.36 19.243 -2.611 1 97.87 48 ASN B N 1
ATOM 2614 C CA . ASN B 1 48 ? 9.717 18.001 -3.289 1 97.87 48 ASN B CA 1
ATOM 2615 C C . ASN B 1 48 ? 10.121 18.25 -4.739 1 97.87 48 ASN B C 1
ATOM 2617 O O . ASN B 1 48 ? 9.305 18.694 -5.549 1 97.87 48 ASN B O 1
ATOM 2621 N N . ASP B 1 49 ? 11.344 17.985 -5.077 1 96.8 49 ASP B N 1
ATOM 2622 C CA . ASP B 1 49 ? 11.851 18.199 -6.43 1 96.8 49 ASP B CA 1
ATOM 2623 C C . ASP B 1 49 ? 11.522 17.013 -7.333 1 96.8 49 ASP B C 1
ATOM 2625 O O . ASP B 1 49 ? 12.276 16.039 -7.387 1 96.8 49 ASP B O 1
ATOM 2629 N N . VAL B 1 50 ? 10.541 17.131 -8.146 1 95.09 50 VAL B N 1
ATOM 2630 C CA . VAL B 1 50 ? 10.035 16.068 -9.009 1 95.09 50 VAL B CA 1
ATOM 2631 C C . VAL B 1 50 ? 11.072 15.733 -10.078 1 95.09 50 VAL B C 1
ATOM 2633 O O . VAL B 1 50 ? 11.138 14.597 -10.553 1 95.09 50 VAL B O 1
ATOM 2636 N N . SER B 1 51 ? 11.93 16.606 -10.441 1 94.36 51 SER B N 1
ATOM 2637 C CA . SER B 1 51 ? 12.891 16.428 -11.524 1 94.36 51 SER B CA 1
ATOM 2638 C C . SER B 1 51 ? 14.175 15.777 -11.022 1 94.36 51 SER B C 1
ATOM 2640 O O . SER B 1 51 ? 15.09 15.511 -11.805 1 94.36 51 SER B O 1
ATOM 2642 N N . PHE B 1 52 ? 14.306 15.551 -9.756 1 94.44 52 PHE B N 1
ATOM 2643 C CA . PHE B 1 52 ? 15.528 15.036 -9.15 1 94.44 52 PHE B CA 1
ATOM 2644 C C . PHE B 1 52 ? 15.856 13.648 -9.686 1 94.44 52 PHE B C 1
ATOM 2646 O O . PHE B 1 52 ? 17.028 13.299 -9.847 1 94.44 52 PHE B O 1
ATOM 2653 N N . SER B 1 53 ? 14.791 12.783 -9.881 1 92.87 53 SER B N 1
ATOM 2654 C CA . SER B 1 53 ? 14.994 11.43 -10.389 1 92.87 53 SER B CA 1
ATOM 2655 C C . SER B 1 53 ? 13.862 11.014 -11.321 1 92.87 53 SER B C 1
ATOM 2657 O O . SER B 1 53 ? 12.785 11.615 -11.306 1 92.87 53 SER B O 1
ATOM 2659 N N . LEU B 1 54 ? 14.128 9.979 -12.068 1 93.82 54 LEU B N 1
ATOM 2660 C CA . LEU B 1 54 ? 13.125 9.453 -12.987 1 93.82 54 LEU B CA 1
ATOM 2661 C C . LEU B 1 54 ? 11.942 8.866 -12.223 1 93.82 54 LEU B C 1
ATOM 2663 O O . LEU B 1 54 ? 10.799 8.953 -12.678 1 93.82 54 LEU B O 1
ATOM 2667 N N . ALA B 1 55 ? 12.221 8.245 -11.115 1 92.65 55 ALA B N 1
ATOM 2668 C CA . ALA B 1 55 ? 11.162 7.662 -10.295 1 92.65 55 ALA B CA 1
ATOM 2669 C C . ALA B 1 55 ? 10.203 8.737 -9.791 1 92.65 55 ALA B C 1
ATOM 2671 O O . ALA B 1 55 ? 8.985 8.545 -9.801 1 92.65 55 ALA B O 1
ATOM 2672 N N . ARG B 1 56 ? 10.708 9.842 -9.347 1 94.95 56 ARG B N 1
ATOM 2673 C CA . ARG B 1 56 ? 9.877 10.94 -8.861 1 94.95 56 ARG B CA 1
ATOM 2674 C C . ARG B 1 56 ? 9.039 11.532 -9.989 1 94.95 56 ARG B C 1
ATOM 2676 O O . ARG B 1 56 ? 7.857 11.83 -9.801 1 94.95 56 ARG B O 1
ATOM 2683 N N . GLN B 1 57 ? 9.673 11.669 -11.128 1 96.94 57 GLN B N 1
ATOM 2684 C CA . GLN B 1 57 ? 8.944 12.16 -12.294 1 96.94 57 GLN B CA 1
ATOM 2685 C C . GLN B 1 57 ? 7.817 11.206 -12.679 1 96.94 57 GLN B C 1
ATOM 2687 O O . GLN B 1 57 ? 6.713 11.644 -13.01 1 96.94 57 GLN B O 1
ATOM 2692 N N . ALA B 1 58 ? 8.107 9.947 -12.652 1 97.37 58 ALA B N 1
ATOM 2693 C CA . ALA B 1 58 ? 7.095 8.942 -12.965 1 97.37 58 ALA B CA 1
ATOM 2694 C C . ALA B 1 58 ? 5.922 9.022 -11.991 1 97.37 58 ALA B C 1
ATOM 2696 O O . ALA B 1 58 ? 4.765 8.872 -12.39 1 97.37 58 ALA B O 1
ATOM 2697 N N . ARG B 1 59 ? 6.205 9.247 -10.743 1 97.45 59 ARG B N 1
ATOM 2698 C CA . ARG B 1 59 ? 5.148 9.388 -9.747 1 97.45 59 ARG B CA 1
ATOM 2699 C C . ARG B 1 59 ? 4.278 10.605 -10.04 1 97.45 59 ARG B C 1
ATOM 2701 O O . ARG B 1 59 ? 3.052 10.541 -9.922 1 97.45 59 ARG B O 1
ATOM 2708 N N . TRP B 1 60 ? 4.894 11.671 -10.423 1 98.04 60 TRP B N 1
ATOM 2709 C CA . TRP B 1 60 ? 4.152 12.875 -10.783 1 98.04 60 TRP B CA 1
ATOM 2710 C C . TRP B 1 60 ? 3.277 12.63 -12.007 1 98.04 60 TRP B C 1
ATOM 2712 O O . TRP B 1 60 ? 2.106 13.017 -12.029 1 98.04 60 TRP B O 1
ATOM 2722 N N . ASP B 1 61 ? 3.843 11.971 -12.999 1 98.07 61 ASP B N 1
ATOM 2723 C CA . ASP B 1 61 ? 3.097 11.664 -14.215 1 98.07 61 ASP B CA 1
ATOM 2724 C C . ASP B 1 61 ? 1.925 10.73 -13.92 1 98.07 61 ASP B C 1
ATOM 2726 O O . ASP B 1 61 ? 0.833 10.904 -14.465 1 98.07 61 ASP B O 1
ATOM 2730 N N . SER B 1 62 ? 2.217 9.763 -13.124 1 97.8 62 SER B N 1
ATOM 2731 C CA . SER B 1 62 ? 1.164 8.836 -12.722 1 97.8 62 SER B CA 1
ATOM 2732 C C . SER B 1 62 ? 0.032 9.563 -12.004 1 97.8 62 SER B C 1
ATOM 2734 O O . SER B 1 62 ? -1.143 9.332 -12.294 1 97.8 62 SER B O 1
ATOM 2736 N N . PHE B 1 63 ? 0.346 10.434 -11.056 1 98.41 63 PHE B N 1
ATOM 2737 C CA . PHE B 1 63 ? -0.65 11.229 -10.348 1 98.41 63 PHE B CA 1
ATOM 2738 C C . PHE B 1 63 ? -1.527 11.996 -11.331 1 98.41 63 PHE B C 1
ATOM 2740 O O . PHE B 1 63 ? -2.751 12.03 -11.183 1 98.41 63 PHE B O 1
ATOM 2747 N N . ASN B 1 64 ? -0.889 12.553 -12.333 1 98.3 64 ASN B N 1
ATOM 2748 C CA . ASN B 1 64 ? -1.616 13.333 -13.329 1 98.3 64 ASN B CA 1
ATOM 2749 C C . ASN B 1 64 ? -2.539 12.452 -14.166 1 98.3 64 ASN B C 1
ATOM 2751 O O . ASN B 1 64 ? -3.651 12.859 -14.507 1 98.3 64 ASN B O 1
ATOM 2755 N N . ILE B 1 65 ? -2.117 11.3 -14.49 1 98.08 65 ILE B N 1
ATOM 2756 C CA . ILE B 1 65 ? -2.933 10.36 -15.252 1 98.08 65 ILE B CA 1
ATOM 2757 C C . ILE B 1 65 ? -4.179 9.991 -14.449 1 98.08 65 ILE B C 1
ATOM 2759 O O . ILE B 1 65 ? -5.293 10.015 -14.976 1 98.08 65 ILE B O 1
ATOM 2763 N N . PHE B 1 66 ? -3.958 9.68 -13.207 1 98.18 66 PHE B N 1
ATOM 2764 C CA . PHE B 1 66 ? -5.09 9.31 -12.365 1 98.18 66 PHE B CA 1
ATOM 2765 C C . PHE B 1 66 ? -6.008 10.505 -12.137 1 98.18 66 PHE B C 1
ATOM 2767 O O . PHE B 1 66 ? -7.229 10.351 -12.067 1 98.18 66 PHE B O 1
ATOM 2774 N N . SER B 1 67 ? -5.402 11.698 -11.92 1 98.43 67 SER B N 1
ATOM 2775 C CA . SER B 1 67 ? -6.206 12.905 -11.758 1 98.43 67 SER B CA 1
ATOM 2776 C C . SER B 1 67 ? -7.137 13.113 -12.948 1 98.43 67 SER B C 1
ATOM 2778 O O . SER B 1 67 ? -8.323 13.398 -12.773 1 98.43 67 SER B O 1
ATOM 2780 N N . LYS B 1 68 ? -6.627 12.92 -14.142 1 97.85 68 LYS B N 1
ATOM 2781 C CA . LYS B 1 68 ? -7.425 13.07 -15.354 1 97.85 68 LYS B CA 1
ATOM 2782 C C . LYS B 1 68 ? -8.501 11.991 -15.442 1 97.85 68 LYS B C 1
ATOM 2784 O O . LYS B 1 68 ? -9.651 12.28 -15.78 1 97.85 68 LYS B O 1
ATOM 2789 N N . ALA B 1 69 ? -8.141 10.785 -15.168 1 97 69 ALA B N 1
ATOM 2790 C CA . ALA B 1 69 ? -9.085 9.672 -15.225 1 97 69 ALA B CA 1
ATOM 2791 C C . ALA B 1 69 ? -10.251 9.891 -14.265 1 97 69 ALA B C 1
ATOM 2793 O O . ALA B 1 69 ? -11.412 9.707 -14.636 1 97 69 ALA B O 1
ATOM 2794 N N . VAL B 1 70 ? -9.926 10.304 -13.038 1 97.24 70 VAL B N 1
ATOM 2795 C CA . VAL B 1 70 ? -10.952 10.517 -12.022 1 97.24 70 VAL B CA 1
ATOM 2796 C C . VAL B 1 70 ? -11.826 11.707 -12.412 1 97.24 70 VAL B C 1
ATOM 2798 O O . VAL B 1 70 ? -13.035 11.703 -12.167 1 97.24 70 VAL B O 1
ATOM 2801 N N . ALA B 1 71 ? -11.194 12.755 -12.994 1 97.59 71 ALA B N 1
ATOM 2802 C CA . ALA B 1 71 ? -11.951 13.916 -13.454 1 97.59 71 ALA B CA 1
ATOM 2803 C C . ALA B 1 71 ? -13.005 13.511 -14.481 1 97.59 71 ALA B C 1
ATOM 2805 O O . ALA B 1 71 ? -14.162 13.928 -14.39 1 97.59 71 ALA B O 1
ATOM 2806 N N . ILE B 1 72 ? -12.617 12.708 -15.431 1 96.22 72 ILE B N 1
ATOM 2807 C CA . ILE B 1 72 ? -13.54 12.257 -16.467 1 96.22 72 ILE B CA 1
ATOM 2808 C C . ILE B 1 72 ? -14.664 11.439 -15.836 1 96.22 72 ILE B C 1
ATOM 2810 O O . ILE B 1 72 ? -15.841 11.659 -16.131 1 96.22 72 ILE B O 1
ATOM 2814 N N . LYS B 1 73 ? -14.28 10.535 -14.943 1 93.77 73 LYS B N 1
ATOM 2815 C CA . LYS B 1 73 ? -15.248 9.678 -14.265 1 93.77 73 LYS B CA 1
ATOM 2816 C C . LYS B 1 73 ? -16.231 10.503 -13.44 1 93.77 73 LYS B C 1
ATOM 2818 O O . LYS B 1 73 ? -17.398 10.133 -13.301 1 93.77 73 LYS B O 1
ATOM 2823 N N . SER B 1 74 ? -15.716 11.601 -12.851 1 91.83 74 SER B N 1
ATOM 2824 C CA . SER B 1 74 ? -16.504 12.389 -11.908 1 91.83 74 SER B CA 1
ATOM 2825 C C . SER B 1 74 ? -17.082 13.632 -12.574 1 91.83 74 SER B C 1
ATOM 2827 O O . SER B 1 74 ? -17.337 14.638 -11.909 1 91.83 74 SER B O 1
ATOM 2829 N N . GLY B 1 75 ? -17.261 13.729 -13.859 1 91.63 75 GLY B N 1
ATOM 2830 C CA . GLY B 1 75 ? -17.914 14.828 -14.552 1 91.63 75 GLY B CA 1
ATOM 2831 C C . GLY B 1 75 ? -17.01 16.029 -14.751 1 91.63 75 GLY B C 1
ATOM 2832 O O . GLY B 1 75 ? -17.472 17.172 -14.725 1 91.63 75 GLY B O 1
ATOM 2833 N N . GLY B 1 76 ? -15.709 15.815 -14.748 1 93.11 76 GLY B N 1
ATOM 2834 C CA . GLY B 1 76 ? -14.798 16.878 -15.139 1 93.11 76 GLY B CA 1
ATOM 2835 C C . GLY B 1 76 ? -13.966 17.405 -13.985 1 93.11 76 GLY B C 1
ATOM 2836 O O . GLY B 1 76 ? -13.111 18.273 -14.175 1 93.11 76 GLY B O 1
ATOM 2837 N N . ASP B 1 77 ? -14.191 16.972 -12.777 1 96.05 77 ASP B N 1
ATOM 2838 C CA . ASP B 1 77 ? -13.457 17.443 -11.607 1 96.05 77 ASP B CA 1
ATOM 2839 C C . ASP B 1 77 ? -12.935 16.272 -10.778 1 96.05 77 ASP B C 1
ATOM 2841 O O . ASP B 1 77 ? -13.719 15.498 -10.224 1 96.05 77 ASP B O 1
ATOM 2845 N N . ALA B 1 78 ? -11.684 16.17 -10.672 1 97.7 78 ALA B N 1
ATOM 2846 C CA . ALA B 1 78 ? -11.07 15.101 -9.887 1 97.7 78 ALA B CA 1
ATOM 2847 C C . ALA B 1 78 ? -11.118 15.419 -8.396 1 97.7 78 ALA B C 1
ATOM 2849 O O . ALA B 1 78 ? -10.782 14.573 -7.563 1 97.7 78 ALA B O 1
ATOM 2850 N N . ASN B 1 79 ? -11.64 16.672 -8.038 1 97.64 79 ASN B N 1
ATOM 2851 C CA . ASN B 1 79 ? -11.696 17.078 -6.638 1 97.64 79 ASN B CA 1
ATOM 2852 C C . ASN B 1 79 ? -10.326 16.989 -5.972 1 97.64 79 ASN B C 1
ATOM 2854 O O . ASN B 1 79 ? -10.178 16.347 -4.931 1 97.64 79 ASN B O 1
ATOM 2858 N N . VAL B 1 80 ? -9.31 17.558 -6.672 1 98.33 80 VAL B N 1
ATOM 2859 C CA . VAL B 1 80 ? -7.948 17.586 -6.148 1 98.33 80 VAL B CA 1
ATOM 2860 C C . VAL B 1 80 ? -7.826 18.675 -5.085 1 98.33 80 VAL B C 1
ATOM 2862 O O . VAL B 1 80 ? -8.215 19.823 -5.315 1 98.33 80 VAL B O 1
ATOM 2865 N N . ARG B 1 81 ? -7.288 18.317 -3.886 1 97.89 81 ARG B N 1
ATOM 2866 C CA . ARG B 1 81 ? -7.165 19.241 -2.763 1 97.89 81 ARG B CA 1
ATOM 2867 C C . ARG B 1 81 ? -5.806 19.099 -2.084 1 97.89 81 ARG B C 1
ATOM 2869 O O . ARG B 1 81 ? -5.115 18.096 -2.27 1 97.89 81 ARG B O 1
ATOM 2876 N N . ASN B 1 82 ? -5.487 20.131 -1.394 1 98.18 82 ASN B N 1
ATOM 2877 C CA . ASN B 1 82 ? -4.334 20.047 -0.505 1 98.18 82 ASN B CA 1
ATOM 2878 C C . ASN B 1 82 ? -4.711 19.447 0.847 1 98.18 82 ASN B C 1
ATOM 2880 O O . ASN B 1 82 ? -5.808 19.689 1.354 1 98.18 82 ASN B O 1
ATOM 2884 N N . ALA B 1 83 ? -3.862 18.654 1.403 1 98.32 83 ALA B N 1
ATOM 2885 C CA . ALA B 1 83 ? -4.078 18.029 2.705 1 98.32 83 ALA B CA 1
ATOM 2886 C C . ALA B 1 83 ? -2.758 17.826 3.442 1 98.32 83 ALA B C 1
ATOM 2888 O O . ALA B 1 83 ? -1.699 17.733 2.817 1 98.32 83 ALA B O 1
ATOM 2889 N N . TRP B 1 84 ? -2.851 17.728 4.742 1 98.12 84 TRP B N 1
ATOM 2890 C CA . TRP B 1 84 ? -1.663 17.6 5.581 1 98.12 84 TRP B CA 1
ATOM 2891 C C . TRP B 1 84 ? -1.471 16.157 6.035 1 98.12 84 TRP B C 1
ATOM 2893 O O . TRP B 1 84 ? -2.443 15.454 6.32 1 98.12 84 TRP B O 1
ATOM 2903 N N . TYR B 1 85 ? -0.27 15.735 6.094 1 96.82 85 TYR B N 1
ATOM 2904 C CA . TYR B 1 85 ? 0.135 14.458 6.671 1 96.82 85 TYR B CA 1
ATOM 2905 C C . TYR B 1 85 ? 1.206 14.656 7.737 1 96.82 85 TYR B C 1
ATOM 2907 O O . TYR B 1 85 ? 2.227 15.3 7.488 1 96.82 85 TYR B O 1
ATOM 2915 N N . GLY B 1 86 ? 0.932 14.176 8.905 1 93.96 86 GLY B N 1
ATOM 2916 C CA . GLY B 1 86 ? 1.889 14.28 9.995 1 93.96 86 GLY B CA 1
ATOM 2917 C C . GLY B 1 86 ? 2.667 12.999 10.229 1 93.96 86 GLY B C 1
ATOM 2918 O O . GLY B 1 86 ? 2.124 11.902 10.086 1 93.96 86 GLY B O 1
ATOM 2919 N N . GLY B 1 87 ? 3.933 13.144 10.619 1 91.74 87 GLY B N 1
ATOM 2920 C CA . GLY B 1 87 ? 4.809 12.027 10.933 1 91.74 87 GLY B CA 1
ATOM 2921 C C . GLY B 1 87 ? 6.186 12.461 11.4 1 91.74 87 GLY B C 1
ATOM 2922 O O . GLY B 1 87 ? 6.402 13.636 11.703 1 91.74 87 GLY B O 1
ATOM 2923 N N . SER B 1 88 ? 7.044 11.54 11.56 1 92.53 88 SER B N 1
ATOM 2924 C CA . SER B 1 88 ? 8.437 11.852 11.859 1 92.53 88 SER B CA 1
ATOM 2925 C C . SER B 1 88 ? 9.169 12.356 10.62 1 92.53 88 SER B C 1
ATOM 2927 O O . SER B 1 88 ? 8.741 12.101 9.492 1 92.53 88 SER B O 1
ATOM 2929 N N . LEU B 1 89 ? 10.21 13.057 10.835 1 94.73 89 LEU B N 1
ATOM 2930 C CA . LEU B 1 89 ? 10.987 13.542 9.7 1 94.73 89 LEU B CA 1
ATOM 2931 C C . LEU B 1 89 ? 11.466 12.382 8.834 1 94.73 89 LEU B C 1
ATOM 2933 O O . LEU B 1 89 ? 11.415 12.457 7.605 1 94.73 89 LEU B O 1
ATOM 2937 N N . ASP B 1 90 ? 11.902 11.302 9.461 1 92.99 90 ASP B N 1
ATOM 2938 C CA . ASP B 1 90 ? 12.373 10.133 8.725 1 92.99 90 ASP B CA 1
ATOM 2939 C C . ASP B 1 90 ? 11.271 9.564 7.835 1 92.99 90 ASP B C 1
ATOM 2941 O O . ASP B 1 90 ? 11.52 9.203 6.682 1 92.99 90 ASP B O 1
ATOM 2945 N N . ASP B 1 91 ? 10.102 9.517 8.367 1 92.58 91 ASP B N 1
ATOM 2946 C CA . ASP B 1 91 ? 8.956 9.023 7.611 1 92.58 91 ASP B CA 1
ATOM 2947 C C . ASP B 1 91 ? 8.68 9.903 6.394 1 92.58 91 ASP B C 1
ATOM 2949 O O . ASP B 1 91 ? 8.443 9.396 5.296 1 92.58 91 ASP B O 1
ATOM 2953 N N . LEU B 1 92 ? 8.704 11.143 6.639 1 96.19 92 LEU B N 1
ATOM 2954 C CA . LEU B 1 92 ? 8.383 12.084 5.571 1 96.19 92 LEU B CA 1
ATOM 2955 C C . LEU B 1 92 ? 9.428 12.025 4.462 1 96.19 92 LEU B C 1
ATOM 2957 O O . LEU B 1 92 ? 9.085 12.057 3.278 1 96.19 92 LEU B O 1
ATOM 2961 N N . LEU B 1 93 ? 10.664 11.927 4.844 1 94.8 93 LEU B N 1
ATOM 2962 C CA . LEU B 1 93 ? 11.737 11.84 3.859 1 94.8 93 LEU B CA 1
ATOM 2963 C C . LEU B 1 93 ? 11.641 10.542 3.064 1 94.8 93 LEU B C 1
ATOM 2965 O O . LEU B 1 93 ? 11.906 10.526 1.86 1 94.8 93 LEU B O 1
ATOM 2969 N N . GLU B 1 94 ? 11.244 9.531 3.707 1 93.44 94 GLU B N 1
ATOM 2970 C CA . GLU B 1 94 ? 11.031 8.262 3.019 1 93.44 94 GLU B CA 1
ATOM 2971 C C . GLU B 1 94 ? 9.891 8.366 2.01 1 93.44 94 GLU B C 1
ATOM 2973 O O . GLU B 1 94 ? 10.007 7.883 0.882 1 93.44 94 GLU B O 1
ATOM 2978 N N . ILE B 1 95 ? 8.852 8.956 2.397 1 95.49 95 ILE B N 1
ATOM 2979 C CA . ILE B 1 95 ? 7.684 9.113 1.538 1 95.49 95 ILE B CA 1
ATOM 2980 C C . ILE B 1 95 ? 8.067 9.895 0.283 1 95.49 95 ILE B C 1
ATOM 2982 O O . ILE B 1 95 ? 7.716 9.502 -0.832 1 95.49 95 ILE B O 1
ATOM 2986 N N . VAL B 1 96 ? 8.793 10.949 0.42 1 95.56 96 VAL B N 1
ATOM 2987 C CA . VAL B 1 96 ? 9.177 11.78 -0.715 1 95.56 96 VAL B CA 1
ATOM 2988 C C . VAL B 1 96 ? 10.147 11.014 -1.612 1 95.56 96 VAL B C 1
ATOM 2990 O O . VAL B 1 96 ? 10.118 11.161 -2.837 1 95.56 96 VAL B O 1
ATOM 2993 N N . SER B 1 97 ? 10.914 10.173 -1.062 1 93.35 97 SER B N 1
ATOM 2994 C CA . SER B 1 97 ? 11.95 9.465 -1.806 1 93.35 97 SER B CA 1
ATOM 2995 C C . SER B 1 97 ? 11.378 8.253 -2.533 1 93.35 97 SER B C 1
ATOM 2997 O O . SER B 1 97 ? 11.704 8.009 -3.696 1 93.35 97 SER B O 1
ATOM 2999 N N . VAL B 1 98 ? 10.446 7.48 -1.834 1 92.37 98 VAL B N 1
ATOM 3000 C CA . VAL B 1 98 ? 10.062 6.18 -2.374 1 92.37 98 VAL B CA 1
ATOM 3001 C C . VAL B 1 98 ? 8.541 6.098 -2.492 1 92.37 98 VAL B C 1
ATOM 3003 O O . VAL B 1 98 ? 8.016 5.317 -3.288 1 92.37 98 VAL B O 1
ATOM 3006 N N . GLY B 1 99 ? 7.877 6.872 -1.744 1 94.17 99 GLY B N 1
ATOM 3007 C CA . GLY B 1 99 ? 6.426 6.793 -1.697 1 94.17 99 GLY B CA 1
ATOM 3008 C C . GLY B 1 99 ? 5.899 6.257 -0.379 1 94.17 99 GLY B C 1
ATOM 3009 O O . GLY B 1 99 ? 6.677 5.84 0.482 1 94.17 99 GLY B O 1
ATOM 3010 N N . PHE B 1 100 ? 4.606 6.252 -0.236 1 94.23 100 PHE B N 1
ATOM 3011 C CA . PHE B 1 100 ? 3.952 5.73 0.958 1 94.23 100 PHE B CA 1
ATOM 3012 C C . PHE B 1 100 ? 4.097 4.215 1.036 1 94.23 100 PHE B C 1
ATOM 3014 O O . PHE B 1 100 ? 3.991 3.523 0.021 1 94.23 100 PHE B O 1
ATOM 3021 N N . ASN B 1 101 ? 4.374 3.619 2.177 1 87.8 101 ASN B N 1
ATOM 3022 C CA . ASN B 1 101 ? 4.593 2.187 2.35 1 87.8 101 ASN B CA 1
ATOM 3023 C C . ASN B 1 101 ? 3.528 1.561 3.245 1 87.8 101 ASN B C 1
ATOM 3025 O O . ASN B 1 101 ? 3.774 0.538 3.887 1 87.8 101 ASN B O 1
ATOM 3029 N N . GLY B 1 102 ? 2.378 2.085 3.25 1 77.82 102 GLY B N 1
ATOM 3030 C CA . GLY B 1 102 ? 1.287 1.524 4.032 1 77.82 102 GLY B CA 1
ATOM 3031 C C . GLY B 1 102 ? 0.823 2.438 5.15 1 77.82 102 GLY B C 1
ATOM 3032 O O . GLY B 1 102 ? 1.222 3.603 5.213 1 77.82 102 GLY B O 1
ATOM 3033 N N . CYS B 1 103 ? -0.148 1.74 5.756 1 61.41 103 CYS B N 1
ATOM 3034 C CA . CYS B 1 103 ?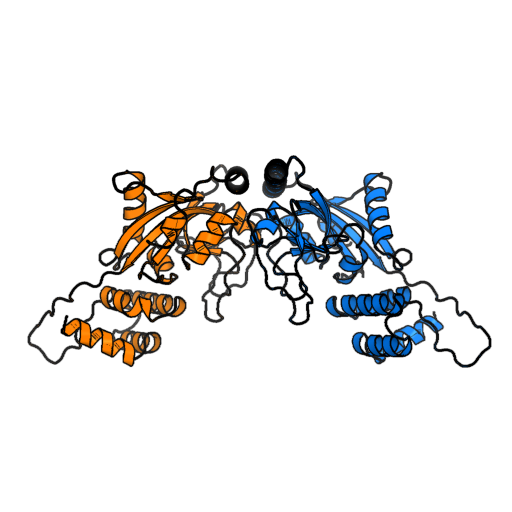 -0.747 2.531 6.826 1 61.41 103 CYS B CA 1
ATOM 3035 C C . CYS B 1 103 ? -0.011 2.313 8.142 1 61.41 103 CYS B C 1
ATOM 3037 O O . CYS B 1 103 ? 0.494 1.219 8.403 1 61.41 103 CYS B O 1
ATOM 3039 N N . LYS B 1 104 ? 0.502 3.318 8.684 1 56.4 104 LYS B N 1
ATOM 3040 C CA . LYS B 1 104 ? 1.047 3.147 10.028 1 56.4 104 LYS B CA 1
ATOM 3041 C C . LYS B 1 104 ? 0.002 2.561 10.974 1 56.4 104 LYS B C 1
ATOM 3043 O O . LYS B 1 104 ? -1.197 2.793 10.804 1 56.4 104 LYS B O 1
ATOM 3048 N N . SER B 1 105 ? 0.378 1.295 11.634 1 49.63 105 SER B N 1
ATOM 3049 C CA . SER B 1 105 ? -0.425 0.521 12.575 1 49.63 105 SER B CA 1
ATOM 3050 C C . SER B 1 105 ? -1.272 1.431 13.458 1 49.63 105 SER B C 1
ATOM 3052 O O . SER B 1 105 ? -0.791 2.458 13.943 1 49.63 105 SER B O 1
ATOM 3054 N N . HIS B 1 106 ? -2.549 1.523 13.013 1 45.39 106 HIS B N 1
ATOM 3055 C CA . HIS B 1 106 ? -3.477 2.138 13.955 1 45.39 106 HIS B CA 1
ATOM 3056 C C . HIS B 1 106 ? -3.374 1.491 15.332 1 45.39 106 HIS B C 1
ATOM 3058 O O . HIS B 1 106 ? -3.309 0.265 15.444 1 45.39 106 HIS B O 1
ATOM 3064 N N . ASP B 1 107 ? -2.759 1.966 16.118 1 45.26 107 ASP B N 1
ATOM 3065 C CA . ASP B 1 107 ? -2.914 1.523 17.5 1 45.26 107 ASP B CA 1
ATOM 3066 C C . ASP B 1 107 ? -4.383 1.282 17.838 1 45.26 107 ASP B C 1
ATOM 3068 O O . ASP B 1 107 ? -5.272 1.886 17.233 1 45.26 107 ASP B O 1
ATOM 3072 N N . ASP B 1 108 ? -4.755 0.197 18.465 1 45.13 108 ASP B N 1
ATOM 3073 C CA . ASP B 1 108 ? -6.025 -0.257 19.022 1 45.13 108 ASP B CA 1
ATOM 3074 C C . ASP B 1 108 ? -6.904 0.926 19.423 1 45.13 108 ASP B C 1
ATOM 3076 O O . ASP B 1 108 ? -8.126 0.795 19.517 1 45.13 108 ASP B O 1
ATOM 3080 N N . HIS B 1 109 ? -6.394 1.937 19.856 1 46.33 109 HIS B N 1
ATOM 3081 C CA . HIS B 1 109 ? -7.232 3.003 20.393 1 46.33 109 HIS B CA 1
ATOM 3082 C C . HIS B 1 109 ? -7.542 4.049 19.328 1 46.33 109 HIS B C 1
ATOM 3084 O O . HIS B 1 109 ? -8.104 5.103 19.633 1 46.33 109 HIS B O 1
ATOM 3090 N N . ASP B 1 110 ? -7.072 3.726 18.116 1 53.01 110 ASP B N 1
ATOM 3091 C CA . ASP B 1 110 ? -7.106 4.819 17.149 1 53.01 110 ASP B CA 1
ATOM 3092 C C . ASP B 1 110 ? -8.462 4.891 16.449 1 53.01 110 ASP B C 1
ATOM 3094 O O . ASP B 1 110 ? -9.003 3.866 16.028 1 53.01 110 ASP B O 1
ATOM 3098 N N . GLU B 1 111 ? -9.361 5.761 16.886 1 61.93 111 GLU B N 1
ATOM 3099 C CA . GLU B 1 111 ? -10.542 6.249 16.18 1 61.93 111 GLU B CA 1
ATOM 3100 C C . GLU B 1 111 ? -10.278 6.371 14.682 1 61.93 111 GLU B C 1
ATOM 3102 O O . GLU B 1 111 ? -10.391 7.458 14.113 1 61.93 111 GLU B O 1
ATOM 3107 N N . SER B 1 112 ? -9.867 5.157 14.107 1 72.81 112 SER B N 1
ATOM 3108 C CA . SER B 1 112 ? -9.552 5.153 12.682 1 72.81 112 SER B CA 1
ATOM 3109 C C . SER B 1 112 ? -10.819 5.079 11.836 1 72.81 112 SER B C 1
ATOM 3111 O O . SER B 1 112 ? -11.827 4.515 12.267 1 72.81 112 SER B O 1
ATOM 3113 N N . HIS B 1 113 ? -10.938 5.918 10.842 1 79.11 113 HIS B N 1
ATOM 3114 C CA . HIS B 1 113 ? -12.027 5.921 9.872 1 79.11 113 HIS B CA 1
ATOM 3115 C C . HIS B 1 113 ? -11.698 5.042 8.671 1 79.11 113 HIS B C 1
ATOM 3117 O O . HIS B 1 113 ? -11.835 5.473 7.524 1 79.11 113 HIS B O 1
ATOM 3123 N N . GLY B 1 114 ? -11.236 3.744 8.943 1 81.76 114 GLY B N 1
ATOM 3124 C CA . GLY B 1 114 ? -10.897 2.84 7.855 1 81.76 114 GLY B CA 1
ATOM 3125 C C . GLY B 1 114 ? -9.412 2.542 7.767 1 81.76 114 GLY B C 1
ATOM 3126 O O . GLY B 1 114 ? -8.619 3.079 8.543 1 81.76 114 GLY B O 1
ATOM 3127 N N . VAL B 1 115 ? -9.14 1.705 6.857 1 86.73 115 VAL B N 1
ATOM 3128 C CA . VAL B 1 115 ? -7.76 1.282 6.645 1 86.73 115 VAL B CA 1
ATOM 3129 C C . VAL B 1 115 ? -7.187 1.982 5.415 1 86.73 115 VAL B C 1
ATOM 3131 O O . VAL B 1 115 ? -7.582 1.687 4.285 1 86.73 115 VAL B O 1
ATOM 3134 N N . GLY B 1 116 ? -6.312 2.916 5.613 1 92.41 116 GLY B N 1
ATOM 3135 C CA . GLY B 1 116 ? -5.69 3.718 4.572 1 92.41 116 GLY B CA 1
ATOM 3136 C C . GLY B 1 116 ? -4.781 4.803 5.116 1 92.41 116 GLY B C 1
ATOM 3137 O O . GLY B 1 116 ? -4.312 4.714 6.253 1 92.41 116 GLY B O 1
ATOM 3138 N N . ILE B 1 117 ? -4.462 5.701 4.267 1 94.15 117 ILE B N 1
ATOM 3139 C CA . ILE B 1 117 ? -3.628 6.834 4.653 1 94.15 117 ILE B CA 1
ATOM 3140 C C . ILE B 1 117 ? -4.512 8.008 5.067 1 94.15 117 ILE B C 1
ATOM 3142 O O . ILE B 1 117 ? -5.179 8.617 4.227 1 94.15 117 ILE B O 1
ATOM 3146 N N . PRO B 1 118 ? -4.514 8.275 6.318 1 93.67 118 PRO B N 1
ATOM 3147 C CA . PRO B 1 118 ? -5.282 9.442 6.759 1 93.67 118 PRO B CA 1
ATOM 3148 C C . PRO B 1 118 ? -4.567 10.761 6.472 1 93.67 118 PRO B C 1
ATOM 3150 O O . PRO B 1 118 ? -3.38 10.903 6.778 1 93.67 118 PRO B O 1
ATOM 3153 N N . LEU B 1 119 ? -5.239 11.658 5.858 1 96.14 119 LEU B N 1
ATOM 3154 C CA . LEU B 1 119 ? -4.757 13.018 5.643 1 96.14 119 LEU B CA 1
ATOM 3155 C C . LEU B 1 119 ? -5.725 14.037 6.234 1 96.14 119 LEU B C 1
ATOM 3157 O O . LEU B 1 119 ? -6.94 13.825 6.224 1 96.14 119 LEU B O 1
ATOM 3161 N N . PHE B 1 120 ? -5.166 15.079 6.7 1 96.81 120 PHE B N 1
ATOM 3162 C CA . PHE B 1 120 ? -6.003 16.1 7.318 1 96.81 120 PHE B CA 1
ATOM 3163 C C . PHE B 1 120 ? -6.268 17.244 6.347 1 96.81 120 PHE B C 1
ATOM 3165 O O . PHE B 1 120 ? -5.371 17.659 5.61 1 96.81 120 PHE B O 1
ATOM 3172 N N . SER B 1 121 ? -7.47 17.776 6.415 1 96.63 121 SER B N 1
ATOM 3173 C CA . SER B 1 121 ? -7.855 18.886 5.549 1 96.63 121 SER B CA 1
ATOM 3174 C C . SER B 1 121 ? -6.921 20.078 5.729 1 96.63 121 SER B C 1
ATOM 3176 O O . SER B 1 121 ? -6.334 20.257 6.798 1 96.63 121 SER B O 1
ATOM 3178 N N . VAL B 1 122 ? -6.853 20.871 4.723 1 94.76 122 VAL B N 1
ATOM 3179 C CA . VAL B 1 122 ? -5.935 22.005 4.695 1 94.76 122 VAL B CA 1
ATOM 3180 C C . VAL B 1 122 ? -6.289 22.984 5.812 1 94.76 122 VAL B C 1
ATOM 3182 O O . VAL B 1 122 ? -5.422 23.703 6.314 1 94.76 122 VAL B O 1
ATOM 3185 N N . HIS B 1 123 ? -7.516 22.969 6.291 1 94.59 123 HIS B N 1
ATOM 3186 C CA . HIS B 1 123 ? -7.969 23.871 7.344 1 94.59 123 HIS B CA 1
ATOM 3187 C C . HIS B 1 123 ? -7.821 23.23 8.72 1 94.59 123 HIS B C 1
ATOM 3189 O O . HIS B 1 123 ? -8.166 23.84 9.734 1 94.59 123 HIS B O 1
ATOM 3195 N N . SER B 1 124 ? -7.284 22.02 8.71 1 95.02 124 SER B N 1
ATOM 3196 C CA . SER B 1 124 ? -7.123 21.293 9.965 1 95.02 124 SER B CA 1
ATOM 3197 C C . SER B 1 124 ? -5.663 20.928 10.21 1 95.02 124 SER B C 1
ATOM 3199 O O . SER B 1 124 ? -5.354 19.791 10.573 1 95.02 124 SER B O 1
ATOM 3201 N N . SER B 1 125 ? -4.784 21.875 10.009 1 96.98 125 SER B N 1
ATOM 3202 C CA . SER B 1 125 ? -3.359 21.609 10.172 1 96.98 125 SER B CA 1
ATOM 3203 C C . SER B 1 125 ? -3.028 21.235 11.613 1 96.98 125 SER B C 1
ATOM 3205 O O . SER B 1 125 ? -2.08 20.487 11.864 1 96.98 125 SER B O 1
ATOM 3207 N N . ILE B 1 126 ? -3.831 21.701 12.592 1 96.17 126 ILE B N 1
ATOM 3208 C CA . ILE B 1 126 ? -3.565 21.423 13.999 1 96.17 126 ILE B CA 1
ATOM 3209 C C . ILE B 1 126 ? -3.631 19.918 14.249 1 96.17 126 ILE B C 1
ATOM 3211 O O . ILE B 1 126 ? -2.822 19.372 15.003 1 96.17 126 ILE B O 1
ATOM 3215 N N . ASP B 1 127 ? -4.521 19.234 13.608 1 94.21 127 ASP B N 1
ATOM 3216 C CA . ASP B 1 127 ? -4.657 17.792 13.788 1 94.21 127 ASP B CA 1
ATOM 3217 C C . ASP B 1 127 ? -3.413 17.057 13.292 1 94.21 127 ASP B C 1
ATOM 3219 O O . ASP B 1 127 ? -2.95 16.109 13.93 1 94.21 127 ASP B O 1
ATOM 3223 N N . SER B 1 128 ? -2.925 17.441 12.174 1 95.22 128 SER B N 1
ATOM 3224 C CA . SER B 1 128 ? -1.705 16.84 11.645 1 95.22 128 SER B CA 1
ATOM 3225 C C . SER B 1 128 ? -0.504 17.157 12.529 1 95.22 128 SER B C 1
ATOM 3227 O O . SER B 1 128 ? 0.364 16.305 12.734 1 95.22 128 SER B O 1
ATOM 3229 N N . ALA B 1 129 ? -0.463 18.373 13.011 1 95.81 129 ALA B N 1
ATOM 3230 C CA . ALA B 1 129 ? 0.645 18.804 13.859 1 95.81 129 ALA B CA 1
ATOM 3231 C C . ALA B 1 129 ? 0.725 17.961 15.128 1 95.81 129 ALA B C 1
ATOM 3233 O O . ALA B 1 129 ? 1.817 17.694 15.636 1 95.81 129 ALA B O 1
ATOM 3234 N N . MET B 1 130 ? -0.427 17.489 15.633 1 93.16 130 MET B N 1
ATOM 3235 C CA . MET B 1 130 ? -0.469 16.681 16.848 1 93.16 130 MET B CA 1
ATOM 3236 C C . MET B 1 130 ? 0.103 15.29 16.596 1 93.16 130 MET B C 1
ATOM 3238 O O . MET B 1 130 ? 0.447 14.575 17.539 1 93.16 130 MET B O 1
ATOM 3242 N N . CYS B 1 131 ? 0.257 14.935 15.296 1 91.3 131 CYS B N 1
ATOM 3243 C CA . CYS B 1 131 ? 0.736 13.608 14.926 1 91.3 131 CYS B CA 1
ATOM 3244 C C . CYS B 1 131 ? 2.243 13.616 14.699 1 91.3 131 CYS B C 1
ATOM 3246 O O . CYS B 1 131 ? 2.821 12.601 14.307 1 91.3 131 CYS B O 1
ATOM 3248 N N . THR B 1 132 ? 2.835 14.677 14.926 1 93.83 132 THR B N 1
ATOM 3249 C CA . THR B 1 132 ? 4.261 14.807 14.647 1 93.83 132 THR B CA 1
ATOM 3250 C C . THR B 1 132 ? 5.086 14.511 15.897 1 93.83 132 THR B C 1
ATOM 3252 O O . THR B 1 132 ? 4.553 14.492 17.008 1 93.83 132 THR B O 1
ATOM 3255 N N . VAL B 1 133 ? 6.344 14.23 15.636 1 90.7 133 VAL B N 1
ATOM 3256 C CA . VAL B 1 133 ? 7.345 14.045 16.681 1 90.7 133 VAL B CA 1
ATOM 3257 C C . VAL B 1 133 ? 8.504 15.016 16.465 1 90.7 133 VAL B C 1
ATOM 3259 O O . VAL B 1 133 ? 8.978 15.186 15.339 1 90.7 133 VAL B O 1
ATOM 3262 N N . ALA B 1 134 ? 8.846 15.66 17.545 1 90.82 134 ALA B N 1
ATOM 3263 C CA . ALA B 1 134 ? 9.956 16.601 17.424 1 90.82 134 ALA B CA 1
ATOM 3264 C C . ALA B 1 134 ? 11.259 15.874 17.105 1 90.82 134 ALA B C 1
ATOM 3266 O O . ALA B 1 134 ? 11.515 14.787 17.63 1 90.82 134 ALA B O 1
ATOM 3267 N N . ASP B 1 135 ? 12.028 16.464 16.27 1 88.58 135 ASP B N 1
ATOM 3268 C CA . ASP B 1 135 ? 13.335 15.883 15.981 1 88.58 135 ASP B CA 1
ATOM 3269 C C . ASP B 1 135 ? 14.369 16.313 17.019 1 88.58 135 ASP B C 1
ATOM 3271 O O . ASP B 1 135 ? 14.015 16.858 18.067 1 88.58 135 ASP B O 1
ATOM 3275 N N . GLU B 1 136 ? 15.665 15.993 16.805 1 84.98 136 GLU B N 1
ATOM 3276 C CA . GLU B 1 136 ? 16.739 16.226 17.766 1 84.98 136 GLU B CA 1
ATOM 3277 C C . GLU B 1 136 ? 16.918 17.716 18.043 1 84.98 136 GLU B C 1
ATOM 3279 O O . GLU B 1 136 ? 17.467 18.099 19.078 1 84.98 136 GLU B O 1
ATOM 3284 N N . HIS B 1 137 ? 16.42 18.61 17.261 1 85.66 137 HIS B N 1
ATOM 3285 C CA . HIS B 1 137 ? 16.563 20.052 17.424 1 85.66 137 HIS B CA 1
ATOM 3286 C C . HIS B 1 137 ? 15.253 20.687 17.878 1 85.66 137 HIS B C 1
ATOM 3288 O O . HIS B 1 137 ? 15.107 21.911 17.844 1 85.66 137 HIS B O 1
ATOM 3294 N N . GLY B 1 138 ? 14.269 19.822 18.15 1 87.2 138 GLY B N 1
ATOM 3295 C CA . GLY B 1 138 ? 12.989 20.336 18.611 1 87.2 138 GLY B CA 1
ATOM 3296 C C . GLY B 1 138 ? 12.073 20.757 17.478 1 87.2 138 GLY B C 1
ATOM 3297 O O . GLY B 1 138 ? 11.032 21.377 17.711 1 87.2 138 GLY B O 1
ATOM 3298 N N . LEU B 1 139 ? 12.455 20.458 16.304 1 93.11 139 LEU B N 1
ATOM 3299 C CA . LEU B 1 139 ? 11.66 20.82 15.136 1 93.11 139 LEU B CA 1
ATOM 3300 C C . LEU B 1 139 ? 10.651 19.725 14.805 1 93.11 139 LEU B C 1
ATOM 3302 O O . LEU B 1 139 ? 10.954 18.537 14.933 1 93.11 139 LEU B O 1
ATOM 3306 N N . ARG B 1 140 ? 9.541 20.179 14.402 1 95.81 140 ARG B N 1
ATOM 3307 C CA . ARG B 1 140 ? 8.478 19.296 13.93 1 95.81 140 ARG B CA 1
ATOM 3308 C C . ARG B 1 140 ? 8.21 19.507 12.444 1 95.81 140 ARG B C 1
ATOM 3310 O O . ARG B 1 140 ? 8.497 20.577 11.902 1 95.81 140 ARG B O 1
ATOM 3317 N N . HIS B 1 141 ? 7.678 18.434 11.829 1 97.02 141 HIS B N 1
ATOM 3318 C CA . HIS B 1 141 ? 7.537 18.492 10.379 1 97.02 141 HIS B CA 1
ATOM 3319 C C . HIS B 1 141 ? 6.194 17.924 9.932 1 97.02 141 HIS B C 1
ATOM 3321 O O . HIS B 1 141 ? 5.719 16.932 10.488 1 97.02 141 HIS B O 1
ATOM 3327 N N . VAL B 1 142 ? 5.591 18.547 8.992 1 97.92 142 VAL B N 1
ATOM 3328 C CA . VAL B 1 142 ? 4.381 18.041 8.354 1 97.92 142 VAL B CA 1
ATOM 3329 C C . VAL B 1 142 ? 4.558 18.041 6.837 1 97.92 142 VAL B C 1
ATOM 3331 O O . VAL B 1 142 ? 5.375 18.793 6.301 1 97.92 142 VAL B O 1
ATOM 3334 N N . LEU B 1 143 ? 3.848 17.166 6.209 1 98.29 143 LEU B N 1
ATOM 3335 C CA . LEU B 1 143 ? 3.884 17.014 4.758 1 98.29 143 LEU B CA 1
ATOM 3336 C C . LEU B 1 143 ? 2.613 17.567 4.123 1 98.29 143 LEU B C 1
ATOM 3338 O O . LEU B 1 143 ? 1.507 17.141 4.464 1 98.29 143 LEU B O 1
ATOM 3342 N N . LEU B 1 144 ? 2.76 18.6 3.264 1 98.74 144 LEU B N 1
ATOM 3343 C CA . LEU B 1 144 ? 1.635 19.071 2.463 1 98.74 144 LEU B CA 1
ATOM 3344 C C . LEU B 1 144 ? 1.52 18.275 1.167 1 98.74 144 LEU B C 1
ATOM 3346 O O . LEU B 1 144 ? 2.463 18.231 0.374 1 98.74 144 LEU B O 1
ATOM 3350 N N . CYS B 1 145 ? 0.358 17.692 0.961 1 98.65 145 CYS B N 1
ATOM 3351 C CA . CYS B 1 145 ? 0.154 16.817 -0.188 1 98.65 145 CYS B CA 1
ATOM 3352 C C . CYS B 1 145 ? -0.964 17.341 -1.081 1 98.65 145 CYS B C 1
ATOM 3354 O O . CYS B 1 145 ? -1.884 18.009 -0.605 1 98.65 145 CYS B O 1
ATOM 3356 N N . ARG B 1 146 ? -0.818 17.073 -2.356 1 98.51 146 ARG B N 1
ATOM 3357 C CA . ARG B 1 146 ? -1.956 17.117 -3.268 1 98.51 146 ARG B CA 1
ATOM 3358 C C . ARG B 1 146 ? -2.66 15.766 -3.331 1 98.51 146 ARG B C 1
ATOM 3360 O O . ARG B 1 146 ? -2.011 14.728 -3.469 1 98.51 146 ARG B O 1
ATOM 3367 N N . VAL B 1 147 ? -3.97 15.779 -3.2 1 98.69 147 VAL B N 1
ATOM 3368 C CA . VAL B 1 147 ? -4.683 14.514 -3.056 1 98.69 147 VAL B CA 1
ATOM 3369 C C . VAL B 1 147 ? -5.87 14.477 -4.016 1 98.69 147 VAL B C 1
ATOM 3371 O O . VAL B 1 147 ? -6.617 15.452 -4.126 1 98.69 147 VAL B O 1
ATOM 3374 N N . ILE B 1 148 ? -6.005 13.405 -4.745 1 98.7 148 ILE B N 1
ATOM 3375 C CA . ILE B 1 148 ? -7.185 13.153 -5.565 1 98.7 148 ILE B CA 1
ATOM 3376 C C . ILE B 1 148 ? -8.296 12.559 -4.702 1 98.7 148 ILE B C 1
ATOM 3378 O O . ILE B 1 148 ? -8.211 11.405 -4.276 1 98.7 148 ILE B O 1
ATOM 3382 N N . LEU B 1 149 ? -9.333 13.283 -4.467 1 98.11 149 LEU B N 1
ATOM 3383 C CA . LEU B 1 149 ? -10.4 12.798 -3.599 1 98.11 149 LEU B CA 1
ATOM 3384 C C . LEU B 1 149 ? -11.535 12.193 -4.418 1 98.11 149 LEU B C 1
ATOM 3386 O O . LEU B 1 14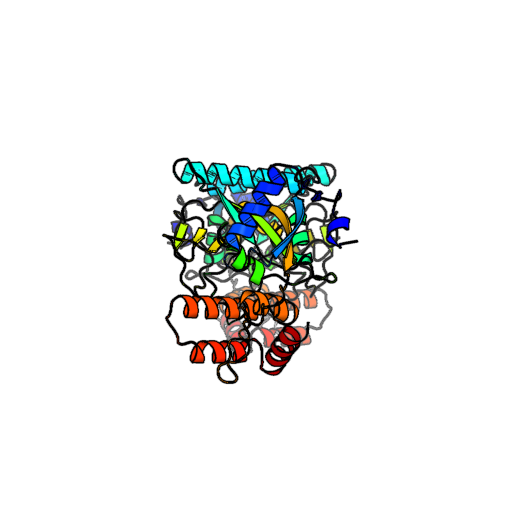9 ? -12.238 11.297 -3.945 1 98.11 149 LEU B O 1
ATOM 3390 N N . GLY B 1 150 ? -11.725 12.711 -5.686 1 97.46 150 GLY B N 1
ATOM 3391 C CA . GLY B 1 150 ? -12.843 12.239 -6.488 1 97.46 150 GLY B CA 1
ATOM 3392 C C . GLY B 1 150 ? -14.177 12.342 -5.772 1 97.46 150 GLY B C 1
ATOM 3393 O O . GLY B 1 150 ? -14.486 13.373 -5.171 1 97.46 150 GLY B O 1
ATOM 3394 N N . LYS B 1 151 ? -14.99 11.338 -5.953 1 96.81 151 LYS B N 1
ATOM 3395 C CA . LYS B 1 151 ? -16.234 11.246 -5.193 1 96.81 151 LYS B CA 1
ATOM 3396 C C . LYS B 1 151 ? -15.995 10.621 -3.821 1 96.81 151 LYS B C 1
ATOM 3398 O O . LYS B 1 151 ? -15.457 9.517 -3.722 1 96.81 151 LYS B O 1
ATOM 3403 N N . VAL B 1 152 ? -16.432 11.267 -2.785 1 97.07 152 VAL B N 1
ATOM 3404 C CA . VAL B 1 152 ? -16.082 10.863 -1.427 1 97.07 152 VAL B CA 1
ATOM 3405 C C . VAL B 1 152 ? -17.262 10.139 -0.783 1 97.07 152 VAL B C 1
ATOM 3407 O O . VAL B 1 152 ? -18.414 10.348 -1.172 1 97.07 152 VAL B O 1
ATOM 3410 N N . GLU B 1 153 ? -16.983 9.283 0.148 1 97.47 153 GLU B N 1
ATOM 3411 C CA . GLU B 1 153 ? -17.994 8.632 0.976 1 97.47 153 GLU B CA 1
ATOM 3412 C C . GLU B 1 153 ? -17.661 8.763 2.46 1 97.47 153 GLU B C 1
ATOM 3414 O O . GLU B 1 153 ? -16.49 8.873 2.831 1 97.47 153 GLU B O 1
ATOM 3419 N N . ALA B 1 154 ? -18.683 8.791 3.27 1 96.54 154 ALA B N 1
ATOM 3420 C CA . ALA B 1 154 ? -18.486 8.876 4.714 1 96.54 154 ALA B CA 1
ATOM 3421 C C . ALA B 1 154 ? -18.046 7.532 5.288 1 96.54 154 ALA B C 1
ATOM 3423 O O . ALA B 1 154 ? -18.616 6.491 4.954 1 96.54 154 ALA B O 1
ATOM 3424 N N . VAL B 1 155 ? -16.972 7.576 6.062 1 95.53 155 VAL B N 1
ATOM 3425 C CA . VAL B 1 155 ? -16.482 6.388 6.753 1 95.53 155 VAL B CA 1
ATOM 3426 C C . VAL B 1 155 ? -16.586 6.589 8.264 1 95.53 155 VAL B C 1
ATOM 3428 O O . VAL B 1 155 ? -15.978 7.509 8.817 1 95.53 155 VAL B O 1
ATOM 3431 N N . GLY B 1 156 ? -17.275 5.762 8.923 1 90.72 156 GLY B N 1
ATOM 3432 C CA . GLY B 1 156 ? -17.51 5.908 10.351 1 90.72 156 GLY B CA 1
ATOM 3433 C C . GLY B 1 156 ? -16.279 5.619 11.19 1 90.72 156 GLY B C 1
ATOM 3434 O O . GLY B 1 156 ? -15.355 4.942 10.734 1 90.72 156 GLY B O 1
ATOM 3435 N N . CYS B 1 157 ? -16.333 6.168 12.374 1 87.1 157 CYS B N 1
ATOM 3436 C CA . CYS B 1 157 ? -15.255 5.905 13.321 1 87.1 157 CYS B CA 1
ATOM 3437 C C . CYS B 1 157 ? -15.189 4.425 13.675 1 87.1 157 CYS B C 1
ATOM 3439 O O . CYS B 1 157 ? -16.221 3.789 13.899 1 87.1 157 CYS B O 1
ATOM 3441 N N . GLY B 1 158 ? -13.955 3.903 13.667 1 86.37 158 GLY B N 1
ATOM 3442 C CA . GLY B 1 158 ? -13.779 2.502 14.014 1 86.37 158 GLY B CA 1
ATOM 3443 C C . GLY B 1 158 ? -13.972 1.567 12.835 1 86.37 158 GLY B C 1
ATOM 3444 O O . GLY B 1 158 ? -13.793 0.354 12.962 1 86.37 158 GLY B O 1
ATOM 3445 N N . SER B 1 159 ? -14.26 2.072 11.697 1 89.55 159 SER B N 1
ATOM 3446 C CA . SER B 1 159 ? -14.487 1.264 10.504 1 89.55 159 SER B CA 1
ATOM 3447 C C . SER B 1 159 ? -13.227 0.505 10.101 1 89.55 159 SER B C 1
ATOM 3449 O O . SER B 1 159 ? -12.115 1.017 10.246 1 89.55 159 SER B O 1
ATOM 3451 N N . LYS B 1 160 ? -13.408 -0.648 9.551 1 86.4 160 LYS B N 1
ATOM 3452 C CA . LYS B 1 160 ? -12.303 -1.446 9.028 1 86.4 160 LYS B CA 1
ATOM 3453 C C . LYS B 1 160 ? -12.313 -1.465 7.502 1 86.4 160 LYS B C 1
ATOM 3455 O O . LYS B 1 160 ? -11.636 -2.287 6.881 1 86.4 160 LYS B O 1
ATOM 3460 N N . GLN B 1 161 ? -13.099 -0.582 6.965 1 90.1 161 GLN B N 1
ATOM 3461 C CA . GLN B 1 161 ? -13.185 -0.487 5.511 1 90.1 161 GLN B CA 1
ATOM 3462 C C . GLN B 1 161 ? -11.822 -0.181 4.898 1 90.1 161 GLN B C 1
ATOM 3464 O O . GLN B 1 161 ? -11.12 0.726 5.351 1 90.1 161 GLN B O 1
ATOM 3469 N N . SER B 1 162 ? -11.429 -0.947 3.872 1 89.41 162 SER B N 1
ATOM 3470 C CA . SER B 1 162 ? -10.108 -0.774 3.275 1 89.41 162 SER B CA 1
ATOM 3471 C C . SER B 1 162 ? -10.21 -0.466 1.785 1 89.41 162 SER B C 1
ATOM 3473 O O . SER B 1 162 ? -9.195 -0.382 1.092 1 89.41 162 SER B O 1
ATOM 3475 N N . GLN B 1 163 ? -11.396 -0.351 1.293 1 91.66 163 GLN B N 1
ATOM 3476 C CA . GLN B 1 163 ? -11.672 -0.048 -0.108 1 91.66 163 GLN B CA 1
ATOM 3477 C C . GLN B 1 163 ? -13 0.689 -0.26 1 91.66 163 GLN B C 1
ATOM 3479 O O . GLN B 1 163 ? -13.814 0.709 0.665 1 91.66 163 GLN B O 1
ATOM 3484 N N . PRO B 1 164 ? -13.162 1.281 -1.407 1 93.69 164 PRO B N 1
ATOM 3485 C CA . PRO B 1 164 ? -14.449 1.953 -1.605 1 93.69 164 PRO B CA 1
ATOM 3486 C C . PRO B 1 164 ? -15.633 0.992 -1.537 1 93.69 164 PRO B C 1
ATOM 3488 O O . PRO B 1 164 ? -15.513 -0.17 -1.934 1 93.69 164 PRO B O 1
ATOM 3491 N N . SER B 1 165 ? -16.752 1.47 -1.016 1 93.27 165 SER B N 1
ATOM 3492 C CA . SER B 1 165 ? -17.949 0.646 -0.88 1 93.27 165 SER B CA 1
ATOM 3493 C C . SER B 1 165 ? -18.527 0.282 -2.243 1 93.27 165 SER B C 1
ATOM 3495 O O . SER B 1 165 ? -19.255 -0.705 -2.371 1 93.27 165 SER B O 1
ATOM 3497 N N . SER B 1 166 ? -18.27 1.108 -3.222 1 91.33 166 SER B N 1
ATOM 3498 C CA . SER B 1 166 ? -18.687 0.86 -4.598 1 91.33 166 SER B CA 1
ATOM 3499 C C . SER B 1 166 ? -17.748 1.538 -5.591 1 91.33 166 SER B C 1
ATOM 3501 O O . SER B 1 166 ? -16.898 2.34 -5.201 1 91.33 166 SER B O 1
ATOM 3503 N N . LYS B 1 167 ? -17.93 1.269 -6.823 1 86.44 167 LYS B N 1
ATOM 3504 C CA . LYS B 1 167 ? -17.066 1.789 -7.88 1 86.44 167 LYS B CA 1
ATOM 3505 C C . LYS B 1 167 ? -17.271 3.29 -8.067 1 86.44 167 LYS B C 1
ATOM 3507 O O . LYS B 1 167 ? -16.443 3.962 -8.686 1 86.44 167 LYS B O 1
ATOM 3512 N N . GLN B 1 168 ? -18.29 3.784 -7.493 1 91.01 168 GLN B N 1
ATOM 3513 C CA . GLN B 1 168 ? -18.603 5.196 -7.686 1 91.01 168 GLN B CA 1
ATOM 3514 C C . GLN B 1 168 ? -17.728 6.079 -6.801 1 91.01 168 GLN B C 1
ATOM 3516 O O . GLN B 1 168 ? -17.521 7.257 -7.101 1 91.01 168 GLN B O 1
ATOM 3521 N N . TYR B 1 169 ? -17.232 5.528 -5.722 1 95.33 169 TYR B N 1
ATOM 3522 C CA . TYR B 1 169 ? -16.475 6.324 -4.762 1 95.33 169 TYR B CA 1
ATOM 3523 C C . TYR B 1 169 ? -14.976 6.116 -4.941 1 95.33 169 TYR B C 1
ATOM 3525 O O . TYR B 1 169 ? -14.543 5.073 -5.438 1 95.33 169 TYR B O 1
ATOM 3533 N N . ASP B 1 170 ? -14.247 7.095 -4.492 1 96.1 170 ASP B N 1
ATOM 3534 C CA . ASP B 1 170 ? -12.799 7.041 -4.663 1 96.1 170 ASP B CA 1
ATOM 3535 C C . ASP B 1 170 ? -12.082 7.146 -3.319 1 96.1 170 ASP B C 1
ATOM 3537 O O . ASP B 1 170 ? -10.992 6.597 -3.146 1 96.1 170 ASP B O 1
ATOM 3541 N N . SER B 1 171 ? -12.621 7.877 -2.386 1 96.64 171 SER B N 1
ATOM 3542 C CA . SER B 1 171 ? -11.97 8.101 -1.099 1 96.64 171 SER B CA 1
ATOM 3543 C C . SER B 1 171 ? -12.993 8.221 0.025 1 96.64 171 SER B C 1
ATOM 3545 O O . SER B 1 171 ? -14.199 8.257 -0.227 1 96.64 171 SER B O 1
ATOM 3547 N N . GLY B 1 172 ? -12.487 8.196 1.209 1 96.75 172 GLY B N 1
ATOM 3548 C CA . GLY B 1 172 ? -13.341 8.339 2.377 1 96.75 172 GLY B CA 1
ATOM 3549 C C . GLY B 1 172 ? -13.11 9.635 3.13 1 96.75 172 GLY B C 1
ATOM 3550 O O . GLY B 1 172 ? -12.035 10.231 3.036 1 96.75 172 GLY B O 1
ATOM 3551 N N . VAL B 1 173 ? -14.131 10.094 3.852 1 96.46 173 VAL B N 1
ATOM 3552 C CA . VAL B 1 173 ? -14.036 11.252 4.735 1 96.46 173 VAL B CA 1
ATOM 3553 C C . VAL B 1 173 ? -14.725 10.946 6.063 1 96.46 173 VAL B C 1
ATOM 3555 O O . VAL B 1 173 ? -15.571 10.052 6.14 1 96.46 173 VAL B O 1
ATOM 3558 N N . ASP B 1 174 ? -14.321 11.624 7.108 1 93.21 174 ASP B N 1
ATOM 3559 C CA . ASP B 1 174 ? -14.94 11.447 8.418 1 93.21 174 ASP B CA 1
ATOM 3560 C C . ASP B 1 174 ? -16.312 12.115 8.471 1 93.21 174 ASP B C 1
ATOM 3562 O O . ASP B 1 174 ? -17.204 11.657 9.188 1 93.21 174 ASP B O 1
ATOM 3566 N N . ASP B 1 175 ? -16.433 13.261 7.709 1 93.11 175 ASP B N 1
ATOM 3567 C CA . ASP B 1 175 ? -17.67 14.029 7.611 1 93.11 175 ASP B CA 1
ATOM 3568 C C . ASP B 1 175 ? -17.87 14.571 6.197 1 93.11 175 ASP B C 1
ATOM 3570 O O . ASP B 1 175 ? -17 15.262 5.664 1 93.11 175 ASP B O 1
ATOM 3574 N N . ILE B 1 176 ? -18.992 14.324 5.612 1 93.65 176 ILE B N 1
ATOM 3575 C CA . ILE B 1 176 ? -19.241 14.698 4.224 1 93.65 176 ILE B CA 1
ATOM 3576 C C . ILE B 1 176 ? -19.407 16.212 4.12 1 93.65 176 ILE B C 1
ATOM 3578 O O . ILE B 1 176 ? -18.976 16.824 3.14 1 93.65 176 ILE B O 1
ATOM 3582 N N . LEU B 1 177 ? -20.023 16.823 5.102 1 93.26 177 LEU B N 1
ATOM 3583 C CA . LEU B 1 177 ? -20.336 18.248 5.06 1 93.26 177 LEU B CA 1
ATOM 3584 C C . LEU B 1 177 ? -19.105 19.085 5.389 1 93.26 177 LEU B C 1
ATOM 3586 O O . LEU B 1 177 ? -18.874 20.126 4.77 1 93.26 177 LEU B O 1
ATOM 3590 N N . ALA B 1 178 ? -18.367 18.613 6.38 1 92.71 178 ALA B N 1
ATOM 3591 C CA . ALA B 1 178 ? -17.168 19.329 6.811 1 92.71 178 ALA B CA 1
ATOM 3592 C C . ALA B 1 178 ? -16.025 18.36 7.098 1 92.71 178 ALA B C 1
ATOM 3594 O O . ALA B 1 178 ? -15.661 18.144 8.257 1 92.71 178 ALA B O 1
ATOM 3595 N N . PRO B 1 179 ? -15.434 17.912 6.096 1 94.93 179 PRO B N 1
ATOM 3596 C CA . PRO B 1 179 ? -14.389 16.904 6.293 1 94.93 179 PRO B CA 1
ATOM 3597 C C . PRO B 1 179 ? -13.156 17.464 6.998 1 94.93 179 PRO B C 1
ATOM 3599 O O . PRO B 1 179 ? -12.649 18.522 6.617 1 94.93 179 PRO B O 1
ATOM 3602 N N . THR B 1 180 ? -12.739 16.811 8.027 1 93.21 180 THR B N 1
ATOM 3603 C CA . THR B 1 180 ? -11.486 17.154 8.689 1 93.21 180 THR B CA 1
ATOM 3604 C C . THR B 1 180 ? -10.387 16.164 8.313 1 93.21 180 THR B C 1
ATOM 3606 O O . THR B 1 180 ? -9.199 16.48 8.411 1 93.21 180 THR B O 1
ATOM 3609 N N . LYS B 1 181 ? -10.875 14.982 7.889 1 94.7 181 LYS B N 1
ATOM 3610 C CA . LYS B 1 181 ? -9.949 13.914 7.525 1 94.7 181 LYS B CA 1
ATOM 3611 C C . LYS B 1 181 ? -10.325 13.294 6.182 1 94.7 181 LYS B C 1
ATOM 3613 O O . LYS B 1 181 ? -11.507 13.106 5.888 1 94.7 181 LYS B O 1
ATOM 3618 N N . HIS B 1 182 ? -9.383 13.07 5.439 1 96.36 182 HIS B N 1
ATOM 3619 C CA . HIS B 1 182 ? -9.522 12.3 4.209 1 96.36 182 HIS B CA 1
ATOM 3620 C C . HIS B 1 182 ? -8.845 10.939 4.331 1 96.36 182 HIS B C 1
ATOM 3622 O O . HIS B 1 182 ? -7.733 10.839 4.856 1 96.36 182 HIS B O 1
ATOM 3628 N N . ILE B 1 183 ? -9.53 9.91 3.918 1 95.48 183 ILE B N 1
ATOM 3629 C CA . ILE B 1 183 ? -8.975 8.562 3.964 1 95.48 183 ILE B CA 1
ATOM 3630 C C . ILE B 1 183 ? -8.68 8.076 2.547 1 95.48 183 ILE B C 1
ATOM 3632 O O . ILE B 1 183 ? -9.6 7.852 1.757 1 95.48 183 ILE B O 1
ATOM 3636 N N . ILE B 1 184 ? -7.45 7.926 2.232 1 96.39 184 ILE B N 1
ATOM 3637 C CA . ILE B 1 184 ? -7.042 7.362 0.95 1 96.39 184 ILE B CA 1
ATOM 3638 C C . ILE B 1 184 ? -6.714 5.88 1.12 1 96.39 184 ILE B C 1
ATOM 3640 O O . ILE B 1 184 ? -5.833 5.519 1.904 1 96.39 184 ILE B O 1
ATOM 3644 N N . TRP B 1 185 ? -7.4 5.121 0.395 1 94.8 185 TRP B N 1
ATOM 3645 C CA . TRP B 1 185 ? -7.246 3.675 0.515 1 94.8 185 TRP B CA 1
ATOM 3646 C C . TRP B 1 185 ? -5.823 3.249 0.169 1 94.8 185 TRP B C 1
ATOM 3648 O O . TRP B 1 185 ? -5.173 3.865 -0.679 1 94.8 185 TRP B O 1
ATOM 3658 N N . THR B 1 186 ? -5.422 2.14 0.756 1 92.91 186 THR B N 1
ATOM 3659 C CA . THR B 1 186 ? -4.05 1.671 0.602 1 92.91 186 THR B CA 1
ATOM 3660 C C . THR B 1 186 ? -3.727 1.413 -0.867 1 92.91 186 THR B C 1
ATOM 3662 O O . THR B 1 186 ? -2.639 1.75 -1.338 1 92.91 186 THR B O 1
ATOM 3665 N N . ALA B 1 187 ? -4.612 0.921 -1.619 1 93.97 187 ALA B N 1
ATOM 3666 C CA . ALA B 1 187 ? -4.397 0.618 -3.032 1 93.97 187 ALA B CA 1
ATOM 3667 C C . ALA B 1 187 ? -4.143 1.891 -3.834 1 93.97 187 ALA B C 1
ATOM 3669 O O . ALA B 1 187 ? -3.552 1.843 -4.915 1 93.97 187 ALA B O 1
ATOM 3670 N N . PHE B 1 188 ? -4.526 3.067 -3.272 1 96.12 188 PHE B N 1
ATOM 3671 C CA . PHE B 1 188 ? -4.49 4.322 -4.014 1 96.12 188 PHE B CA 1
ATOM 3672 C C . PHE B 1 188 ? -3.408 5.245 -3.465 1 96.12 188 PHE B C 1
ATOM 3674 O O . PHE B 1 188 ? -3.176 6.328 -4.006 1 96.12 188 PHE B O 1
ATOM 3681 N N . MET B 1 189 ? -2.707 4.83 -2.477 1 95.1 189 MET B N 1
ATOM 3682 C CA . MET B 1 189 ? -1.886 5.749 -1.693 1 95.1 189 MET B CA 1
ATOM 3683 C C . MET B 1 189 ? -0.822 6.408 -2.565 1 95.1 189 MET B C 1
ATOM 3685 O O . MET B 1 189 ? -0.553 7.602 -2.426 1 95.1 189 MET B O 1
ATOM 3689 N N . ASN B 1 190 ? -0.271 5.714 -3.539 1 96.08 190 ASN B N 1
ATOM 3690 C CA . ASN B 1 190 ? 0.814 6.305 -4.316 1 96.08 190 ASN B CA 1
ATOM 3691 C C . ASN B 1 190 ? 0.327 6.789 -5.679 1 96.08 190 ASN B C 1
ATOM 3693 O O . ASN B 1 190 ? 1.089 7.393 -6.436 1 96.08 190 ASN B O 1
ATOM 3697 N N . SER B 1 191 ? -0.924 6.58 -5.965 1 96.97 191 SER B N 1
ATOM 3698 C CA . SER B 1 191 ? -1.514 7.113 -7.189 1 96.97 191 SER B CA 1
ATOM 3699 C C . SER B 1 191 ? -2.312 8.382 -6.911 1 96.97 191 SER B C 1
ATOM 3701 O O . SER B 1 191 ? -2.413 9.259 -7.772 1 96.97 191 SER B O 1
ATOM 3703 N N . HIS B 1 192 ? -2.873 8.468 -5.693 1 98.2 192 HIS B N 1
ATOM 3704 C CA . HIS B 1 192 ? -3.826 9.535 -5.409 1 98.2 192 HIS B CA 1
ATOM 3705 C C . HIS B 1 192 ? -3.224 10.578 -4.474 1 98.2 192 HIS B C 1
ATOM 3707 O O . HIS B 1 192 ? -3.854 11.598 -4.186 1 98.2 192 HIS B O 1
ATOM 3713 N N . ILE B 1 193 ? -2.034 10.329 -3.964 1 98.45 193 ILE B N 1
ATOM 3714 C CA . ILE B 1 193 ? -1.39 11.294 -3.08 1 98.45 193 ILE B CA 1
ATOM 3715 C C . ILE B 1 193 ? -0.044 11.714 -3.667 1 98.45 193 ILE B C 1
ATOM 3717 O O . ILE B 1 193 ? 0.797 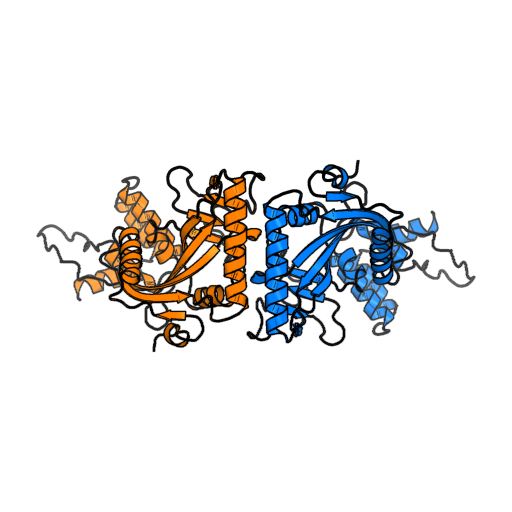10.867 -3.974 1 98.45 193 ILE B O 1
ATOM 3721 N N . HIS B 1 194 ? 0.192 12.965 -3.813 1 98.6 194 HIS B N 1
ATOM 3722 C CA . HIS B 1 194 ? 1.486 13.486 -4.238 1 98.6 194 HIS B CA 1
ATOM 3723 C C . HIS B 1 194 ? 2.083 14.409 -3.18 1 98.6 194 HIS B C 1
ATOM 3725 O O . HIS B 1 194 ? 1.548 15.489 -2.92 1 98.6 194 HIS B O 1
ATOM 3731 N N . PRO B 1 195 ? 3.187 14.002 -2.549 1 98.18 195 PRO B N 1
ATOM 3732 C CA . PRO B 1 195 ? 3.832 14.841 -1.537 1 98.18 195 PRO B CA 1
ATOM 3733 C C . PRO B 1 195 ? 4.515 16.069 -2.136 1 98.18 195 PRO B C 1
ATOM 3735 O O . PRO B 1 195 ? 5.438 15.934 -2.944 1 98.18 195 PRO B O 1
ATOM 3738 N N . ASN B 1 196 ? 4.142 17.288 -1.74 1 98.22 196 ASN B N 1
ATOM 3739 C CA . ASN B 1 196 ? 4.617 18.507 -2.384 1 98.22 196 ASN B CA 1
ATOM 3740 C C . ASN B 1 196 ? 5.658 19.224 -1.528 1 98.22 196 ASN B C 1
ATOM 3742 O O . ASN B 1 196 ? 6.728 19.588 -2.02 1 98.22 196 ASN B O 1
ATOM 3746 N N . TYR B 1 197 ? 5.271 19.441 -0.232 1 98.44 197 TYR B N 1
ATOM 3747 C CA . TYR B 1 197 ? 6.128 20.276 0.603 1 98.44 197 TYR B CA 1
ATOM 3748 C C . TYR B 1 197 ? 6.309 19.661 1.985 1 98.44 197 TYR B C 1
ATOM 3750 O O . TYR B 1 197 ? 5.376 19.072 2.536 1 98.44 197 TYR B O 1
ATOM 3758 N N . ILE B 1 198 ? 7.469 19.796 2.507 1 98.31 198 ILE B N 1
ATOM 3759 C CA . ILE B 1 198 ? 7.694 19.555 3.928 1 98.31 198 ILE B CA 1
ATOM 3760 C C . ILE B 1 198 ? 7.828 20.887 4.663 1 98.31 198 ILE B C 1
ATOM 3762 O O . ILE B 1 198 ? 8.69 21.703 4.329 1 98.31 198 ILE B O 1
ATOM 3766 N N . LEU B 1 199 ? 6.941 21.122 5.574 1 98.28 199 LEU B N 1
ATOM 3767 C CA . LEU B 1 199 ? 6.963 22.331 6.391 1 98.28 199 LEU B CA 1
ATOM 3768 C C . LEU B 1 199 ? 7.513 22.037 7.782 1 98.28 199 LEU B C 1
ATOM 3770 O O . LEU B 1 199 ? 7.049 21.113 8.455 1 98.28 199 LEU B O 1
ATOM 3774 N N . SER B 1 200 ? 8.508 22.772 8.208 1 97.52 200 SER B N 1
ATOM 3775 C CA . SER B 1 200 ? 9.127 22.635 9.522 1 97.52 200 SER B CA 1
ATOM 3776 C C . SER B 1 200 ? 8.685 23.752 10.461 1 97.52 200 SER B C 1
ATOM 3778 O O . SER B 1 200 ? 8.675 24.924 10.078 1 97.52 200 SER B O 1
ATOM 3780 N N . PHE B 1 201 ? 8.353 23.361 11.66 1 97.03 201 PHE B N 1
ATOM 3781 C CA . PHE B 1 201 ? 7.87 24.361 12.605 1 97.03 201 PHE B CA 1
ATOM 3782 C C . PHE B 1 201 ? 8.243 23.982 14.033 1 97.03 201 PHE B C 1
ATOM 3784 O O . PHE B 1 201 ? 8.759 22.889 14.275 1 97.03 201 PHE B O 1
ATOM 3791 N N . ARG B 1 202 ? 8.066 24.858 14.912 1 94.7 202 ARG B N 1
ATOM 3792 C CA . ARG B 1 202 ? 8.255 24.623 16.34 1 94.7 202 ARG B CA 1
ATOM 3793 C C . ARG B 1 202 ? 7.197 25.355 17.16 1 94.7 202 ARG B C 1
ATOM 3795 O O . ARG B 1 202 ? 6.622 26.343 16.7 1 94.7 202 ARG B O 1
ATOM 3802 N N . TYR B 1 203 ? 6.913 24.765 18.295 1 91.87 203 TYR B N 1
ATOM 3803 C CA . TYR B 1 203 ? 6.019 25.429 19.237 1 91.87 203 TYR B CA 1
ATOM 3804 C C . TYR B 1 203 ? 6.782 26.422 20.105 1 91.87 203 TYR B C 1
ATOM 3806 O O . TYR B 1 203 ? 7.908 26.15 20.527 1 91.87 203 TYR B O 1
ATOM 3814 N N . ASN B 1 204 ? 6.085 27.561 20.307 1 87.4 204 ASN B N 1
ATOM 3815 C CA . ASN B 1 204 ? 6.624 28.572 21.21 1 87.4 204 ASN B CA 1
ATOM 3816 C C . ASN B 1 204 ? 5.741 28.75 22.443 1 87.4 204 ASN B C 1
ATOM 3818 O O . ASN B 1 204 ? 4.52 28.608 22.362 1 87.4 204 ASN B O 1
ATOM 3822 N N . TYR B 1 205 ? 6.345 28.765 23.537 1 77.46 205 TYR B N 1
ATOM 3823 C CA . TYR B 1 205 ? 5.559 29.078 24.725 1 77.46 205 TYR B CA 1
ATOM 3824 C C . TYR B 1 205 ? 5.784 30.519 25.164 1 77.46 205 TYR B C 1
ATOM 3826 O O . TYR B 1 205 ? 6.872 31.069 24.978 1 77.46 205 TYR B O 1
ATOM 3834 N N . THR B 1 206 ? 4.638 31.313 25.242 1 67.53 206 THR B N 1
ATOM 3835 C CA . THR B 1 206 ? 4.681 32.698 25.699 1 67.53 206 THR B CA 1
ATOM 3836 C C . THR B 1 206 ? 4.448 32.778 27.205 1 67.53 206 THR B C 1
ATOM 3838 O O . THR B 1 206 ? 3.795 31.908 27.784 1 67.53 206 THR B O 1
ATOM 3841 N N . LYS B 1 207 ? 5.202 33.711 27.877 1 61.81 207 LYS B N 1
ATOM 3842 C CA . LYS B 1 207 ? 5.019 33.93 29.309 1 61.81 207 LYS B CA 1
ATOM 3843 C C . LYS B 1 207 ? 3.555 34.204 29.641 1 61.81 207 LYS B C 1
ATOM 3845 O O . LYS B 1 207 ? 2.9 35.003 28.969 1 61.81 207 LYS B O 1
ATOM 3850 N N . ASP B 1 208 ? 2.819 33.301 30.234 1 57.51 208 ASP B N 1
ATOM 3851 C CA . ASP B 1 208 ? 1.438 33.473 30.675 1 57.51 208 ASP B CA 1
ATOM 3852 C C . ASP B 1 208 ? 1.284 34.738 31.517 1 57.51 208 ASP B C 1
ATOM 3854 O O . ASP B 1 208 ? 2.105 35.01 32.395 1 57.51 208 ASP B O 1
ATOM 3858 N N . SER B 1 209 ? 0.906 35.876 31.02 1 49.7 209 SER B N 1
ATOM 3859 C CA . SER B 1 209 ? 0.687 37.007 31.915 1 49.7 209 SER B CA 1
ATOM 3860 C C . SER B 1 209 ? -0.061 36.58 33.173 1 49.7 209 SER B C 1
ATOM 3862 O O . SER B 1 209 ? -1.104 35.927 33.09 1 49.7 209 SER B O 1
ATOM 3864 N N . VAL B 1 210 ? 0.629 36.413 34.222 1 45.98 210 VAL B N 1
ATOM 3865 C CA . VAL B 1 210 ? 0.014 36.235 35.534 1 45.98 210 VAL B CA 1
ATOM 3866 C C . VAL B 1 210 ? -1.133 37.229 35.706 1 45.98 210 VAL B C 1
ATOM 3868 O O . VAL B 1 210 ? -0.913 38.442 35.728 1 45.98 210 VAL B O 1
ATOM 3871 N N . VAL B 1 211 ? -2.251 37.111 35.141 1 41.49 211 VAL B N 1
ATOM 3872 C CA . VAL B 1 211 ? -3.29 37.959 35.717 1 41.49 211 VAL B CA 1
ATOM 3873 C C . VAL B 1 211 ? -3.357 37.741 37.227 1 41.49 211 VAL B C 1
ATOM 3875 O O . VAL B 1 211 ? -3.688 36.646 37.688 1 41.49 211 VAL B O 1
ATOM 3878 N N . HIS B 1 212 ? -2.422 38.333 37.989 1 37.82 212 HIS B N 1
ATOM 3879 C CA . HIS B 1 212 ? -2.507 38.436 39.441 1 37.82 212 HIS B CA 1
ATOM 3880 C C . HIS B 1 212 ? -3.907 38.846 39.884 1 37.82 212 HIS B C 1
ATOM 3882 O O . HIS B 1 212 ? -4.061 39.708 40.752 1 37.82 212 HIS B O 1
ATOM 3888 N N . GLY B 1 213 ? -5.082 38.727 39.25 1 36.92 213 GLY B N 1
ATOM 3889 C CA . GLY B 1 213 ? -6.17 39.242 40.066 1 36.92 213 GLY B CA 1
ATOM 3890 C C . GLY B 1 213 ? -6.18 38.676 41.474 1 36.92 213 GLY B C 1
ATOM 3891 O O . GLY B 1 213 ? -5.569 37.638 41.735 1 36.92 213 GLY B O 1
ATOM 3892 N N . ALA B 1 214 ? -6.443 39.456 42.564 1 37.66 214 ALA B N 1
ATOM 3893 C CA . ALA B 1 214 ? -6.477 39.393 44.023 1 37.66 214 ALA B CA 1
ATOM 3894 C C . ALA B 1 214 ? -6.944 38.021 44.502 1 37.66 214 ALA B C 1
ATOM 3896 O O . ALA B 1 214 ? -7.007 37.765 45.707 1 37.66 214 ALA B O 1
ATOM 3897 N N . LEU B 1 215 ? -8.147 37.541 43.947 1 38.76 215 LEU B N 1
ATOM 3898 C CA . LEU B 1 215 ? -8.835 36.61 44.834 1 38.76 215 LEU B CA 1
ATOM 3899 C C . LEU B 1 215 ? -7.962 35.395 45.13 1 38.76 215 LEU B C 1
ATOM 3901 O O . LEU B 1 215 ? -6.97 35.155 44.439 1 38.76 215 LEU B O 1
ATOM 3905 N N . LYS B 1 216 ? -8.554 34.272 45.816 1 40.25 216 LYS B N 1
ATOM 3906 C CA . LYS B 1 216 ? -8.18 32.959 46.331 1 40.25 216 LYS B CA 1
ATOM 3907 C C . LYS B 1 216 ? -7.277 32.219 45.349 1 40.25 216 LYS B C 1
ATOM 3909 O O . LYS B 1 216 ? -7.338 32.457 44.141 1 40.25 216 LYS B O 1
ATOM 3914 N N . PRO B 1 217 ? -6.333 31.353 45.812 1 39.57 217 PRO B N 1
ATOM 3915 C CA . PRO B 1 217 ? -5.338 30.579 45.065 1 39.57 217 PRO B CA 1
ATOM 3916 C C . PRO B 1 217 ? -5.887 30.023 43.753 1 39.57 217 PRO B C 1
ATOM 3918 O O . PRO B 1 217 ? -6.751 29.143 43.765 1 39.57 217 PRO B O 1
ATOM 3921 N N . GLN B 1 218 ? -6.561 30.8 42.926 1 39.46 218 GLN B N 1
ATOM 3922 C CA . GLN B 1 218 ? -7.049 30.293 41.648 1 39.46 218 GLN B CA 1
ATOM 3923 C C . GLN B 1 218 ? -5.931 29.614 40.862 1 39.46 218 GLN B C 1
ATOM 3925 O O . GLN B 1 218 ? -4.783 30.065 40.891 1 39.46 218 GLN B O 1
ATOM 3930 N N . SER B 1 219 ? -5.83 28.253 40.723 1 47.21 219 SER B N 1
ATOM 3931 C CA . SER B 1 219 ? -4.887 27.454 39.946 1 47.21 219 SER B CA 1
ATOM 3932 C C . SER B 1 219 ? -4.344 28.241 38.758 1 47.21 219 SER B C 1
ATOM 3934 O O . SER B 1 219 ? -5.077 29.005 38.126 1 47.21 219 SER B O 1
ATOM 3936 N N . PRO B 1 220 ? -3.053 28.693 38.943 1 51.16 220 PRO B N 1
ATOM 3937 C CA . PRO B 1 220 ? -2.41 29.375 37.816 1 51.16 220 PRO B CA 1
ATOM 3938 C C . PRO B 1 220 ? -2.895 28.862 36.462 1 51.16 220 PRO B C 1
ATOM 3940 O O . PRO B 1 220 ? -3.114 27.659 36.296 1 51.16 220 PRO B O 1
ATOM 3943 N N . TYR B 1 221 ? -3.787 29.57 35.816 1 62.71 221 TYR B N 1
ATOM 3944 C CA . TYR B 1 221 ? -4.43 29.306 34.534 1 62.71 221 TYR B CA 1
ATOM 3945 C C . TYR B 1 221 ? -3.396 29.192 33.42 1 62.71 221 TYR B C 1
ATOM 3947 O O . TYR B 1 221 ? -2.539 30.066 33.267 1 62.71 221 TYR B O 1
ATOM 3955 N N . VAL B 1 222 ? -2.988 28.052 33.107 1 70.78 222 VAL B N 1
ATOM 3956 C CA . VAL B 1 222 ? -2.157 27.854 31.925 1 70.78 222 VAL B CA 1
ATOM 3957 C C . VAL B 1 222 ? -3.035 27.815 30.676 1 70.78 222 VAL B C 1
ATOM 3959 O O . VAL B 1 222 ? -3.997 27.046 30.609 1 70.78 222 VAL B O 1
ATOM 3962 N N . LEU B 1 223 ? -2.721 28.874 29.9 1 81.28 223 LEU B N 1
ATOM 3963 C CA . LEU B 1 223 ? -3.415 28.821 28.618 1 81.28 223 LEU B CA 1
ATOM 3964 C C . LEU B 1 223 ? -3.151 27.495 27.911 1 81.28 223 LEU B C 1
ATOM 3966 O O . LEU B 1 223 ? -2.044 26.957 27.984 1 81.28 223 LEU B O 1
ATOM 3970 N N . PHE B 1 224 ? -4.132 26.98 27.294 1 86.12 224 PHE B N 1
ATOM 3971 C CA . PHE B 1 224 ? -4.053 25.65 26.702 1 86.12 224 PHE B CA 1
ATOM 3972 C C . PHE B 1 224 ? -2.925 25.58 25.679 1 86.12 224 PHE B C 1
ATOM 3974 O O . PHE B 1 224 ? -2.239 24.561 25.572 1 86.12 224 PHE B O 1
ATOM 3981 N N . HIS B 1 225 ? -2.757 26.646 24.86 1 87.23 225 HIS B N 1
ATOM 3982 C CA . HIS B 1 225 ? -1.703 26.594 23.854 1 87.23 225 HIS B CA 1
ATOM 3983 C C . HIS B 1 225 ? -0.326 26.502 24.503 1 87.23 225 HIS B C 1
ATOM 3985 O O . HIS B 1 225 ? 0.581 25.869 23.957 1 87.23 225 HIS B O 1
ATOM 3991 N N . ASN B 1 226 ? -0.2 27.112 25.675 1 86.96 226 ASN B N 1
ATOM 3992 C CA . ASN B 1 226 ? 1.054 26.997 26.413 1 86.96 226 ASN B CA 1
ATOM 3993 C C . ASN B 1 226 ? 1.254 25.587 26.961 1 86.96 226 ASN B C 1
ATOM 3995 O O . ASN B 1 226 ? 2.371 25.066 26.954 1 86.96 226 ASN B O 1
ATOM 3999 N N . LEU B 1 227 ? 0.205 25.099 27.472 1 87.13 227 LEU B N 1
ATOM 4000 C CA . LEU B 1 227 ? 0.266 23.722 27.949 1 87.13 227 LEU B CA 1
ATOM 4001 C C . LEU B 1 227 ? 0.717 22.781 26.838 1 87.13 227 LEU B C 1
ATOM 4003 O O . LEU B 1 227 ? 1.648 21.994 27.025 1 87.13 227 LEU B O 1
ATOM 4007 N N . VAL B 1 228 ? 0.1 22.873 25.666 1 89.64 228 VAL B N 1
ATOM 4008 C CA . VAL B 1 228 ? 0.398 22.019 24.522 1 89.64 228 VAL B CA 1
ATOM 4009 C C . VAL B 1 228 ? 1.869 22.166 24.136 1 89.64 228 VAL B C 1
ATOM 4011 O O . VAL B 1 228 ? 2.566 21.17 23.931 1 89.64 228 VAL B O 1
ATOM 4014 N N . ALA B 1 229 ? 2.271 23.333 24.089 1 88.78 229 ALA B N 1
ATOM 4015 C CA . ALA B 1 229 ? 3.649 23.613 23.693 1 88.78 229 ALA B CA 1
ATOM 4016 C C . ALA B 1 229 ? 4.639 22.983 24.668 1 88.78 229 ALA B C 1
ATOM 4018 O O . ALA B 1 229 ? 5.676 22.458 24.257 1 88.78 229 ALA B O 1
ATOM 4019 N N . ARG B 1 230 ? 4.321 22.945 25.898 1 87.38 230 ARG B N 1
ATOM 4020 C CA . ARG B 1 230 ? 5.251 22.494 26.929 1 87.38 230 ARG B CA 1
ATOM 4021 C C . ARG B 1 230 ? 5.27 20.972 27.02 1 87.38 230 ARG B C 1
ATOM 4023 O O . ARG B 1 230 ? 6.31 20.375 27.309 1 87.38 230 ARG B O 1
ATOM 4030 N N . VAL B 1 231 ? 4.192 20.402 26.748 1 89.83 231 VAL B N 1
ATOM 4031 C CA . VAL B 1 231 ? 4.116 18.961 26.965 1 89.83 231 VAL B CA 1
ATOM 4032 C C . VAL B 1 231 ? 4.382 18.226 25.654 1 89.83 231 VAL B C 1
ATOM 4034 O O . VAL B 1 231 ? 4.502 16.998 25.636 1 89.83 231 VAL B O 1
ATOM 4037 N N . SER B 1 232 ? 4.505 18.871 24.573 1 89.28 232 SER B N 1
ATOM 4038 C CA . SER B 1 232 ? 4.542 18.299 23.231 1 89.28 232 SER B CA 1
ATOM 4039 C C . SER B 1 232 ? 5.739 17.37 23.059 1 89.28 232 SER B C 1
ATOM 4041 O O . SER B 1 232 ? 5.676 16.403 22.296 1 89.28 232 SER B O 1
ATOM 4043 N N . ASN B 1 233 ? 6.792 17.564 23.754 1 87.71 233 ASN B N 1
ATOM 4044 C CA . ASN B 1 233 ? 7.983 16.738 23.593 1 87.71 233 ASN B CA 1
ATOM 4045 C C . ASN B 1 233 ? 7.945 15.515 24.505 1 87.71 233 ASN B C 1
ATOM 4047 O O . ASN B 1 233 ? 8.748 14.593 24.349 1 87.71 233 ASN B O 1
ATOM 4051 N N . ASP B 1 234 ? 7.028 15.475 25.419 1 89.87 234 ASP B N 1
ATOM 4052 C CA . ASP B 1 234 ? 6.98 14.405 26.41 1 89.87 234 ASP B CA 1
ATOM 4053 C C . ASP B 1 234 ? 5.856 13.419 26.1 1 89.87 234 ASP B C 1
ATOM 4055 O O . ASP B 1 234 ? 5.789 12.339 26.69 1 89.87 234 ASP B O 1
ATOM 4059 N N . LEU B 1 235 ? 4.968 13.794 25.215 1 90.95 235 LEU B N 1
ATOM 4060 C CA . LEU B 1 235 ? 3.804 12.966 24.915 1 90.95 235 LEU B CA 1
ATOM 4061 C C . LEU B 1 235 ? 3.928 12.335 23.533 1 90.95 235 LEU B C 1
ATOM 4063 O O . LEU B 1 235 ? 4.497 12.937 22.619 1 90.95 235 LEU B O 1
ATOM 4067 N N . LYS B 1 236 ? 3.311 11.153 23.409 1 89.84 236 LYS B N 1
ATOM 4068 C CA . LYS B 1 236 ? 3.18 10.498 22.11 1 89.84 236 LYS B CA 1
ATOM 4069 C C . LYS B 1 236 ? 2.08 11.148 21.275 1 89.84 236 LYS B C 1
ATOM 4071 O O . LYS B 1 236 ? 1.183 11.796 21.818 1 89.84 236 LYS B O 1
ATOM 4076 N N . PRO B 1 237 ? 2.174 10.96 20.022 1 88.82 237 PRO B N 1
ATOM 4077 C CA . PRO B 1 237 ? 1.167 11.556 19.14 1 88.82 237 PRO B CA 1
ATOM 4078 C C . PRO B 1 237 ? -0.259 11.173 19.529 1 88.82 237 PRO B C 1
ATOM 4080 O O . PRO B 1 237 ? -1.16 12.015 19.491 1 88.82 237 PRO B O 1
ATOM 4083 N N . ALA B 1 238 ? -0.467 9.969 19.862 1 88.01 238 ALA B N 1
ATOM 4084 C CA . ALA B 1 238 ? -1.801 9.534 20.266 1 88.01 238 ALA B CA 1
ATOM 4085 C C . ALA B 1 238 ? -2.297 10.33 21.469 1 88.01 238 ALA B C 1
ATOM 4087 O O . ALA B 1 238 ? -3.472 10.701 21.535 1 88.01 238 ALA B O 1
ATOM 4088 N N . GLU B 1 239 ? -1.405 10.545 22.421 1 91.51 239 GLU B N 1
ATOM 4089 C CA . GLU B 1 239 ? -1.755 11.318 23.608 1 91.51 239 GLU B CA 1
ATOM 4090 C C . GLU B 1 239 ? -2.04 12.775 23.254 1 91.51 239 GLU B C 1
ATOM 4092 O O . GLU B 1 239 ? -2.958 13.385 23.807 1 91.51 239 GLU B O 1
ATOM 4097 N N . MET B 1 240 ? -1.244 13.315 22.385 1 92.56 240 MET B N 1
ATOM 4098 C CA . MET B 1 240 ? -1.454 14.692 21.944 1 92.56 240 MET B CA 1
ATOM 4099 C C . MET B 1 240 ? -2.815 14.846 21.274 1 92.56 240 MET B C 1
ATOM 4101 O O . MET B 1 240 ? -3.512 15.838 21.496 1 92.56 240 MET B O 1
ATOM 4105 N N . THR B 1 241 ? -3.133 13.903 20.462 1 90.15 241 THR B N 1
ATOM 4106 C CA . THR B 1 241 ? -4.426 13.914 19.786 1 90.15 241 THR B CA 1
ATOM 4107 C C . THR B 1 241 ? -5.566 13.845 20.798 1 90.15 241 THR B C 1
ATOM 4109 O O . THR B 1 241 ? -6.57 14.546 20.658 1 90.15 241 THR B O 1
ATOM 4112 N N . MET B 1 242 ? -5.394 13.017 21.785 1 91.32 242 MET B N 1
ATOM 4113 C CA . MET B 1 242 ? -6.401 12.912 22.838 1 91.32 242 MET B CA 1
ATOM 4114 C C . MET B 1 242 ? -6.544 14.232 23.588 1 91.32 242 MET B C 1
ATOM 4116 O O . MET B 1 242 ? -7.653 14.627 23.951 1 91.32 242 MET B O 1
ATOM 4120 N N . LEU B 1 243 ? -5.442 14.837 23.841 1 93 243 LEU B N 1
ATOM 4121 C CA . LEU B 1 243 ? -5.441 16.122 24.531 1 93 243 LEU B CA 1
ATOM 4122 C C . LEU B 1 243 ? -6.219 17.166 23.737 1 93 243 LEU B C 1
ATOM 4124 O O . LEU B 1 243 ? -7.07 17.866 24.29 1 93 243 LEU B O 1
ATOM 4128 N N . LEU B 1 244 ? -5.964 17.265 22.494 1 92.57 244 LEU B N 1
ATOM 4129 C CA . LEU B 1 244 ? -6.664 18.209 21.629 1 92.57 244 LEU B CA 1
ATOM 4130 C C . LEU B 1 244 ? -8.159 17.91 21.596 1 92.57 244 LEU B C 1
ATOM 4132 O O . LEU B 1 244 ? -8.981 18.826 21.664 1 92.57 244 LEU B O 1
ATOM 4136 N N . ARG B 1 245 ? -8.452 16.738 21.452 1 90.38 245 ARG B N 1
ATOM 4137 C CA . ARG B 1 245 ? -9.856 16.342 21.428 1 90.38 245 ARG B CA 1
ATOM 4138 C C . ARG B 1 245 ? -10.564 16.756 22.713 1 90.38 245 ARG B C 1
ATOM 4140 O O . ARG B 1 245 ? -11.694 17.248 22.675 1 90.38 245 ARG B O 1
ATOM 4147 N N . SER B 1 246 ? -9.972 16.431 23.821 1 92.12 246 SER B N 1
ATOM 4148 C CA . SER B 1 246 ? -10.549 16.802 25.109 1 92.12 246 SER B CA 1
ATOM 4149 C C . SER B 1 246 ? -10.806 18.303 25.188 1 92.12 246 SER B C 1
ATOM 4151 O O . SER B 1 246 ? -11.822 18.737 25.735 1 92.12 246 SER B O 1
ATOM 4153 N N . TYR B 1 247 ? -9.947 19.058 24.686 1 92.83 247 TYR B N 1
ATOM 4154 C CA . TYR B 1 247 ? -10.093 20.509 24.694 1 92.83 247 TYR B CA 1
ATOM 4155 C C . TYR B 1 247 ? -11.262 20.945 23.819 1 92.83 247 TYR B C 1
ATOM 4157 O O . TYR B 1 247 ? -12.019 21.846 24.187 1 92.83 247 TYR B O 1
ATOM 4165 N N . ARG B 1 248 ? -11.337 20.348 22.656 1 90.66 248 ARG B N 1
ATOM 4166 C CA . ARG B 1 248 ? -12.434 20.687 21.755 1 90.66 248 ARG B CA 1
ATOM 4167 C C . ARG B 1 248 ? -13.784 20.395 22.401 1 90.66 248 ARG B C 1
ATOM 4169 O O . ARG B 1 248 ? -14.714 21.198 22.3 1 90.66 248 ARG B O 1
ATOM 4176 N N . ILE B 1 249 ? -13.885 19.305 23.078 1 91.5 249 ILE B N 1
ATOM 4177 C CA . ILE B 1 249 ? -15.117 18.935 23.765 1 91.5 249 ILE B CA 1
ATOM 4178 C C . ILE B 1 249 ? -15.428 19.96 24.854 1 91.5 249 ILE B C 1
ATOM 4180 O O . ILE B 1 249 ? -16.582 20.362 25.026 1 91.5 249 ILE B O 1
ATOM 4184 N N . TYR B 1 250 ? -14.441 20.363 25.527 1 92.44 250 TYR B N 1
ATOM 4185 C CA . TYR B 1 250 ? -14.586 21.369 26.573 1 92.44 250 TYR B CA 1
ATOM 4186 C C . TYR B 1 250 ? -15.034 22.703 25.988 1 92.44 250 TYR B C 1
ATOM 4188 O O . TYR B 1 250 ? -15.93 23.356 26.529 1 92.44 250 TYR B O 1
ATOM 4196 N N . ARG B 1 251 ? -14.39 23.082 24.913 1 91.1 251 ARG B N 1
ATOM 4197 C CA . ARG B 1 251 ? -14.71 24.355 24.275 1 91.1 251 ARG B CA 1
ATOM 4198 C C . ARG B 1 251 ? -16.143 24.363 23.754 1 91.1 251 ARG B C 1
ATOM 4200 O O . ARG B 1 251 ? -16.782 25.415 23.693 1 91.1 251 ARG B O 1
ATOM 4207 N N . GLN B 1 252 ? -16.622 23.24 23.44 1 91.48 252 GLN B N 1
ATOM 4208 C CA . GLN B 1 252 ? -17.997 23.105 22.97 1 91.48 252 GLN B CA 1
ATOM 4209 C C . GLN B 1 252 ? -18.973 23.026 24.14 1 91.48 252 GLN B C 1
ATOM 4211 O O . GLN B 1 252 ? -20.172 22.82 23.942 1 91.48 252 GLN B O 1
ATOM 4216 N N . ARG B 1 253 ? -18.459 23.083 25.344 1 91.65 253 ARG B N 1
ATOM 4217 C CA . ARG B 1 253 ? -19.239 23.104 26.577 1 91.65 253 ARG B CA 1
ATOM 4218 C C . ARG B 1 253 ? -19.971 21.783 26.784 1 91.65 253 ARG B C 1
ATOM 4220 O O . ARG B 1 253 ? -21.084 21.76 27.313 1 91.65 253 ARG B O 1
ATOM 4227 N N . LYS B 1 254 ? -19.396 20.836 26.318 1 93.34 254 LYS B N 1
ATOM 4228 C CA . LYS B 1 254 ? -19.986 19.512 26.486 1 93.34 254 LYS B CA 1
ATOM 4229 C C . LYS B 1 254 ? -19.55 18.878 27.804 1 93.34 254 LYS B C 1
ATOM 4231 O O . LYS B 1 254 ? -20.163 17.915 28.269 1 93.34 254 LYS B O 1
ATOM 4236 N N . ILE B 1 255 ? -18.561 19.385 28.37 1 92.67 255 ILE B N 1
ATOM 4237 C CA . ILE B 1 255 ? -18.091 18.928 29.674 1 92.67 255 ILE B CA 1
ATOM 4238 C C . ILE B 1 255 ? -17.712 20.131 30.535 1 92.67 255 ILE B C 1
ATOM 4240 O O . ILE B 1 255 ? -17.441 21.215 30.013 1 92.67 255 ILE B O 1
ATOM 4244 N N . SER B 1 256 ? -17.705 19.862 31.83 1 92.66 256 SER B N 1
ATOM 4245 C CA . SER B 1 256 ? -17.322 20.925 32.753 1 92.66 256 SER B CA 1
ATOM 4246 C C . SER B 1 256 ? -15.806 21.065 32.837 1 92.66 256 SER B C 1
ATOM 4248 O O . SER B 1 256 ? -15.07 20.183 32.388 1 92.66 256 SER B O 1
ATOM 4250 N N . ARG B 1 257 ? -15.392 22.163 33.351 1 90.2 257 ARG B N 1
ATOM 4251 C CA . ARG B 1 257 ? -13.964 22.419 33.515 1 90.2 257 ARG B CA 1
ATOM 4252 C C . ARG B 1 257 ? -13.318 21.361 34.403 1 90.2 257 ARG B C 1
ATOM 4254 O O . ARG B 1 257 ? -12.208 20.903 34.124 1 90.2 257 ARG B O 1
ATOM 4261 N N . GLU B 1 258 ? -14.001 20.989 35.415 1 91.4 258 GLU B N 1
ATOM 4262 C CA . GLU B 1 258 ? -13.461 20 36.343 1 91.4 258 GLU B CA 1
ATOM 4263 C C . GLU B 1 258 ? -13.243 18.656 35.653 1 91.4 258 GLU B C 1
ATOM 4265 O O . GLU B 1 258 ? -12.213 18.009 35.854 1 91.4 258 GLU B O 1
ATOM 4270 N N . VAL B 1 259 ? -14.219 18.322 34.937 1 93.39 259 VAL B N 1
ATOM 4271 C CA . VAL B 1 259 ? -14.115 17.062 34.21 1 93.39 259 VAL B CA 1
ATOM 4272 C C . VAL B 1 259 ? -12.966 17.136 33.207 1 93.39 259 VAL B C 1
ATOM 4274 O O . VAL B 1 259 ? -12.202 16.18 33.056 1 93.39 259 VAL B O 1
ATOM 4277 N N . TRP B 1 260 ? -12.842 18.214 32.529 1 93.21 260 TRP B N 1
ATOM 4278 C CA . TRP B 1 260 ? -11.784 18.395 31.541 1 93.21 260 TRP B CA 1
ATOM 4279 C C . TRP B 1 260 ? -10.409 18.323 32.197 1 93.21 260 TRP B C 1
ATOM 4281 O O . TRP B 1 260 ? -9.499 17.673 31.676 1 93.21 260 TRP B O 1
ATOM 4291 N N . ILE B 1 261 ? -10.238 18.954 33.336 1 89.8 261 ILE B N 1
ATOM 4292 C CA . ILE B 1 261 ? -8.964 18.958 34.046 1 89.8 261 ILE B CA 1
ATOM 4293 C C . ILE B 1 261 ? -8.587 17.532 34.438 1 89.8 261 ILE B C 1
ATOM 4295 O O . ILE B 1 261 ? -7.423 17.138 34.329 1 89.8 261 ILE B O 1
ATOM 4299 N N . ASN B 1 262 ? -9.536 16.805 34.844 1 92.62 262 ASN B N 1
ATOM 4300 C CA . ASN B 1 262 ? -9.285 15.411 35.194 1 92.62 262 ASN B CA 1
ATOM 4301 C C . ASN B 1 262 ? -8.818 14.606 33.985 1 92.62 262 ASN B C 1
ATOM 4303 O O . ASN B 1 262 ? -7.937 13.752 34.104 1 92.62 262 ASN B O 1
ATOM 4307 N N . ARG B 1 263 ? -9.376 14.865 32.867 1 92.67 263 ARG B N 1
ATOM 4308 C CA . ARG B 1 263 ? -8.965 14.19 31.64 1 92.67 263 ARG B CA 1
ATOM 4309 C C . ARG B 1 263 ? -7.535 14.563 31.264 1 92.67 263 ARG B C 1
ATOM 4311 O O . ARG B 1 263 ? -6.751 13.704 30.854 1 92.67 263 ARG B O 1
ATOM 4318 N N . VAL B 1 264 ? -7.281 15.777 31.384 1 92.64 264 VAL B N 1
ATOM 4319 C CA . VAL B 1 264 ? -5.94 16.258 31.067 1 92.64 264 VAL B CA 1
ATOM 4320 C C . VAL B 1 264 ? -4.92 15.584 31.982 1 92.64 264 VAL B C 1
ATOM 4322 O O . VAL B 1 264 ? -3.852 15.166 31.529 1 92.64 264 VAL B O 1
ATOM 4325 N N . ARG B 1 265 ? -5.259 15.436 33.222 1 92.48 265 ARG B N 1
ATOM 4326 C CA . ARG B 1 265 ? -4.379 14.788 34.189 1 92.48 265 ARG B CA 1
ATOM 4327 C C . ARG B 1 265 ? -4.141 13.327 33.82 1 92.48 265 ARG B C 1
ATOM 4329 O O . ARG B 1 265 ? -3.035 12.811 33.99 1 92.48 265 ARG B O 1
ATOM 4336 N N . LEU B 1 266 ? -5.128 12.787 33.346 1 93.6 266 LEU B N 1
ATOM 4337 C CA . LEU B 1 266 ? -5.025 11.383 32.965 1 93.6 266 LEU B CA 1
ATOM 4338 C C . LEU B 1 266 ? -4.148 11.218 31.728 1 93.6 266 LEU B C 1
ATOM 4340 O O . LEU B 1 266 ? -3.408 10.238 31.613 1 93.6 266 LEU B O 1
ATOM 4344 N N . ILE B 1 267 ? -4.199 12.15 30.834 1 92.46 267 ILE B N 1
ATOM 4345 C CA . ILE B 1 267 ? -3.464 12.07 29.576 1 92.46 267 ILE B CA 1
ATOM 4346 C C . ILE B 1 267 ? -2.004 12.454 29.806 1 92.46 267 ILE B C 1
ATOM 4348 O O . ILE B 1 267 ? -1.093 11.732 29.394 1 92.46 267 ILE B O 1
ATOM 4352 N N . VAL B 1 268 ? -1.728 13.549 30.48 1 91.75 268 VAL B N 1
ATOM 4353 C CA . VAL B 1 268 ? -0.408 14.16 30.602 1 91.75 268 VAL B CA 1
ATOM 4354 C C . VAL B 1 268 ? 0.326 13.568 31.803 1 91.75 268 VAL B C 1
ATOM 4356 O O . VAL B 1 268 ? 1.544 13.377 31.761 1 91.75 268 VAL B O 1
ATOM 4359 N N . GLY B 1 269 ? -0.405 13.213 32.825 1 92.13 269 GLY B N 1
ATOM 4360 C CA . GLY B 1 269 ? 0.192 12.791 34.082 1 92.13 269 GLY B CA 1
ATOM 4361 C C . GLY B 1 269 ? 0.424 13.938 35.047 1 92.13 269 GLY B C 1
ATOM 4362 O O . GLY B 1 269 ? 0.808 15.034 34.636 1 92.13 269 GLY B O 1
ATOM 4363 N N . ASP B 1 270 ? 0.313 13.681 36.288 1 89.75 270 ASP B N 1
ATOM 4364 C CA . ASP B 1 270 ? 0.368 14.712 37.32 1 89.75 270 ASP B CA 1
ATOM 4365 C C . ASP B 1 270 ? 1.779 15.28 37.454 1 89.75 270 ASP B C 1
ATOM 4367 O O . ASP B 1 270 ? 1.952 16.478 37.685 1 89.75 270 ASP B O 1
ATOM 4371 N N . THR B 1 271 ? 2.706 14.488 37.328 1 89.41 271 THR B N 1
ATOM 4372 C CA . THR B 1 271 ? 4.086 14.928 37.502 1 89.41 271 THR B CA 1
ATOM 4373 C C . THR B 1 271 ? 4.476 15.925 36.416 1 89.41 271 THR B C 1
ATOM 4375 O O . THR B 1 271 ? 5.01 16.996 36.712 1 89.41 271 THR B O 1
ATOM 4378 N N . LEU B 1 272 ? 4.167 15.586 35.26 1 89.54 272 LEU B N 1
ATOM 4379 C CA . LEU B 1 272 ? 4.486 16.468 34.142 1 89.54 272 LEU B CA 1
ATOM 4380 C C . LEU B 1 272 ? 3.674 17.757 34.218 1 89.54 272 LEU B C 1
ATOM 4382 O O . LEU B 1 272 ? 4.198 18.842 33.959 1 89.54 272 LEU B O 1
ATOM 4386 N N . LEU B 1 273 ? 2.491 17.646 34.584 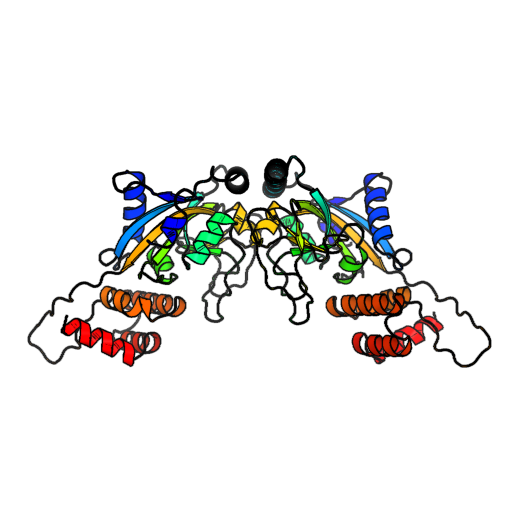1 87.72 273 LEU B N 1
ATOM 4387 C CA . LEU B 1 273 ? 1.635 18.821 34.703 1 87.72 273 LEU B CA 1
ATOM 4388 C C . LEU B 1 273 ? 2.168 19.777 35.765 1 87.72 273 LEU B C 1
ATOM 4390 O O . LEU B 1 273 ? 2.139 20.996 35.58 1 87.72 273 LEU B O 1
ATOM 4394 N N . HIS B 1 274 ? 2.592 19.184 36.815 1 85.35 274 HIS B N 1
ATOM 4395 C CA . HIS B 1 274 ? 3.158 19.994 37.888 1 85.35 274 HIS B CA 1
ATOM 4396 C C . HIS B 1 274 ? 4.395 20.75 37.414 1 85.35 274 HIS B C 1
ATOM 4398 O O . HIS B 1 274 ? 4.581 21.92 37.757 1 85.35 274 HIS B O 1
ATOM 4404 N N . SER B 1 275 ? 5.186 20.174 36.711 1 83.85 275 SER B N 1
ATOM 4405 C CA . SER B 1 275 ? 6.401 20.799 36.199 1 83.85 275 SER B CA 1
ATOM 4406 C C . SER B 1 275 ? 6.075 21.955 35.259 1 83.85 275 SER B C 1
ATOM 4408 O O . SER B 1 275 ? 6.774 22.97 35.249 1 83.85 275 SER B O 1
ATOM 4410 N N . VAL B 1 276 ? 5.068 21.789 34.491 1 82.19 276 VAL B N 1
ATOM 4411 C CA . VAL B 1 276 ? 4.662 22.802 33.522 1 82.19 276 VAL B CA 1
ATOM 4412 C C . VAL B 1 276 ? 4.085 24.014 34.252 1 82.19 276 VAL B C 1
ATOM 4414 O O . VAL B 1 276 ? 4.392 25.157 33.907 1 82.19 276 VAL B O 1
ATOM 4417 N N . ILE B 1 277 ? 3.3 23.775 35.28 1 78.25 277 ILE B N 1
ATOM 4418 C CA . ILE B 1 277 ? 2.632 24.84 36.02 1 78.25 277 ILE B CA 1
ATOM 4419 C C . ILE B 1 277 ? 3.658 25.625 36.835 1 78.25 277 ILE B C 1
ATOM 4421 O O . ILE B 1 277 ? 3.601 26.855 36.897 1 78.25 277 ILE B O 1
ATOM 4425 N N . THR B 1 278 ? 4.539 24.89 37.395 1 74.75 278 THR B N 1
ATOM 4426 C CA . THR B 1 278 ? 5.547 25.536 38.228 1 74.75 278 THR B CA 1
ATOM 4427 C C . THR B 1 278 ? 6.501 26.369 37.376 1 74.75 278 THR B C 1
ATOM 4429 O O . THR B 1 278 ? 6.915 27.457 37.781 1 74.75 278 THR B O 1
ATOM 4432 N N . LYS B 1 279 ? 6.869 25.999 36.283 1 69.4 279 LYS B N 1
ATOM 4433 C CA . LYS B 1 279 ? 7.786 26.72 35.406 1 69.4 279 LYS B CA 1
ATOM 4434 C C . LYS B 1 279 ? 7.108 27.936 34.781 1 69.4 279 LYS B C 1
ATOM 4436 O O . LYS B 1 279 ? 7.772 28.919 34.445 1 69.4 279 LYS B O 1
ATOM 4441 N N . SER B 1 280 ? 5.866 27.74 34.489 1 62.91 280 SER B N 1
ATOM 4442 C CA . SER B 1 280 ? 5.133 28.861 33.909 1 62.91 280 SER B CA 1
ATOM 4443 C C . SER B 1 280 ? 5.085 30.045 34.868 1 62.91 280 SER B C 1
ATOM 4445 O O . SER B 1 280 ? 4.989 31.197 34.438 1 62.91 280 SER B O 1
ATOM 4447 N N . ASN B 1 281 ? 5.153 29.742 36.15 1 55.47 281 ASN B N 1
ATOM 4448 C CA . ASN B 1 281 ? 5.095 30.796 37.157 1 55.47 281 ASN B CA 1
ATOM 4449 C C . ASN B 1 281 ? 6.469 31.416 37.398 1 55.47 281 ASN B C 1
ATOM 4451 O O . ASN B 1 281 ? 6.571 32.51 37.955 1 55.47 281 ASN B O 1
ATOM 4455 N N . TYR B 1 282 ? 7.558 30.699 37.027 1 49.73 282 TYR B N 1
ATOM 4456 C CA . TYR B 1 282 ? 8.877 31.227 37.355 1 49.73 282 TYR B CA 1
ATOM 4457 C C . TYR B 1 282 ? 9.567 31.78 36.114 1 49.73 282 TYR B C 1
ATOM 4459 O O . TYR B 1 282 ? 10.503 32.576 36.219 1 49.73 282 TYR B O 1
ATOM 4467 N N . ASP B 1 283 ? 9.319 31.326 35.012 1 47.35 283 ASP B N 1
ATOM 4468 C CA . ASP B 1 283 ? 10.029 31.939 33.894 1 47.35 283 ASP B CA 1
ATOM 4469 C C . ASP B 1 283 ? 9.362 33.246 33.472 1 47.35 283 ASP B C 1
ATOM 4471 O O . ASP B 1 283 ? 8.134 33.334 33.418 1 47.35 283 ASP B O 1
#

Foldseek 3Di:
DPPVVVCDVVFKDWDDCPDPVNVVLLVLLLQLQVPQSVQKDWDTKIWGDQPNDPQSVVLVVLLVVVQCVLCVLQVRGLPKAKWKAAEEPVQLVCCSVPRDDADDPPDPVHQDLEGAGKTFHSSNSNLRQLQWAQDPVQKTKMWIKIFRFRAEAAGGGPDHHQADPDPRGQWYAPDPVDGGMIGHHHVCRSNGIGTTMMIMMAGHADQPPPPPDPDDPPQQDDDVSNVCRQQSNVAHSVLSSQLVVLVVCVVVVVDDPVVSVVSNCVSRPDVSVVVSSVVSVPD/DPPVVVCDVVFKDWDDCPDPVNVVLLVLLLQLQVPQSVQKDWDTKIWGDQPNDPQSVVLVVLLVVVQCVLCVLQVRGLPKAKWKAAEEPVQLVCCSVPRDDADDPQDPVHQDLEGAGKTFHSSNSNLRQLQWAQDPVQKTKMWIKIFRFRAEAAGGGPDHHQADPDPRGQWYAPDPVDGGMIGGHHVCRSNGIGTTMMIMMAGHADQPPPPPDPDDPPQRDDDVSNVCRQQSNVAHSVLSSQLVVLVVCVVVVVDDPVVSVVSNCVSRPDVSVVVSSVVSVPD

Secondary structure (DSSP, 8-state):
--GGGGGBTTTEEEPPTTSHHHHHHHHHHHHHTGGGGGGEEEEEEEEE-GGG-HHHHHHHHHHHHHHHHHHHHTTS---EEEEEEE--HHHHHHHHHH---------TT---BSSEEEEEETT-HHHHHTT----TTS-EEEEEEEEE--SEEE--TTB---S-SSTT--EEES-SSS-SEEEEEGGGHHHHEEEEEEEEEEE----------SSS-------HHHHHHHHTTTS-HHHHHHHHHHHHHHHTTSS-HHHHHHHHHHHH-HHHHHHHHHHHHH-/--GGGGGBTTTEEEPPTTSHHHHHHHHHHHHHTGGGGGGEEEEEEEEE-GGG-HHHHHHHHHHHHHHHHHHHHTTS---EEEEEEE--HHHHHHHHHH---S-----TT---BSSEEEEEETT-HHHHHTT----TTS-EEEEEEEEE--SEEE--TTB---S-SSTT--EEES-SSS-SEEEEEGGGHHHHEEEEEEEEEEE----------SSS-------HHHHHHHHTTTS-HHHHHHHHHHHHHHHTTSS-HHHHHHHHHHHH-HHHHHHHHHHHHH-